Protein AF-A0AAV2ZJ44-F1 (afdb_monomer)

Organism: Pyxicephalus adspersus (NCBI:txid30357)

InterPro domains:
  IPR003598 Immunoglobulin subtype 2 [SM00408] (21-81)
  IPR003598 Immunoglobulin subtype 2 [SM00408] (178-242)
  IPR003598 Immunoglobulin subtype 2 [SM00408] (272-336)
  IPR003598 Immunoglobulin subtype 2 [SM00408] (366-430)
  IPR003598 Immunoglobulin subtype 2 [SM00408] (451-515)
  IPR003599 Immunoglobulin domain subtype [SM00409] (15-90)
  IPR003599 Immunoglobulin domain subtype [SM00409] (97-173)
  IPR003599 Immunoglobulin domain subtype [SM00409] (177-256)
  IPR003599 Immunoglobulin domain subtype [SM00409] (266-350)
  IPR003599 Immunoglobulin domain subtype [SM00409] (360-444)
  IPR003599 Immunoglobulin domain subtype [SM00409] (445-529)
  IPR007110 Immunoglobulin-like domain [PS50835] (9-90)
  IPR007110 Immunoglobulin-like domain [PS50835] (168-252)
  IPR007110 Immunoglobulin-like domain [PS50835] (262-346)
  IPR007110 Immunoglobulin-like domain [PS50835] (356-433)
  IPR007110 Immunoglobulin-like domain [PS50835] (441-525)
  IPR013783 Immunoglobulin-like fold [G3DSA:2.60.40.10] (6-91)
  IPR013783 Immunoglobulin-like fold [G3DSA:2.60.40.10] (93-170)
  IPR013783 Immunoglobulin-like fold [G3DSA: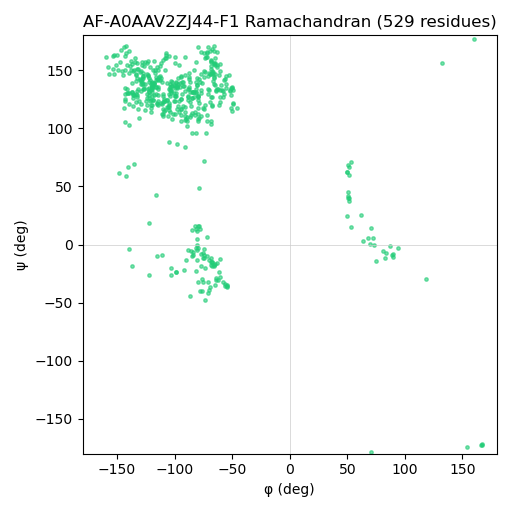2.60.40.10] (171-260)
  IPR013783 Immunoglobulin-like fold [G3DSA:2.60.40.10] (261-359)

Nearest PDB structures (foldseek):
  4w4o-assembly1_C  TM=4.752E-01  e=2.383E-20  Homo sapiens
  8dir-assembly1_C  TM=4.822E-01  e=4.135E-19  Homo sapiens
  4zne-assembly1_A  TM=4.635E-01  e=2.311E-17  Homo sapiens
  4hwn-assembly1_A  TM=9.431E-01  e=1.013E-05  Homo sapiens
  5k6x-assembly1_B  TM=2.250E-01  e=3.928E-14  Mus musculus

Mean predicted aligned error: 14.85 Å

Structure (mmCIF, N/CA/C/O backbone):
data_AF-A0AAV2ZJ44-F1
#
_entry.id   AF-A0AAV2ZJ44-F1
#
loop_
_atom_site.group_PDB
_atom_site.id
_atom_site.type_symbol
_atom_site.label_atom_id
_atom_site.label_alt_id
_atom_site.label_comp_id
_atom_site.label_asym_id
_atom_site.label_entity_id
_atom_site.label_seq_id
_atom_site.pdbx_PDB_ins_code
_atom_site.Cartn_x
_atom_site.Cartn_y
_atom_site.Cartn_z
_atom_site.occupancy
_atom_site.B_iso_or_equiv
_atom_site.auth_seq_id
_atom_site.auth_comp_id
_atom_site.auth_asym_id
_atom_site.auth_atom_id
_atom_site.pdbx_PDB_model_num
ATOM 1 N N . MET A 1 1 ? 78.031 25.457 -33.908 1.00 38.50 1 MET A N 1
ATOM 2 C CA . MET A 1 1 ? 76.619 25.317 -33.493 1.00 38.50 1 MET A CA 1
ATOM 3 C C . MET A 1 1 ? 76.250 23.848 -33.583 1.00 38.50 1 MET A C 1
ATOM 5 O O . MET A 1 1 ? 76.319 23.291 -34.669 1.00 38.50 1 MET A O 1
ATOM 9 N N . VAL A 1 2 ? 75.959 23.212 -32.449 1.00 35.12 2 VAL A N 1
ATOM 10 C CA . VAL A 1 2 ? 75.449 21.835 -32.401 1.00 35.12 2 VAL A CA 1
ATOM 11 C C . VAL A 1 2 ? 73.935 21.933 -32.565 1.00 35.12 2 VAL A C 1
ATOM 13 O O . VAL A 1 2 ? 73.270 22.487 -31.694 1.00 35.12 2 VAL A O 1
ATOM 16 N N . TYR A 1 3 ? 73.389 21.464 -33.686 1.00 41.94 3 TYR A N 1
ATOM 17 C CA . TYR A 1 3 ? 71.940 21.341 -33.829 1.00 41.94 3 TYR A CA 1
ATOM 18 C C . TYR A 1 3 ? 71.509 20.081 -33.083 1.00 41.94 3 TYR A C 1
ATOM 20 O O . TYR A 1 3 ? 71.821 18.968 -33.502 1.00 41.94 3 TYR A O 1
ATOM 28 N N . ILE A 1 4 ? 70.824 20.252 -31.953 1.00 52.53 4 ILE A N 1
ATOM 29 C CA . ILE A 1 4 ? 70.113 19.146 -31.313 1.00 52.53 4 ILE A CA 1
ATOM 30 C C . ILE A 1 4 ? 68.951 18.805 -32.247 1.00 52.53 4 ILE A C 1
ATOM 32 O O . ILE A 1 4 ? 68.000 19.576 -32.369 1.00 52.53 4 ILE A O 1
ATOM 36 N N . VAL A 1 5 ? 69.058 17.681 -32.953 1.00 56.00 5 VAL A N 1
ATOM 37 C CA . VAL A 1 5 ? 67.947 17.135 -33.736 1.00 56.00 5 VAL A CA 1
ATOM 38 C C . VAL A 1 5 ? 66.881 16.685 -32.739 1.00 56.00 5 VAL A C 1
ATOM 40 O O . VAL A 1 5 ? 67.153 15.864 -31.861 1.00 56.00 5 VAL A O 1
ATOM 43 N N . GLY A 1 6 ? 65.688 17.270 -32.832 1.00 59.97 6 GLY A N 1
ATOM 44 C CA . GLY A 1 6 ? 64.550 16.890 -32.003 1.00 59.97 6 GLY A CA 1
ATOM 45 C C . GLY A 1 6 ? 64.132 15.445 -32.279 1.00 59.97 6 GLY A C 1
ATOM 46 O O . GLY A 1 6 ? 64.350 14.919 -33.370 1.00 59.97 6 GLY A O 1
ATOM 47 N N . SER A 1 7 ? 63.532 14.785 -31.287 1.00 74.44 7 SER A N 1
ATOM 48 C CA . SER A 1 7 ? 62.990 13.430 -31.462 1.00 74.44 7 SER A CA 1
ATOM 49 C C . SER A 1 7 ? 61.974 13.376 -32.613 1.00 74.44 7 SER A C 1
ATOM 51 O O . SER A 1 7 ? 61.209 14.325 -32.799 1.00 74.44 7 SER A O 1
ATOM 53 N N . ARG A 1 8 ? 61.973 12.279 -33.391 1.00 82.81 8 ARG A N 1
ATOM 54 C CA . ARG A 1 8 ? 61.045 12.115 -34.522 1.00 82.81 8 ARG A CA 1
ATOM 55 C C . ARG A 1 8 ? 59.590 12.279 -34.056 1.00 82.81 8 ARG A C 1
ATOM 57 O O . ARG A 1 8 ? 59.237 11.742 -33.003 1.00 82.81 8 ARG A O 1
ATOM 64 N N . PRO A 1 9 ? 58.745 12.982 -34.828 1.00 88.38 9 PRO A N 1
ATOM 65 C CA . PRO A 1 9 ? 57.348 13.168 -34.473 1.00 88.38 9 PRO A CA 1
ATOM 66 C C . PRO A 1 9 ? 56.567 11.852 -34.543 1.00 88.38 9 PRO A C 1
ATOM 68 O O . PRO A 1 9 ? 56.823 11.009 -35.403 1.00 88.38 9 PRO A O 1
ATOM 71 N N . VAL A 1 10 ? 55.565 11.718 -33.674 1.00 89.75 10 VAL A N 1
ATOM 72 C CA . VAL A 1 10 ? 54.607 10.607 -33.658 1.00 89.75 10 VAL A CA 1
ATOM 73 C C . VAL A 1 10 ? 53.267 11.096 -34.189 1.00 89.75 10 VAL A C 1
ATOM 75 O O . VAL A 1 10 ? 52.639 11.992 -33.617 1.00 89.75 10 VAL A O 1
ATOM 78 N N . LEU A 1 11 ? 52.827 10.495 -35.287 1.00 91.19 11 LEU A N 1
ATOM 79 C CA . LEU A 1 11 ? 51.540 10.767 -35.910 1.00 91.19 11 LEU A CA 1
ATOM 80 C C . LEU A 1 11 ? 50.466 9.888 -35.258 1.00 91.19 11 LEU A C 1
ATOM 82 O O . LEU A 1 11 ? 50.655 8.684 -35.116 1.00 91.19 11 LEU A O 1
ATOM 86 N N . THR A 1 12 ? 49.339 10.479 -34.867 1.00 92.00 12 THR A N 1
ATOM 87 C CA . THR A 1 12 ? 48.197 9.745 -34.305 1.00 92.00 12 THR A CA 1
ATOM 88 C C . THR A 1 12 ? 46.904 10.074 -35.037 1.00 92.00 12 THR A C 1
ATOM 90 O O . THR A 1 12 ? 46.707 11.195 -35.510 1.00 92.00 12 THR A O 1
ATOM 93 N N . PHE A 1 13 ? 46.013 9.088 -35.124 1.00 92.81 13 PHE A N 1
ATOM 94 C CA . PHE A 1 13 ? 44.667 9.232 -35.669 1.00 92.81 13 PHE A CA 1
ATOM 95 C C . PHE A 1 13 ? 43.637 9.296 -34.539 1.00 92.81 13 PHE A C 1
ATOM 97 O O . PHE A 1 13 ? 43.738 8.569 -33.551 1.00 92.81 13 PHE A O 1
ATOM 104 N N . ASN A 1 14 ? 42.634 10.158 -34.694 1.00 91.00 14 ASN A N 1
ATOM 105 C CA . ASN A 1 14 ? 41.469 10.231 -33.825 1.00 91.00 14 ASN A CA 1
ATOM 106 C C . ASN A 1 14 ? 40.181 10.242 -34.674 1.00 91.00 14 ASN A C 1
ATOM 108 O O . ASN A 1 14 ? 39.918 11.251 -35.346 1.00 91.00 14 ASN A O 1
ATOM 112 N N . PRO A 1 15 ? 39.385 9.153 -34.671 1.00 90.06 15 PRO A N 1
ATOM 113 C CA . PRO A 1 15 ? 39.612 7.884 -33.956 1.00 90.06 15 PRO A CA 1
ATOM 114 C C . PRO A 1 15 ? 40.847 7.110 -34.467 1.00 90.06 15 PRO A C 1
ATOM 116 O O . PRO A 1 15 ? 41.244 7.276 -35.615 1.00 90.06 15 PRO A O 1
ATOM 119 N N . ASN A 1 16 ? 41.463 6.267 -33.627 1.00 89.94 16 ASN A N 1
ATOM 120 C CA . ASN A 1 16 ? 42.676 5.499 -33.963 1.00 89.94 16 ASN A CA 1
ATOM 121 C C . ASN A 1 16 ? 42.361 4.322 -34.904 1.00 89.94 16 ASN A C 1
ATOM 123 O O . ASN A 1 16 ? 42.343 3.182 -34.457 1.00 89.94 16 ASN A O 1
ATOM 127 N N . LEU A 1 17 ? 42.044 4.592 -36.174 1.00 90.38 17 LEU A N 1
ATOM 128 C CA . LEU A 1 17 ? 41.593 3.584 -37.141 1.00 90.38 17 LEU A CA 1
ATOM 129 C C . LEU A 1 17 ? 42.333 3.727 -38.473 1.00 90.38 17 LEU A C 1
ATOM 131 O O . LEU A 1 17 ? 42.349 4.807 -39.058 1.00 90.38 17 LEU A O 1
ATOM 135 N N . GLU A 1 18 ? 42.885 2.629 -38.990 1.00 88.62 18 GLU A N 1
ATOM 136 C CA . GLU A 1 18 ? 43.559 2.611 -40.302 1.00 88.62 18 GLU A CA 1
ATOM 137 C C . GLU A 1 18 ? 42.587 2.693 -41.493 1.00 88.62 18 GLU A C 1
ATOM 139 O O . GLU A 1 18 ? 42.980 3.069 -42.601 1.00 88.62 18 GLU A O 1
ATOM 144 N N . LYS A 1 19 ? 41.310 2.352 -41.269 1.00 91.62 19 LYS A N 1
ATOM 145 C CA . LYS A 1 19 ? 40.285 2.248 -42.311 1.00 91.62 19 LYS A CA 1
ATOM 146 C C . LYS A 1 19 ? 38.969 2.907 -41.898 1.00 91.62 19 LYS A C 1
ATOM 148 O O . LYS A 1 19 ? 38.418 2.600 -40.839 1.00 91.62 19 LYS A O 1
ATOM 153 N N . ILE A 1 20 ? 38.449 3.779 -42.758 1.00 91.56 20 ILE A N 1
ATOM 154 C CA . ILE A 1 20 ? 37.197 4.530 -42.548 1.00 91.56 20 ILE A CA 1
ATOM 155 C C . ILE A 1 20 ? 36.320 4.489 -43.806 1.00 91.56 20 ILE A C 1
ATOM 157 O O . ILE A 1 20 ? 36.808 4.232 -44.909 1.00 91.56 20 ILE A O 1
ATOM 161 N N . PHE A 1 21 ? 35.025 4.754 -43.664 1.00 91.56 21 PHE A N 1
ATOM 162 C CA . PHE A 1 21 ? 34.119 4.923 -44.796 1.00 91.56 21 PHE A CA 1
ATOM 163 C C . PHE A 1 21 ? 34.195 6.321 -45.403 1.00 91.56 21 PHE A C 1
ATOM 165 O O . PHE A 1 21 ? 34.517 7.317 -44.752 1.00 91.56 21 PHE A O 1
ATOM 172 N N . THR A 1 22 ? 33.789 6.427 -46.669 1.00 85.06 22 THR A N 1
ATOM 173 C CA . THR A 1 22 ? 33.422 7.725 -47.246 1.00 85.06 22 THR A CA 1
ATOM 174 C C . THR A 1 22 ? 32.375 8.421 -46.369 1.00 85.06 22 THR A C 1
ATOM 176 O O . THR A 1 22 ? 31.498 7.755 -45.827 1.00 85.06 22 THR A O 1
ATOM 179 N N . THR A 1 23 ? 32.420 9.753 -46.285 1.00 82.38 23 THR A N 1
ATOM 180 C CA . THR A 1 23 ? 31.615 10.631 -45.402 1.00 82.38 23 THR A CA 1
ATOM 181 C C . THR A 1 23 ? 32.013 10.666 -43.927 1.00 82.38 23 THR A C 1
ATOM 183 O O . THR A 1 23 ? 31.621 11.613 -43.249 1.00 82.38 23 THR A O 1
ATOM 186 N N . GLU A 1 24 ? 32.837 9.732 -43.447 1.00 88.31 24 GLU A N 1
ATOM 187 C CA . GLU A 1 24 ? 33.373 9.799 -42.086 1.00 88.31 24 GLU A CA 1
ATOM 188 C C . GLU A 1 24 ? 34.451 10.883 -41.952 1.00 88.31 24 GLU A C 1
ATOM 190 O O . GLU A 1 24 ? 35.042 11.347 -42.938 1.00 88.31 24 GLU A O 1
ATOM 195 N N . SER A 1 25 ? 34.693 11.293 -40.708 1.00 90.88 25 SER A N 1
ATOM 196 C CA . SER A 1 25 ? 35.689 12.298 -40.351 1.00 90.88 25 SER A CA 1
ATOM 197 C C . SER A 1 25 ? 36.836 11.688 -39.554 1.00 90.88 25 SER A C 1
ATOM 199 O O . SER A 1 25 ? 36.610 10.823 -38.710 1.00 90.88 25 SER A O 1
ATOM 201 N N . LEU A 1 26 ? 38.046 12.200 -39.760 1.00 91.94 26 LEU A N 1
ATOM 202 C CA . LEU A 1 26 ? 39.254 11.769 -39.061 1.00 91.94 26 LEU A CA 1
ATOM 203 C C . LEU A 1 26 ? 40.136 12.978 -38.763 1.00 91.94 26 LEU A C 1
ATOM 205 O O . LEU A 1 26 ? 40.387 13.801 -39.648 1.00 91.94 26 LEU A O 1
ATOM 209 N N . THR A 1 27 ? 40.639 13.070 -37.535 1.00 94.25 27 THR A N 1
ATOM 210 C CA . THR A 1 27 ? 41.664 14.051 -37.169 1.00 94.25 27 THR A CA 1
ATOM 211 C C . THR A 1 27 ? 43.008 13.357 -37.046 1.00 94.25 27 THR A C 1
ATOM 213 O O . THR A 1 27 ? 43.131 12.370 -36.328 1.00 94.25 27 THR A O 1
ATOM 216 N N . MET A 1 28 ? 44.017 13.882 -37.733 1.00 94.06 28 MET A N 1
ATOM 217 C CA . MET A 1 28 ? 45.403 13.459 -37.585 1.00 94.06 28 MET A CA 1
ATOM 218 C C . MET A 1 28 ? 46.156 14.508 -36.774 1.00 94.06 28 MET A C 1
ATOM 220 O O . MET A 1 28 ? 46.067 15.699 -37.077 1.00 94.06 28 MET A O 1
ATOM 224 N N . THR A 1 29 ? 46.919 14.074 -35.777 1.00 93.75 29 THR A N 1
ATOM 225 C CA . THR A 1 29 ? 47.699 14.960 -34.906 1.00 93.75 29 THR A CA 1
ATOM 226 C C . THR A 1 29 ? 49.172 14.589 -34.969 1.00 93.75 29 THR A C 1
ATOM 228 O O . THR A 1 29 ? 49.533 13.415 -34.906 1.00 93.75 29 THR A O 1
ATOM 231 N N . CYS A 1 30 ? 50.028 15.601 -35.100 1.00 91.12 30 CYS A N 1
ATOM 232 C CA . CYS A 1 30 ? 51.474 15.435 -35.068 1.00 91.12 30 CYS A CA 1
ATOM 233 C C . CYS A 1 30 ? 52.004 15.766 -33.671 1.00 91.12 30 CYS A C 1
ATOM 235 O O . CYS A 1 30 ? 51.891 16.906 -33.213 1.00 91.12 30 CYS A O 1
ATOM 237 N N . ASN A 1 31 ? 52.593 14.783 -32.992 1.00 88.19 31 ASN A N 1
ATOM 238 C CA . ASN A 1 31 ? 53.101 14.938 -31.633 1.00 88.19 31 ASN A CA 1
ATOM 239 C C . ASN A 1 31 ? 54.630 14.952 -31.636 1.00 88.19 31 ASN A C 1
ATOM 241 O O . ASN A 1 31 ? 55.266 13.949 -31.953 1.00 88.19 31 ASN A O 1
ATOM 245 N N . VAL A 1 32 ? 55.225 16.079 -31.248 1.00 84.50 32 VAL A N 1
ATOM 246 C CA . VAL A 1 32 ? 56.678 16.239 -31.098 1.00 84.50 32 VAL A CA 1
ATOM 247 C C . VAL A 1 32 ? 57.003 16.356 -29.613 1.00 84.50 32 VAL A C 1
ATOM 249 O O . VAL A 1 32 ? 56.449 17.211 -28.924 1.00 84.50 32 VAL A O 1
ATOM 252 N N . ARG A 1 33 ? 57.935 15.543 -29.107 1.00 71.06 33 ARG A N 1
ATOM 253 C CA . ARG A 1 33 ? 58.496 15.746 -27.764 1.00 71.06 33 ARG A CA 1
ATOM 254 C C . ARG A 1 33 ? 59.644 16.757 -27.873 1.00 71.06 33 ARG A C 1
ATOM 256 O O . ARG A 1 33 ? 60.757 16.381 -28.242 1.00 71.06 33 ARG A O 1
ATOM 263 N N . SER A 1 34 ? 59.357 18.036 -27.607 1.00 66.38 34 SER A N 1
ATOM 264 C CA . SER A 1 34 ? 60.344 19.132 -27.615 1.00 66.38 34 SER A CA 1
ATOM 265 C C . SER A 1 34 ? 60.542 19.723 -26.209 1.00 66.38 34 SER A C 1
ATOM 267 O O . SER A 1 34 ? 59.544 20.006 -25.546 1.00 66.38 34 SER A O 1
ATOM 269 N N . PRO A 1 35 ? 61.790 19.973 -25.763 1.00 56.41 35 PRO A N 1
ATOM 270 C CA . PRO A 1 35 ? 62.078 20.698 -24.524 1.00 56.41 35 PRO A CA 1
ATOM 271 C C . PRO A 1 35 ? 61.919 22.232 -24.616 1.00 56.41 35 PRO A C 1
ATOM 273 O O . PRO A 1 35 ? 61.994 22.897 -23.589 1.00 56.41 35 PRO A O 1
ATOM 276 N N . ALA A 1 36 ? 61.702 22.810 -25.807 1.00 57.78 36 ALA A N 1
ATOM 277 C CA . ALA A 1 36 ? 61.506 24.253 -26.009 1.00 57.78 36 ALA A CA 1
ATOM 278 C C . ALA A 1 36 ? 60.134 24.521 -26.655 1.00 57.78 36 ALA A C 1
ATOM 280 O O . ALA A 1 36 ? 59.846 23.997 -27.734 1.00 57.78 36 ALA A O 1
ATOM 281 N N . SER A 1 37 ? 59.271 25.289 -25.979 1.00 57.75 37 SER A N 1
ATOM 282 C CA . SER A 1 37 ? 57.813 25.259 -26.178 1.00 57.75 37 SER A CA 1
ATOM 283 C C . SER A 1 37 ? 57.174 26.549 -26.715 1.00 57.75 37 SER A C 1
ATOM 285 O O . SER A 1 37 ? 56.110 26.925 -26.225 1.00 57.75 37 SER A O 1
ATOM 287 N N . SER A 1 38 ? 57.743 27.246 -27.704 1.00 57.66 38 SER A N 1
ATOM 288 C CA . SER A 1 38 ? 57.029 28.434 -28.222 1.00 57.66 38 SER A CA 1
ATOM 289 C C . SER A 1 38 ? 57.010 28.697 -29.725 1.00 57.66 38 SER A C 1
ATOM 291 O O . SER A 1 38 ? 56.259 29.577 -30.109 1.00 57.66 38 SER A O 1
ATOM 293 N N . ASP A 1 39 ? 57.684 27.924 -30.587 1.00 64.31 39 ASP A N 1
ATOM 294 C CA . ASP A 1 39 ? 57.555 28.089 -32.054 1.00 64.31 39 ASP A CA 1
ATOM 295 C C . ASP A 1 39 ? 57.714 26.757 -32.816 1.00 64.31 39 ASP A C 1
ATOM 297 O O . ASP A 1 39 ? 58.628 26.541 -33.619 1.00 64.31 39 ASP A O 1
ATOM 301 N N . LEU A 1 40 ? 56.818 25.802 -32.542 1.00 75.00 40 LEU A N 1
ATOM 302 C CA . LEU A 1 40 ? 56.748 24.559 -33.315 1.00 75.00 40 LEU A CA 1
ATOM 303 C C . LEU A 1 40 ? 55.884 24.769 -34.560 1.00 75.00 40 LEU A C 1
ATOM 305 O O . LEU A 1 40 ? 54.670 24.951 -34.477 1.00 75.00 40 LEU A O 1
ATOM 309 N N . SER A 1 41 ? 56.522 24.700 -35.725 1.00 84.88 41 SER A N 1
ATOM 310 C CA . SER A 1 41 ? 55.843 24.614 -37.013 1.00 84.88 41 SER A CA 1
ATOM 311 C C . SER A 1 41 ? 55.710 23.148 -37.414 1.00 84.88 41 SER A C 1
ATOM 313 O O . SER A 1 41 ? 56.590 22.334 -37.126 1.00 84.88 41 SER A O 1
ATOM 315 N N . TYR A 1 42 ? 54.599 22.816 -38.067 1.00 90.75 42 TYR A N 1
ATOM 316 C CA . TYR A 1 42 ? 54.278 21.453 -38.478 1.00 90.75 42 TYR A CA 1
ATOM 317 C C . TYR A 1 42 ? 53.942 21.430 -39.960 1.00 90.75 42 TYR A C 1
ATOM 319 O O . TYR A 1 42 ? 53.153 22.254 -40.432 1.00 90.75 42 TYR A O 1
ATOM 327 N N . ILE A 1 43 ? 54.506 20.467 -40.679 1.00 92.38 43 ILE A N 1
ATOM 328 C CA . ILE A 1 43 ? 54.255 20.235 -42.098 1.00 92.38 43 ILE A CA 1
ATOM 329 C C . ILE A 1 43 ? 53.732 18.813 -42.275 1.00 92.38 43 ILE A C 1
ATOM 331 O O . ILE A 1 43 ? 54.313 17.861 -41.760 1.00 92.38 43 ILE A O 1
ATOM 335 N N . TRP A 1 44 ? 52.647 18.670 -43.031 1.00 94.75 44 TRP A N 1
ATOM 336 C CA . TRP A 1 44 ? 52.059 17.381 -43.379 1.00 94.75 44 TRP A CA 1
ATOM 337 C C . TRP A 1 44 ? 52.380 17.000 -44.814 1.00 94.75 44 TRP A C 1
ATOM 339 O O . TRP A 1 44 ? 52.259 17.819 -45.732 1.00 94.75 44 TRP A O 1
ATOM 349 N N . TYR A 1 45 ? 52.703 15.728 -44.999 1.00 94.31 45 TYR A N 1
ATOM 350 C CA . TYR A 1 45 ? 52.950 15.104 -46.284 1.00 94.31 45 TYR A CA 1
ATOM 351 C C . TYR A 1 45 ? 51.983 13.944 -46.494 1.00 94.31 45 TYR A C 1
ATOM 353 O O . TYR A 1 45 ? 51.709 13.180 -45.571 1.00 94.31 45 TYR A O 1
ATOM 361 N N . LYS A 1 46 ? 51.505 13.796 -47.726 1.00 93.19 46 LYS A N 1
ATOM 362 C CA . LYS A 1 46 ? 50.760 12.631 -48.190 1.00 93.19 46 LYS A CA 1
ATOM 363 C C . LYS A 1 46 ? 51.450 12.078 -49.425 1.00 93.19 46 LYS A C 1
ATOM 365 O O . LYS A 1 46 ? 51.666 12.822 -50.381 1.00 93.19 46 LYS A O 1
ATOM 370 N N . ASP A 1 47 ? 51.827 10.804 -49.380 1.00 92.12 47 ASP A N 1
ATOM 371 C CA . ASP A 1 47 ? 52.529 10.116 -50.470 1.00 92.12 47 ASP A CA 1
ATOM 372 C C . ASP A 1 47 ? 53.756 10.921 -50.958 1.00 92.12 47 ASP A C 1
ATOM 374 O O . ASP A 1 47 ? 54.014 11.077 -52.148 1.00 92.12 47 ASP A O 1
ATOM 378 N N . GLY A 1 48 ? 54.483 11.523 -50.007 1.00 89.56 48 GLY A N 1
ATOM 379 C CA . GLY A 1 48 ? 55.659 12.365 -50.255 1.00 89.56 48 GLY A CA 1
ATOM 380 C C . GLY A 1 48 ? 55.376 13.831 -50.620 1.00 89.56 48 GLY A C 1
ATOM 381 O O . GLY A 1 48 ? 56.301 14.642 -50.570 1.00 89.56 48 GLY A O 1
ATOM 382 N N . THR A 1 49 ? 54.127 14.204 -50.913 1.00 92.94 49 THR A N 1
ATOM 383 C CA . THR A 1 49 ? 53.736 15.567 -51.322 1.00 92.94 49 THR A CA 1
ATOM 384 C C . THR A 1 49 ? 53.251 16.392 -50.132 1.00 92.94 49 THR A C 1
ATOM 386 O O . THR A 1 49 ? 52.454 15.909 -49.333 1.00 92.94 49 THR A O 1
ATOM 389 N N . LYS A 1 50 ? 53.690 17.652 -50.005 1.00 93.44 50 LYS A N 1
ATOM 390 C CA . LYS A 1 50 ? 53.236 18.565 -48.939 1.00 93.44 50 LYS A CA 1
ATOM 391 C C . LYS A 1 50 ? 51.761 18.941 -49.135 1.00 93.44 50 LYS A C 1
ATOM 393 O O . LYS A 1 50 ? 51.396 19.431 -50.199 1.00 93.44 50 LYS A O 1
ATOM 398 N N . ILE A 1 51 ? 50.936 18.753 -48.103 1.00 93.06 51 ILE A N 1
ATOM 399 C CA . ILE A 1 51 ? 49.473 18.940 -48.176 1.00 93.06 51 ILE A CA 1
ATOM 400 C C . ILE A 1 51 ? 48.901 19.955 -47.180 1.00 93.06 51 ILE A C 1
ATOM 402 O O . ILE A 1 51 ? 47.841 20.520 -47.438 1.00 93.06 51 ILE A O 1
ATOM 406 N N . HIS A 1 52 ? 49.553 20.182 -46.037 1.00 92.56 52 HIS A N 1
ATOM 407 C CA . HIS A 1 52 ? 49.014 21.043 -44.983 1.00 92.56 52 HIS A CA 1
ATOM 408 C C . HIS A 1 52 ? 50.109 21.552 -44.037 1.00 92.56 52 HIS A C 1
ATOM 410 O O . HIS A 1 52 ? 51.198 20.978 -43.963 1.00 92.56 52 HIS A O 1
ATOM 416 N N . THR A 1 53 ? 49.811 22.624 -43.305 1.00 91.56 53 THR A N 1
ATOM 417 C CA . THR A 1 53 ? 50.648 23.175 -42.235 1.00 91.56 53 THR A CA 1
ATOM 418 C C . THR A 1 53 ? 49.801 23.439 -40.999 1.00 91.56 53 THR A C 1
ATOM 420 O O . THR A 1 53 ? 48.740 24.047 -41.117 1.00 91.56 53 THR A O 1
ATOM 423 N N . GLY A 1 54 ? 50.285 23.028 -39.829 1.00 89.56 54 GLY A N 1
ATOM 424 C CA . GLY A 1 54 ? 49.546 23.090 -38.566 1.00 89.56 54 GLY A CA 1
ATOM 425 C C . GLY A 1 54 ? 49.630 21.771 -37.800 1.00 89.56 54 GLY A C 1
ATOM 426 O O . GLY A 1 54 ? 49.885 20.723 -38.388 1.00 89.56 54 GLY A O 1
ATOM 427 N N . GLN A 1 55 ? 49.450 21.810 -36.480 1.00 90.31 55 GLN A N 1
ATOM 428 C CA . GLN A 1 55 ? 49.623 20.623 -35.630 1.00 90.31 55 GLN A CA 1
ATOM 429 C C . GLN A 1 55 ? 48.615 19.506 -35.946 1.00 90.31 55 GLN A C 1
A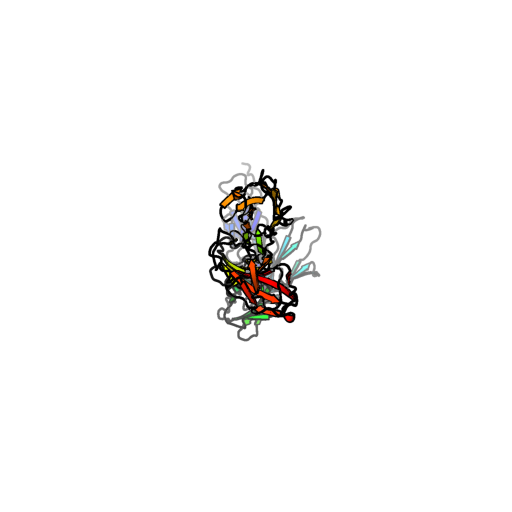TOM 431 O O . GLN A 1 55 ? 48.936 18.326 -35.807 1.00 90.31 55 GLN A O 1
ATOM 436 N N . ASN A 1 56 ? 47.414 19.881 -36.395 1.00 93.44 56 ASN A N 1
ATOM 437 C CA . ASN A 1 56 ? 46.320 18.966 -36.696 1.00 93.44 56 ASN A CA 1
ATOM 438 C C . ASN A 1 56 ? 45.918 19.071 -38.166 1.00 93.44 56 ASN A C 1
ATOM 440 O O . ASN A 1 56 ? 45.727 20.173 -38.673 1.00 93.44 56 ASN A O 1
ATOM 444 N N . PHE A 1 57 ? 45.711 17.932 -38.819 1.00 93.19 57 PHE A N 1
ATOM 445 C CA . PHE A 1 57 ? 45.117 17.842 -40.148 1.00 93.19 57 PHE A CA 1
ATOM 446 C C . PHE A 1 57 ? 43.764 17.132 -40.051 1.00 93.19 57 PHE A C 1
ATOM 448 O O . PHE A 1 57 ? 43.682 15.995 -39.592 1.00 93.19 57 PHE A O 1
ATOM 455 N N . VAL A 1 58 ? 42.690 17.810 -40.462 1.00 92.56 58 VAL A N 1
ATOM 456 C CA . VAL A 1 58 ? 41.316 17.313 -40.290 1.00 92.56 58 VAL A CA 1
ATOM 457 C C . VAL A 1 58 ? 40.697 16.955 -41.635 1.00 92.56 58 VAL A C 1
ATOM 459 O O . VAL A 1 58 ? 40.503 17.813 -42.498 1.00 92.56 58 VAL A O 1
ATOM 462 N N . ILE A 1 59 ? 40.290 15.696 -41.775 1.00 91.06 59 ILE A N 1
ATOM 463 C CA . ILE A 1 59 ? 39.399 15.235 -42.837 1.00 91.06 59 ILE A CA 1
ATOM 464 C C . ILE A 1 59 ? 37.973 15.342 -42.298 1.00 91.06 59 ILE A C 1
ATOM 466 O O . ILE A 1 59 ? 37.576 14.567 -41.436 1.00 91.06 59 ILE A O 1
ATOM 470 N N . ARG A 1 60 ? 37.198 16.322 -42.784 1.00 87.06 60 ARG A N 1
ATOM 471 C CA . ARG A 1 60 ? 35.800 16.521 -42.347 1.00 87.06 60 ARG A CA 1
ATOM 472 C C . ARG A 1 60 ? 34.828 15.532 -42.988 1.00 87.06 60 ARG A C 1
ATOM 474 O O . ARG A 1 60 ? 33.919 15.066 -42.322 1.00 87.06 60 ARG A O 1
ATOM 481 N N . PHE A 1 61 ? 35.029 15.244 -44.273 1.00 84.62 61 PHE A N 1
ATOM 482 C CA . PHE A 1 61 ? 34.219 14.305 -45.045 1.00 84.62 61 PHE A CA 1
ATOM 483 C C . PHE A 1 61 ? 35.134 13.546 -46.001 1.00 84.62 61 PHE A C 1
ATOM 485 O O . PHE A 1 61 ? 35.592 14.112 -47.000 1.00 84.62 61 PHE A O 1
ATOM 492 N N . ALA A 1 62 ? 35.420 12.283 -45.690 1.00 85.12 62 ALA A N 1
ATOM 493 C CA . ALA A 1 62 ? 36.228 11.428 -46.548 1.00 85.12 62 ALA A CA 1
ATOM 494 C C . ALA A 1 62 ? 35.556 11.265 -47.925 1.00 85.12 62 ALA A C 1
ATOM 496 O O . ALA A 1 62 ? 34.386 10.878 -48.026 1.00 85.12 62 ALA A O 1
ATOM 497 N N . ARG A 1 63 ? 36.270 11.622 -48.996 1.00 78.69 63 ARG A N 1
ATOM 498 C CA . ARG A 1 63 ? 35.715 11.691 -50.354 1.00 78.69 63 ARG A CA 1
ATOM 499 C C . ARG A 1 63 ? 35.805 10.350 -51.078 1.00 78.69 63 ARG A C 1
ATOM 501 O O . ARG A 1 63 ? 36.763 9.604 -50.914 1.00 78.69 63 ARG A O 1
ATOM 508 N N . ARG A 1 64 ? 34.817 10.090 -51.943 1.00 70.12 64 ARG A N 1
ATOM 509 C CA . ARG A 1 64 ? 34.722 8.873 -52.771 1.00 70.12 64 ARG A CA 1
ATOM 510 C C . ARG A 1 64 ? 35.795 8.787 -53.863 1.00 70.12 64 ARG A C 1
ATOM 512 O O . ARG A 1 64 ? 36.039 7.713 -54.386 1.00 70.12 64 ARG A O 1
ATOM 519 N N . ASP A 1 65 ? 36.450 9.892 -54.212 1.00 72.44 65 ASP A N 1
ATOM 520 C CA . ASP A 1 65 ? 37.501 9.913 -55.238 1.00 72.44 65 ASP A CA 1
ATOM 521 C C . ASP A 1 65 ? 38.857 9.368 -54.743 1.00 72.44 65 ASP A C 1
ATOM 523 O O . ASP A 1 65 ? 39.870 9.570 -55.408 1.00 72.44 65 ASP A O 1
ATOM 527 N N . ASN A 1 66 ? 38.893 8.702 -53.578 1.00 65.94 66 ASN A N 1
ATOM 528 C CA . ASN A 1 66 ? 40.081 8.125 -52.934 1.00 65.94 66 ASN A CA 1
ATOM 529 C C . ASN A 1 66 ? 41.247 9.101 -52.732 1.00 65.94 66 ASN A C 1
ATOM 531 O O . ASN A 1 66 ? 42.352 8.700 -52.372 1.00 65.94 66 ASN A O 1
ATOM 535 N N . LYS A 1 67 ? 41.010 10.413 -52.861 1.00 77.50 67 LYS A N 1
ATOM 536 C CA . LYS A 1 67 ? 42.039 11.436 -52.627 1.00 77.50 67 LYS A CA 1
ATOM 537 C C . LYS A 1 67 ? 42.494 11.502 -51.178 1.00 77.50 67 LYS A C 1
ATOM 539 O O . LYS A 1 67 ? 43.560 12.053 -50.914 1.00 77.50 67 LYS A O 1
ATOM 544 N N . ASN A 1 68 ? 41.713 10.956 -50.252 1.00 88.06 68 ASN A N 1
ATOM 545 C CA . ASN A 1 68 ? 42.067 10.874 -48.841 1.00 88.06 68 ASN A CA 1
ATOM 546 C C . ASN A 1 68 ? 42.816 9.580 -48.472 1.00 88.06 68 ASN A C 1
ATOM 548 O O . ASN A 1 68 ? 43.420 9.545 -47.410 1.00 88.06 68 ASN A O 1
ATOM 552 N N . SER A 1 69 ? 42.843 8.552 -49.327 1.00 91.06 69 SER A N 1
ATOM 553 C CA . SER A 1 69 ? 43.613 7.326 -49.067 1.00 91.06 69 SER A CA 1
ATOM 554 C C . SER A 1 69 ? 45.084 7.530 -49.417 1.00 91.06 69 SER A C 1
ATOM 556 O O . SER A 1 69 ? 45.382 8.120 -50.457 1.00 91.06 69 SER A O 1
ATOM 558 N N . GLY A 1 70 ? 46.004 7.054 -48.583 1.00 91.94 70 GLY A N 1
ATOM 559 C CA . GLY A 1 70 ? 47.448 7.157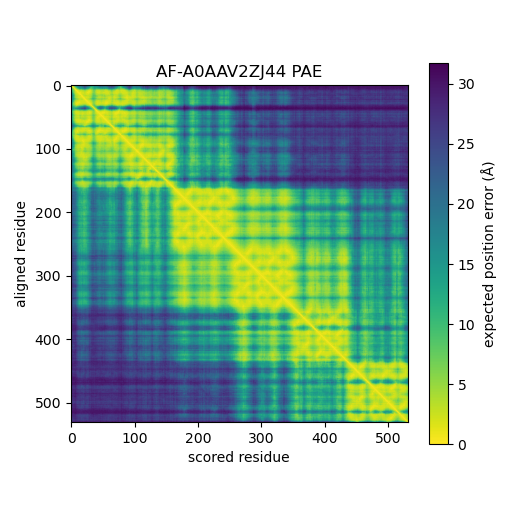 -48.826 1.00 91.94 70 GLY A CA 1
ATOM 560 C C . GLY A 1 70 ? 48.278 7.130 -47.547 1.00 91.94 70 GLY A C 1
ATOM 561 O O . GLY A 1 70 ? 47.748 6.926 -46.454 1.00 91.94 70 GLY A O 1
ATOM 562 N N . ASN A 1 71 ? 49.585 7.332 -47.694 1.00 93.94 71 ASN A N 1
ATOM 563 C CA . ASN A 1 71 ? 50.540 7.341 -46.590 1.00 93.94 71 ASN A CA 1
ATOM 564 C C . ASN A 1 71 ? 50.769 8.768 -46.093 1.00 93.94 71 ASN A C 1
ATOM 566 O O . ASN A 1 71 ? 51.301 9.612 -46.818 1.00 93.94 71 ASN A O 1
ATOM 570 N N . TYR A 1 72 ? 50.391 9.021 -44.846 1.00 94.19 72 TYR A N 1
ATOM 571 C CA . TYR A 1 72 ? 50.526 10.309 -44.186 1.00 94.19 72 TYR A CA 1
ATOM 572 C C . TYR A 1 72 ? 51.773 10.339 -43.310 1.00 94.19 72 TYR A C 1
ATOM 574 O O . TYR A 1 72 ? 52.058 9.397 -42.576 1.00 94.19 72 TYR A O 1
ATOM 582 N N . GLN A 1 73 ? 52.511 11.440 -43.384 1.00 94.69 73 GLN A N 1
ATOM 583 C CA . GLN A 1 73 ? 53.660 11.725 -42.531 1.00 94.69 73 GLN A CA 1
ATOM 584 C C . GLN A 1 73 ? 53.586 13.172 -42.067 1.00 94.69 73 GLN A C 1
ATOM 586 O O . GLN A 1 73 ? 53.104 14.041 -42.797 1.00 94.69 73 GLN A O 1
ATOM 591 N N . CYS A 1 74 ? 54.102 13.448 -40.878 1.00 93.06 74 CYS A N 1
ATOM 592 C CA . CYS A 1 74 ? 54.249 14.811 -40.395 1.00 93.06 74 CYS A CA 1
ATOM 593 C C . CYS A 1 74 ? 55.701 15.109 -40.024 1.00 93.06 74 CYS A C 1
ATOM 595 O O . CYS A 1 74 ? 56.494 14.208 -39.763 1.00 93.06 74 CYS A O 1
ATOM 597 N N . GLU A 1 75 ? 56.056 16.384 -40.039 1.00 90.81 75 GLU A N 1
ATOM 598 C CA . GLU A 1 75 ? 57.385 16.888 -39.715 1.00 90.81 75 GLU A CA 1
ATOM 599 C C . GLU A 1 75 ? 57.227 18.121 -38.830 1.00 90.81 75 GLU A C 1
ATOM 601 O O . GLU A 1 75 ? 56.501 19.050 -39.191 1.00 90.81 75 GLU A O 1
ATOM 606 N N . GLY A 1 76 ? 57.882 18.119 -37.670 1.00 86.12 76 GLY A N 1
ATOM 607 C CA . GLY A 1 76 ? 57.996 19.288 -36.799 1.00 86.12 76 GLY A CA 1
ATOM 608 C C . GLY A 1 76 ? 59.340 19.996 -36.976 1.00 86.12 76 GLY A C 1
ATOM 609 O O . GLY A 1 76 ? 60.306 19.384 -37.446 1.00 86.12 76 GLY A O 1
ATOM 610 N N . THR A 1 77 ? 59.433 21.258 -36.547 1.00 83.12 77 THR A N 1
ATOM 611 C CA . THR A 1 77 ? 60.680 22.043 -36.580 1.00 83.12 77 THR A CA 1
ATOM 612 C C . THR A 1 77 ? 61.873 21.227 -36.046 1.00 83.12 77 THR A C 1
ATOM 614 O O . THR A 1 77 ? 61.888 20.835 -34.882 1.00 83.12 77 THR A O 1
ATOM 617 N N . ASN A 1 78 ? 62.881 20.977 -36.891 1.00 78.50 78 ASN A N 1
ATOM 618 C CA . ASN A 1 78 ? 64.126 20.261 -36.561 1.00 78.50 78 ASN A CA 1
ATOM 619 C C . ASN A 1 78 ? 63.976 18.790 -36.097 1.00 78.50 78 ASN A C 1
ATOM 621 O O . ASN A 1 78 ? 64.848 18.297 -35.383 1.00 78.50 78 ASN A O 1
ATOM 625 N N . THR A 1 79 ? 62.905 18.078 -36.483 1.00 79.50 79 THR A N 1
ATOM 626 C CA . THR A 1 79 ? 62.608 16.701 -35.993 1.00 79.50 79 THR A CA 1
ATOM 627 C C . THR A 1 79 ? 62.645 15.600 -37.067 1.00 79.50 79 THR A C 1
ATOM 629 O O . THR A 1 79 ? 62.629 14.411 -36.744 1.00 79.50 79 THR A O 1
ATOM 632 N N . GLY A 1 80 ? 62.726 15.975 -38.351 1.00 84.88 80 GLY A N 1
ATOM 633 C CA . GLY A 1 80 ? 62.577 15.047 -39.479 1.00 84.88 80 GLY A CA 1
ATOM 634 C C . GLY A 1 80 ? 61.136 14.536 -39.653 1.00 84.88 80 GLY A C 1
ATOM 635 O O . GLY A 1 80 ? 60.227 14.932 -38.925 1.00 84.88 80 GLY A O 1
ATOM 636 N N . ARG A 1 81 ? 60.907 13.661 -40.644 1.00 89.88 81 ARG A N 1
ATOM 637 C CA . ARG A 1 81 ? 59.575 13.085 -40.918 1.00 89.88 81 ARG A CA 1
ATOM 638 C C . ARG A 1 81 ? 59.249 11.930 -39.966 1.00 89.88 81 ARG A C 1
ATOM 640 O O . ARG A 1 81 ? 60.125 11.123 -39.653 1.00 89.88 81 ARG A O 1
ATOM 647 N N . SER A 1 82 ? 57.983 11.837 -39.563 1.00 92.31 82 SER A N 1
ATOM 648 C CA . SER A 1 82 ? 57.423 10.695 -38.834 1.00 92.31 82 SER A CA 1
ATOM 649 C C . SER A 1 82 ? 57.470 9.420 -39.675 1.00 92.31 82 SER A C 1
ATOM 651 O O . SER A 1 82 ? 57.593 9.470 -40.906 1.00 92.31 82 SER A O 1
ATOM 653 N N . ASP A 1 83 ? 57.270 8.276 -39.028 1.00 90.50 83 ASP A N 1
ATOM 654 C CA . ASP A 1 83 ? 56.942 7.046 -39.747 1.00 90.50 83 ASP A CA 1
ATOM 655 C C . ASP A 1 83 ? 55.614 7.222 -40.518 1.00 90.50 83 ASP A C 1
ATOM 657 O O . ASP A 1 83 ? 54.742 7.989 -40.082 1.00 90.50 83 ASP A O 1
ATOM 661 N N . PRO A 1 84 ? 55.465 6.591 -41.698 1.00 92.06 84 PRO A N 1
ATOM 662 C CA . PRO A 1 84 ? 54.255 6.707 -42.504 1.00 92.06 84 PRO A CA 1
ATOM 663 C C . PRO A 1 84 ? 53.078 5.962 -41.868 1.00 92.06 84 PRO A C 1
ATOM 665 O O . PRO A 1 84 ? 53.170 4.775 -41.567 1.00 92.06 84 PRO A O 1
ATOM 668 N N . ALA A 1 85 ? 51.947 6.651 -41.734 1.00 92.56 85 ALA A N 1
ATOM 669 C CA . ALA A 1 85 ? 50.665 6.087 -41.328 1.00 92.56 85 ALA A CA 1
ATOM 670 C C . ALA A 1 85 ? 49.745 5.960 -42.547 1.00 92.56 85 ALA A C 1
ATOM 672 O O . ALA A 1 85 ? 49.411 6.964 -43.185 1.00 92.56 85 ALA A O 1
ATOM 673 N N . ARG A 1 86 ? 49.330 4.738 -42.893 1.00 91.75 86 ARG A N 1
ATOM 674 C CA . ARG A 1 86 ? 48.436 4.507 -44.032 1.00 91.75 86 ARG A CA 1
ATOM 675 C C . ARG A 1 86 ? 46.980 4.687 -43.613 1.00 91.75 86 ARG A C 1
ATOM 677 O O . ARG A 1 86 ? 46.520 4.024 -42.693 1.00 91.75 86 ARG A O 1
ATOM 684 N N . LEU A 1 87 ? 46.257 5.541 -44.332 1.00 92.06 87 LEU A N 1
ATOM 685 C CA . LEU A 1 87 ? 44.802 5.645 -44.248 1.00 92.06 87 LEU A CA 1
ATOM 686 C C . LEU A 1 87 ? 44.170 5.001 -45.484 1.00 92.06 87 LEU A C 1
ATOM 688 O O . LEU A 1 87 ? 44.529 5.346 -46.614 1.00 92.06 87 LEU A O 1
ATOM 692 N N . ASP A 1 88 ? 43.207 4.110 -45.267 1.00 91.56 88 ASP A N 1
ATOM 693 C CA . ASP A 1 88 ? 42.360 3.532 -46.309 1.00 91.56 88 ASP A CA 1
ATOM 694 C C . ASP A 1 88 ? 40.918 4.044 -46.172 1.00 91.56 88 ASP A C 1
ATOM 696 O O . ASP A 1 88 ? 40.213 3.749 -45.207 1.00 91.56 88 ASP A O 1
ATOM 700 N N . VAL A 1 89 ? 40.464 4.836 -47.140 1.00 91.19 89 VAL A N 1
ATOM 701 C CA . VAL A 1 89 ? 39.055 5.222 -47.258 1.00 91.19 89 VAL A CA 1
ATOM 702 C C . VAL A 1 89 ? 38.369 4.230 -48.184 1.00 91.19 89 VAL A C 1
ATOM 704 O O . VAL A 1 89 ? 38.730 4.122 -49.352 1.00 91.19 89 VAL A O 1
ATOM 707 N N . SER A 1 90 ? 37.364 3.522 -47.672 1.00 89.56 90 SER A N 1
ATOM 708 C CA . SER A 1 90 ? 36.599 2.538 -48.439 1.00 89.56 90 SER A CA 1
ATOM 709 C C . SER A 1 90 ? 35.153 2.986 -48.664 1.00 89.56 90 SER A C 1
ATOM 711 O O . SER A 1 90 ? 34.564 3.773 -47.920 1.00 89.56 90 SER A O 1
ATOM 713 N N . HIS A 1 91 ? 34.585 2.472 -49.745 1.00 85.88 91 HIS A N 1
ATOM 714 C CA . HIS A 1 91 ? 33.189 2.607 -50.154 1.00 85.88 91 HIS A CA 1
ATOM 715 C C . HIS A 1 91 ? 32.518 1.227 -50.296 1.00 85.88 91 HIS A C 1
ATOM 717 O O . HIS A 1 91 ? 31.487 1.098 -50.954 1.00 85.88 91 HIS A O 1
ATOM 723 N N . ASP A 1 92 ? 33.112 0.199 -49.683 1.00 88.50 92 ASP A N 1
ATOM 724 C CA . ASP A 1 92 ? 32.528 -1.137 -49.575 1.00 88.50 92 ASP A CA 1
ATOM 725 C C . ASP A 1 92 ? 31.334 -1.134 -48.608 1.00 88.50 92 ASP A C 1
ATOM 727 O O . ASP A 1 92 ? 31.084 -0.171 -47.889 1.00 88.50 92 ASP A O 1
ATOM 731 N N . TRP A 1 93 ? 30.576 -2.227 -48.558 1.00 89.06 93 TRP A N 1
ATOM 732 C CA . TRP A 1 93 ? 29.444 -2.346 -47.630 1.00 89.06 93 TRP A CA 1
ATOM 733 C C . TRP A 1 93 ? 29.869 -2.612 -46.185 1.00 89.06 93 TRP A C 1
ATOM 735 O O . TRP A 1 93 ? 29.159 -2.235 -45.250 1.00 89.06 93 TRP A O 1
ATOM 745 N N . VAL A 1 94 ? 31.008 -3.283 -46.009 1.00 92.69 94 VAL A N 1
ATOM 746 C CA . VAL A 1 94 ? 31.551 -3.718 -44.721 1.00 92.69 94 VAL A CA 1
ATOM 747 C C . VAL A 1 94 ? 33.069 -3.575 -44.757 1.00 92.69 94 VAL A C 1
ATOM 749 O O . VAL A 1 94 ? 33.704 -3.982 -45.728 1.00 92.69 94 VAL A O 1
ATOM 752 N N . ILE A 1 95 ? 33.645 -3.026 -43.692 1.00 92.81 95 ILE A N 1
ATOM 753 C CA . ILE A 1 95 ? 35.090 -2.905 -43.490 1.00 92.81 95 ILE A CA 1
ATOM 754 C C . ILE A 1 95 ? 35.467 -3.447 -42.116 1.00 92.81 95 ILE A C 1
ATOM 756 O O . ILE A 1 95 ? 34.697 -3.357 -41.160 1.00 92.81 95 ILE A O 1
ATOM 760 N N . LEU A 1 96 ? 36.676 -3.987 -42.009 1.00 93.00 96 LEU A N 1
ATOM 761 C CA . LEU A 1 96 ? 37.295 -4.269 -40.722 1.00 93.00 96 LEU A CA 1
ATOM 762 C C . LEU A 1 96 ? 38.104 -3.036 -40.315 1.00 93.00 96 LEU A C 1
ATOM 764 O O . LEU A 1 96 ? 39.013 -2.642 -41.042 1.00 93.00 96 LEU A O 1
ATOM 768 N N . GLN A 1 97 ? 37.754 -2.421 -39.190 1.00 93.31 97 GLN A N 1
ATOM 769 C CA . GLN A 1 97 ? 38.524 -1.333 -38.603 1.00 93.31 97 GLN A CA 1
ATOM 770 C C . GLN A 1 97 ? 39.407 -1.897 -37.490 1.00 93.31 97 GLN A C 1
ATOM 772 O O . GLN A 1 97 ? 38.921 -2.595 -36.594 1.00 93.31 97 GLN A O 1
ATOM 777 N N . ALA A 1 98 ? 40.695 -1.584 -37.561 1.00 90.88 98 ALA A N 1
ATOM 778 C CA . ALA A 1 98 ? 41.700 -1.965 -36.583 1.00 90.88 98 ALA A CA 1
ATOM 779 C C . ALA A 1 98 ? 42.489 -0.725 -36.121 1.00 90.88 98 ALA A C 1
ATOM 781 O O . ALA A 1 98 ? 42.570 0.258 -36.872 1.00 90.88 98 ALA A O 1
ATOM 782 N N . PRO A 1 99 ? 43.065 -0.755 -34.905 1.00 89.81 99 PRO A N 1
ATOM 783 C CA . PRO A 1 99 ? 43.998 0.269 -34.451 1.00 89.81 99 PRO A CA 1
ATOM 784 C C . PRO A 1 99 ? 45.201 0.417 -35.384 1.00 89.81 99 PRO A C 1
ATOM 786 O O . PRO A 1 99 ? 45.729 -0.580 -35.868 1.00 89.81 99 PRO A O 1
ATOM 789 N N . LEU A 1 100 ? 45.662 1.655 -35.597 1.00 83.94 100 LEU A N 1
ATOM 790 C CA . LEU A 1 100 ? 46.789 1.956 -36.492 1.00 83.94 100 LEU A CA 1
ATOM 791 C C . LEU A 1 100 ? 48.120 1.363 -35.994 1.00 83.94 100 LEU A C 1
ATOM 793 O O . LEU A 1 100 ? 48.962 0.950 -36.787 1.00 83.94 100 LEU A O 1
ATOM 797 N N . TYR A 1 101 ? 48.304 1.337 -34.674 1.00 81.94 101 TYR A N 1
ATOM 798 C CA . TYR A 1 101 ? 49.478 0.783 -34.008 1.00 81.94 101 TYR A CA 1
ATOM 799 C C . TYR A 1 101 ? 49.034 -0.192 -32.925 1.00 81.94 101 TYR A C 1
ATOM 801 O O . TYR A 1 101 ? 48.081 0.086 -32.194 1.00 81.94 101 TYR A O 1
ATOM 809 N N . VAL A 1 102 ? 49.733 -1.323 -32.842 1.00 82.31 102 VAL A N 1
ATOM 810 C CA . VAL A 1 102 ? 49.493 -2.390 -31.870 1.00 82.31 102 VAL A CA 1
ATOM 811 C C . VAL A 1 102 ? 50.842 -2.915 -31.381 1.00 82.31 102 VAL A C 1
ATOM 813 O O . VAL A 1 102 ? 51.715 -3.242 -32.190 1.00 82.31 102 VAL A O 1
ATOM 816 N N . HIS A 1 103 ? 51.006 -3.005 -30.068 1.00 84.69 103 HIS A N 1
ATOM 817 C CA . HIS A 1 103 ? 52.183 -3.529 -29.385 1.00 84.69 103 HIS A CA 1
ATOM 818 C C . HIS A 1 103 ? 51.884 -4.873 -28.708 1.00 84.69 103 HIS A C 1
ATOM 820 O O . HIS A 1 103 ? 50.733 -5.229 -28.466 1.00 84.69 103 HIS A O 1
ATOM 826 N N . GLU A 1 104 ? 52.928 -5.659 -28.427 1.00 83.06 104 GLU A N 1
ATOM 827 C CA . GLU A 1 104 ? 52.778 -6.926 -27.699 1.00 83.06 104 GLU A CA 1
ATOM 828 C C . GLU A 1 104 ? 52.199 -6.663 -26.305 1.00 83.06 104 GLU A C 1
ATOM 830 O O . GLU A 1 104 ? 52.662 -5.770 -25.596 1.00 83.06 104 GLU A O 1
ATOM 835 N N . GLY A 1 105 ? 51.187 -7.440 -25.919 1.00 82.94 105 GLY A N 1
ATOM 836 C CA . GLY A 1 105 ? 50.464 -7.242 -24.663 1.00 82.94 105 GLY A CA 1
ATOM 837 C C . GLY A 1 105 ? 49.274 -6.284 -24.740 1.00 82.94 105 GLY A C 1
ATOM 838 O O . GLY A 1 105 ? 48.490 -6.240 -23.793 1.00 82.94 105 GLY A O 1
ATOM 839 N N . ASP A 1 106 ? 49.081 -5.573 -25.856 1.00 86.69 106 ASP A N 1
ATOM 840 C CA . ASP A 1 106 ? 47.927 -4.689 -26.026 1.00 86.69 106 ASP A CA 1
ATOM 841 C C . ASP A 1 106 ? 46.610 -5.474 -26.082 1.00 86.69 106 ASP A C 1
ATOM 843 O O . ASP A 1 106 ? 46.520 -6.573 -26.643 1.00 86.69 106 ASP A O 1
ATOM 847 N N . ASN A 1 107 ? 45.556 -4.846 -25.559 1.00 89.69 107 ASN A N 1
ATOM 848 C CA . ASN A 1 107 ? 44.179 -5.278 -25.759 1.00 89.69 107 ASN A CA 1
ATOM 849 C C . ASN A 1 107 ? 43.614 -4.571 -26.994 1.00 89.69 107 ASN A C 1
ATOM 851 O O . ASN A 1 107 ? 43.439 -3.352 -27.008 1.00 89.69 107 ASN A O 1
ATOM 855 N N . VAL A 1 108 ? 43.316 -5.342 -28.037 1.00 88.94 108 VAL A N 1
ATOM 856 C CA . VAL A 1 108 ? 42.886 -4.831 -29.341 1.00 88.94 108 VAL A CA 1
ATOM 857 C C . VAL A 1 108 ? 41.390 -5.030 -29.511 1.00 88.94 108 VAL A C 1
ATOM 859 O O . VAL A 1 108 ? 40.858 -6.106 -29.254 1.00 88.94 108 VAL A O 1
ATOM 862 N N . THR A 1 109 ? 40.705 -4.000 -30.004 1.00 91.25 109 THR A N 1
ATOM 863 C CA . THR A 1 109 ? 39.315 -4.120 -30.451 1.00 91.25 109 THR A CA 1
ATOM 864 C C . THR A 1 109 ? 39.265 -3.995 -31.964 1.00 91.25 109 THR A C 1
ATOM 866 O O . THR A 1 109 ? 39.619 -2.954 -32.514 1.00 91.25 109 THR A O 1
ATOM 869 N N . LEU A 1 110 ? 38.831 -5.061 -32.633 1.00 92.00 110 LEU A N 1
ATOM 870 C CA . LEU A 1 110 ? 38.550 -5.051 -34.063 1.00 92.00 110 LEU A CA 1
ATOM 871 C C . LEU A 1 110 ? 37.066 -4.781 -34.276 1.00 92.00 110 LEU A C 1
ATOM 873 O O . LEU A 1 110 ? 36.223 -5.517 -33.766 1.00 92.00 110 LEU A O 1
ATOM 877 N N . ARG A 1 111 ? 36.738 -3.765 -35.070 1.00 93.62 111 ARG A N 1
ATOM 878 C CA . ARG A 1 111 ? 35.351 -3.405 -35.358 1.00 93.62 111 ARG A CA 1
ATOM 879 C C . ARG A 1 111 ? 34.983 -3.798 -36.772 1.00 93.62 111 ARG A C 1
ATOM 881 O O . ARG A 1 111 ? 35.538 -3.286 -37.738 1.00 93.62 111 ARG A O 1
ATOM 888 N N . CYS A 1 112 ? 34.003 -4.678 -36.910 1.00 93.31 112 CYS A N 1
ATOM 889 C CA . CYS A 1 112 ? 33.385 -4.943 -38.195 1.00 93.31 112 CYS A CA 1
ATOM 890 C C . CYS A 1 112 ? 32.351 -3.846 -38.470 1.00 93.31 112 CYS A C 1
ATOM 892 O O . CYS A 1 112 ? 31.226 -3.872 -37.963 1.00 93.31 112 CYS A O 1
ATOM 894 N N . HIS A 1 113 ? 32.746 -2.824 -39.215 1.00 92.25 113 HIS A N 1
ATOM 895 C CA . HIS A 1 113 ? 31.938 -1.638 -39.452 1.00 92.25 113 HIS A CA 1
ATOM 896 C C . HIS A 1 113 ? 31.172 -1.765 -40.775 1.00 92.25 113 HIS A C 1
ATOM 898 O O . HIS A 1 113 ? 31.706 -2.269 -41.757 1.00 92.25 113 HIS A O 1
ATOM 904 N N . HIS A 1 114 ? 29.905 -1.350 -40.802 1.00 90.50 114 HIS A N 1
ATOM 905 C CA . HIS A 1 114 ? 29.062 -1.375 -42.004 1.00 90.50 114 HIS A CA 1
ATOM 906 C C . HIS A 1 114 ? 28.775 0.050 -42.463 1.00 90.50 114 HIS A C 1
ATOM 908 O O . HIS A 1 114 ? 28.829 0.977 -41.655 1.00 90.50 114 HIS A O 1
ATOM 914 N N . TYR A 1 115 ? 28.470 0.209 -43.748 1.00 86.81 115 TYR A N 1
ATOM 915 C CA . TYR A 1 115 ? 28.305 1.523 -44.356 1.00 86.81 115 TYR A CA 1
ATOM 916 C C . TYR A 1 115 ? 27.260 2.378 -43.602 1.00 86.81 115 TYR A C 1
ATOM 918 O O . TYR A 1 115 ? 26.170 1.869 -43.305 1.00 86.81 115 TYR A O 1
ATOM 926 N N . PRO A 1 116 ? 27.538 3.667 -43.312 1.00 81.06 116 PRO A N 1
ATOM 927 C CA . PRO A 1 116 ? 26.638 4.515 -42.532 1.00 81.06 116 PRO A CA 1
ATOM 928 C C . PRO A 1 116 ? 25.215 4.583 -43.111 1.00 81.06 116 PRO A C 1
ATOM 930 O O . PRO A 1 116 ? 25.028 4.628 -44.330 1.00 81.06 116 PRO A O 1
ATOM 933 N N . ASN A 1 117 ? 24.208 4.665 -42.234 1.00 75.44 117 ASN A N 1
ATOM 934 C CA . ASN A 1 117 ? 22.766 4.708 -42.555 1.00 75.44 117 ASN A CA 1
ATOM 935 C C . ASN A 1 117 ? 22.150 3.403 -43.090 1.00 75.44 117 ASN A C 1
ATOM 937 O O . ASN A 1 117 ? 21.031 3.416 -43.612 1.00 75.44 117 ASN A O 1
ATOM 941 N N . TYR A 1 118 ? 22.853 2.284 -42.959 1.00 81.88 118 TYR A N 1
ATOM 942 C CA . TYR A 1 118 ? 22.288 0.952 -43.147 1.00 81.88 118 TYR A CA 1
ATOM 943 C C . TYR A 1 118 ? 22.158 0.256 -41.796 1.00 81.88 118 TYR A C 1
ATOM 945 O O . TYR A 1 118 ? 22.799 0.642 -40.827 1.00 81.88 118 TYR A O 1
ATOM 953 N N . SER A 1 119 ? 21.313 -0.764 -41.734 1.00 82.75 119 SER A N 1
ATOM 954 C CA . SER A 1 119 ? 21.264 -1.691 -40.610 1.00 82.75 119 SER A CA 1
ATOM 955 C C . SER A 1 119 ? 22.103 -2.914 -40.950 1.00 82.75 119 SER A C 1
ATOM 957 O O . SER A 1 119 ? 22.296 -3.249 -42.124 1.00 82.75 119 SER A O 1
ATOM 959 N N . SER A 1 120 ? 22.600 -3.600 -39.925 1.00 85.25 120 SER A N 1
ATOM 960 C CA . SER A 1 120 ? 23.301 -4.862 -40.121 1.00 85.25 120 SER A CA 1
ATOM 961 C C . SER A 1 120 ? 22.930 -5.900 -39.075 1.00 85.25 120 SER A C 1
ATOM 963 O O . SER A 1 120 ? 22.528 -5.559 -37.963 1.00 85.25 120 SER A O 1
ATOM 965 N N . ARG A 1 121 ? 23.062 -7.171 -39.451 1.00 85.56 121 ARG A N 1
ATOM 966 C CA . ARG A 1 121 ? 22.929 -8.327 -38.558 1.00 85.56 121 ARG A CA 1
ATOM 967 C C . ARG A 1 121 ? 23.925 -9.412 -38.954 1.00 85.56 121 ARG A C 1
ATOM 969 O O . ARG A 1 121 ? 24.517 -9.333 -40.035 1.00 85.56 121 ARG A O 1
ATOM 976 N N . ARG A 1 122 ? 24.061 -10.430 -38.103 1.00 86.56 122 ARG A N 1
ATOM 977 C CA . ARG A 1 122 ? 24.928 -11.601 -38.317 1.00 86.56 122 ARG A CA 1
ATOM 978 C C . ARG A 1 122 ? 26.364 -11.198 -38.643 1.00 86.56 122 ARG A C 1
ATOM 980 O O . ARG A 1 122 ? 26.840 -11.326 -39.771 1.00 86.56 122 ARG A O 1
ATOM 987 N N . THR A 1 123 ? 27.047 -10.681 -37.635 1.00 92.31 123 THR A N 1
ATOM 988 C CA . THR A 1 123 ? 28.474 -10.387 -37.694 1.00 92.31 123 THR A CA 1
ATOM 989 C C . THR A 1 123 ? 29.275 -11.663 -37.506 1.00 92.31 123 THR A C 1
ATOM 991 O O . THR A 1 123 ? 29.191 -12.300 -36.458 1.00 92.31 123 THR A O 1
ATOM 994 N N . ILE A 1 124 ? 30.110 -11.998 -38.486 1.00 92.94 124 ILE A N 1
ATOM 995 C CA . ILE A 1 124 ? 31.015 -13.146 -38.408 1.00 92.94 124 ILE A CA 1
ATOM 996 C C . ILE A 1 124 ? 32.449 -12.639 -38.482 1.00 92.94 124 ILE A C 1
ATOM 998 O O . ILE A 1 124 ? 32.790 -11.884 -39.395 1.00 92.94 124 ILE A O 1
ATOM 1002 N N . PHE A 1 125 ? 33.283 -13.062 -37.533 1.00 93.56 125 PHE A N 1
ATOM 1003 C CA . PHE A 1 125 ? 34.722 -12.814 -37.552 1.00 93.56 125 PHE A CA 1
ATOM 1004 C C . PHE A 1 125 ? 35.478 -14.091 -37.903 1.00 93.56 125 PHE A C 1
ATOM 1006 O O . PHE A 1 125 ? 35.184 -15.175 -37.393 1.00 93.56 125 PHE A O 1
ATOM 1013 N N . TYR A 1 126 ? 36.499 -13.929 -38.736 1.00 92.19 126 TYR A N 1
ATOM 1014 C CA . TYR A 1 126 ? 37.383 -14.992 -39.183 1.00 92.19 126 TYR A CA 1
ATOM 1015 C C . TYR A 1 126 ? 38.817 -14.687 -38.758 1.00 92.19 126 TYR A C 1
ATOM 1017 O O . TYR A 1 126 ? 39.281 -13.560 -38.939 1.00 92.19 126 TYR A O 1
ATOM 1025 N N . LYS A 1 127 ? 39.525 -15.703 -38.264 1.00 90.12 127 LYS A N 1
ATOM 1026 C CA . LYS A 1 127 ? 40.976 -15.705 -38.046 1.00 90.12 127 LYS A CA 1
ATOM 1027 C C . LYS A 1 127 ? 41.577 -16.826 -38.883 1.00 90.12 127 LYS A C 1
ATOM 1029 O O . LYS A 1 127 ? 41.177 -17.976 -38.733 1.00 90.12 127 LYS A O 1
ATOM 1034 N N . ASP A 1 128 ? 42.479 -16.488 -39.798 1.00 88.56 128 ASP A N 1
ATOM 1035 C CA . ASP A 1 128 ? 43.103 -17.436 -40.734 1.00 88.56 128 ASP A CA 1
ATOM 1036 C C . ASP A 1 128 ? 42.059 -18.302 -41.472 1.00 88.56 128 ASP A C 1
ATOM 1038 O O . ASP A 1 128 ? 42.169 -19.521 -41.575 1.00 88.56 128 ASP A O 1
ATOM 1042 N N . ASN A 1 129 ? 40.995 -17.642 -41.950 1.00 87.31 129 ASN A N 1
ATOM 1043 C CA . ASN A 1 129 ? 39.808 -18.225 -42.599 1.00 87.31 129 ASN A CA 1
ATOM 1044 C C . ASN A 1 129 ? 38.943 -19.160 -41.725 1.00 87.31 129 ASN A C 1
ATOM 1046 O O . ASN A 1 129 ? 37.936 -19.670 -42.211 1.00 87.31 129 ASN A O 1
ATOM 1050 N N . SER A 1 130 ? 39.263 -19.338 -40.443 1.00 88.31 130 SER A N 1
ATOM 1051 C CA . SER A 1 130 ? 38.420 -20.064 -39.487 1.00 88.31 130 SER A CA 1
ATOM 1052 C C . SER A 1 130 ? 37.480 -19.105 -38.765 1.00 88.31 130 SER A C 1
ATOM 1054 O O . SER A 1 130 ? 37.905 -18.032 -38.338 1.00 88.31 130 SER A O 1
ATOM 1056 N N . VAL A 1 131 ? 36.209 -19.477 -38.607 1.00 90.62 131 VAL A N 1
ATOM 1057 C CA . VAL A 1 131 ? 35.242 -18.678 -37.839 1.00 90.62 131 VAL A CA 1
ATOM 1058 C C . VAL A 1 131 ? 35.647 -18.694 -36.367 1.00 90.62 131 VAL A C 1
ATOM 1060 O O . VAL A 1 131 ? 35.711 -19.754 -35.752 1.00 90.62 131 VAL A O 1
ATOM 1063 N N . ILE A 1 132 ? 35.906 -17.517 -35.805 1.00 90.12 132 ILE A N 1
ATOM 1064 C CA . ILE A 1 132 ? 36.200 -17.344 -34.373 1.00 90.12 132 ILE A CA 1
ATOM 1065 C C . ILE A 1 132 ? 35.005 -16.791 -33.608 1.00 90.12 132 ILE A C 1
ATOM 1067 O O . ILE A 1 132 ? 34.931 -16.919 -32.389 1.00 90.12 132 ILE A O 1
ATOM 1071 N N . ASN A 1 133 ? 34.067 -16.171 -34.321 1.00 87.94 133 ASN A N 1
ATOM 1072 C CA . ASN A 1 133 ? 32.861 -15.649 -33.724 1.00 87.94 133 ASN A CA 1
ATOM 1073 C C . ASN A 1 133 ? 31.723 -15.510 -34.746 1.00 87.94 133 ASN A C 1
ATOM 1075 O O . ASN A 1 133 ? 31.977 -15.205 -35.911 1.00 87.94 133 ASN A O 1
ATOM 1079 N N . ASN A 1 134 ? 30.486 -15.705 -34.287 1.00 88.25 134 ASN A N 1
ATOM 1080 C CA . ASN A 1 134 ? 29.257 -15.430 -35.022 1.00 88.25 134 ASN A CA 1
ATOM 1081 C C . ASN A 1 134 ? 28.219 -14.813 -34.062 1.00 88.25 134 ASN A C 1
ATOM 1083 O O . ASN A 1 134 ? 27.624 -15.524 -33.249 1.00 88.25 134 ASN A O 1
ATOM 1087 N N . TRP A 1 135 ? 28.025 -13.496 -34.133 1.00 83.31 135 TRP A N 1
ATOM 1088 C CA . TRP A 1 135 ? 27.091 -12.744 -33.292 1.00 83.31 135 TRP A CA 1
ATOM 1089 C C . TRP A 1 135 ? 25.944 -12.161 -34.111 1.00 83.31 135 TRP A C 1
ATOM 1091 O O . TRP A 1 135 ? 26.149 -11.639 -35.202 1.00 83.31 135 TRP A O 1
ATOM 1101 N N . GLU A 1 136 ? 24.742 -12.124 -33.536 1.00 75.94 136 GLU A N 1
ATOM 1102 C CA . GLU A 1 136 ? 23.582 -11.556 -34.235 1.00 75.94 136 GLU A CA 1
ATOM 1103 C C . GLU A 1 136 ? 23.687 -10.027 -34.403 1.00 75.94 136 GLU A C 1
ATOM 1105 O O . GLU A 1 136 ? 23.328 -9.508 -35.458 1.00 75.94 136 GLU A O 1
ATOM 1110 N N . TYR A 1 137 ? 24.234 -9.310 -33.407 1.00 73.19 137 TYR A N 1
ATOM 1111 C CA . TYR A 1 137 ? 24.276 -7.834 -33.402 1.00 73.19 137 TYR A CA 1
ATOM 1112 C C . TYR A 1 137 ? 25.603 -7.204 -32.951 1.00 73.19 137 TYR A C 1
ATOM 1114 O O . TYR A 1 137 ? 25.842 -6.028 -33.231 1.00 73.19 137 TYR A O 1
ATOM 1122 N N . SER A 1 138 ? 26.477 -7.941 -32.255 1.00 84.81 138 SER A N 1
ATOM 1123 C CA . SER A 1 138 ? 27.765 -7.379 -31.825 1.00 84.81 138 SER A CA 1
ATOM 1124 C C . SER A 1 138 ? 28.633 -7.060 -33.039 1.00 84.81 138 SER A C 1
ATOM 1126 O O . SER A 1 138 ? 28.672 -7.818 -34.007 1.00 84.81 138 SER A O 1
ATOM 1128 N N . SER A 1 139 ? 29.305 -5.913 -33.003 1.00 89.19 139 SER A N 1
ATOM 1129 C CA . SER A 1 139 ? 30.157 -5.426 -34.092 1.00 89.19 139 SER A CA 1
ATOM 1130 C C . SER A 1 139 ? 31.637 -5.437 -33.744 1.00 89.19 139 SER A C 1
ATOM 1132 O O . SER A 1 139 ? 32.450 -5.224 -34.640 1.00 89.19 139 SER A O 1
ATOM 1134 N N . ASP A 1 140 ? 31.969 -5.694 -32.484 1.00 92.25 140 ASP A N 1
ATOM 1135 C CA . ASP A 1 140 ? 33.292 -5.476 -31.921 1.00 92.25 140 ASP A CA 1
ATOM 1136 C C . ASP A 1 140 ? 33.833 -6.791 -31.369 1.00 92.25 140 ASP A C 1
ATOM 1138 O O . ASP A 1 140 ? 33.182 -7.464 -30.571 1.00 92.25 140 ASP A O 1
ATOM 1142 N N . LEU A 1 141 ? 35.024 -7.165 -31.823 1.00 90.50 141 LEU A N 1
ATOM 1143 C CA . LEU A 1 141 ? 35.778 -8.306 -31.334 1.00 90.50 141 LEU A CA 1
ATOM 1144 C C . LEU A 1 141 ? 36.905 -7.797 -30.440 1.00 90.50 141 LEU A C 1
ATOM 1146 O O . LEU A 1 141 ? 37.842 -7.158 -30.922 1.00 90.50 141 LEU A O 1
ATOM 1150 N N . HIS A 1 142 ? 36.824 -8.121 -29.155 1.00 91.06 142 HIS A N 1
ATOM 1151 C CA . HIS A 1 142 ? 37.879 -7.836 -28.190 1.00 91.06 142 HIS A CA 1
ATOM 1152 C C . HIS A 1 142 ? 38.883 -8.992 -28.156 1.00 91.06 142 HIS A C 1
ATOM 1154 O O . HIS A 1 142 ? 38.505 -10.153 -28.002 1.00 91.06 142 HIS A O 1
ATOM 1160 N N . ILE A 1 143 ? 40.161 -8.666 -28.324 1.00 87.38 143 ILE A N 1
ATOM 1161 C CA . ILE A 1 143 ? 41.289 -9.593 -28.272 1.00 87.38 143 ILE A CA 1
ATOM 1162 C C . ILE A 1 143 ? 42.208 -9.106 -27.159 1.00 87.38 143 ILE A C 1
ATOM 1164 O O . ILE A 1 143 ? 42.788 -8.026 -27.257 1.00 87.38 143 ILE A O 1
ATOM 1168 N N . GLU A 1 144 ? 42.330 -9.897 -26.102 1.00 87.62 144 GLU A N 1
ATOM 1169 C CA . GLU A 1 144 ? 43.192 -9.573 -24.968 1.00 87.62 144 GLU A CA 1
ATOM 1170 C C . GLU A 1 144 ? 44.616 -10.078 -25.195 1.00 87.62 144 GLU A C 1
ATOM 1172 O O . GLU A 1 144 ? 44.808 -11.164 -25.749 1.00 87.62 144 GLU A O 1
ATOM 1177 N N . ASN A 1 145 ? 45.596 -9.303 -24.722 1.00 80.94 145 ASN A N 1
ATOM 1178 C CA . ASN A 1 145 ? 47.005 -9.686 -24.643 1.00 80.94 145 ASN A CA 1
ATOM 1179 C C . ASN A 1 145 ? 47.563 -10.244 -25.967 1.00 80.94 145 ASN A C 1
ATOM 1181 O O . ASN A 1 145 ? 47.852 -11.439 -26.108 1.00 80.94 145 ASN A O 1
ATOM 1185 N N . ILE A 1 146 ? 47.680 -9.377 -26.975 1.00 81.06 146 ILE A N 1
ATOM 1186 C CA . ILE A 1 146 ? 48.105 -9.801 -28.309 1.00 81.06 146 ILE A CA 1
ATOM 1187 C C . ILE A 1 146 ? 49.546 -10.343 -28.317 1.00 81.06 146 ILE A C 1
ATOM 1189 O O . ILE A 1 146 ? 50.475 -9.731 -27.789 1.00 81.06 146 ILE A O 1
ATOM 1193 N N . ASN A 1 147 ? 49.739 -11.496 -28.965 1.00 78.00 147 ASN A N 1
ATOM 1194 C CA . ASN A 1 147 ? 51.034 -12.162 -29.102 1.00 78.00 147 ASN A CA 1
ATOM 1195 C C . ASN A 1 147 ? 51.576 -11.990 -30.530 1.00 78.00 147 ASN A C 1
ATOM 1197 O O . ASN A 1 147 ? 51.055 -12.587 -31.474 1.00 78.00 147 ASN A O 1
ATOM 1201 N N . LEU A 1 148 ? 52.647 -11.207 -30.680 1.00 67.19 148 LEU A N 1
ATOM 1202 C CA . LEU A 1 148 ? 53.238 -10.860 -31.980 1.00 67.19 148 LEU A CA 1
ATOM 1203 C C . LEU A 1 148 ? 54.160 -11.948 -32.569 1.00 67.19 148 LEU A C 1
ATOM 1205 O O . LEU A 1 148 ? 54.749 -11.745 -33.628 1.00 67.19 148 LEU A O 1
ATOM 1209 N N . LYS A 1 149 ? 54.282 -13.127 -31.938 1.00 68.38 149 LYS A N 1
ATOM 1210 C CA . LYS A 1 149 ? 55.148 -14.222 -32.428 1.00 68.38 149 LYS A CA 1
ATOM 1211 C C . LYS A 1 149 ? 54.580 -14.967 -33.646 1.00 68.38 149 LYS A C 1
ATOM 1213 O O . LYS A 1 149 ? 55.299 -15.758 -34.254 1.00 68.38 149 LYS A O 1
ATOM 1218 N N . LYS A 1 150 ? 53.306 -14.751 -34.002 1.00 70.44 150 LYS A N 1
ATOM 1219 C CA . LYS A 1 150 ? 52.655 -15.308 -35.201 1.00 70.44 150 LYS A CA 1
ATOM 1220 C C . LYS A 1 150 ? 51.806 -14.245 -35.895 1.00 70.44 150 LYS A C 1
ATOM 1222 O O . LYS A 1 150 ? 50.979 -13.599 -35.260 1.00 70.44 150 LYS A O 1
ATOM 1227 N N . TYR A 1 151 ? 51.972 -14.114 -37.208 1.00 75.94 151 TYR A N 1
ATOM 1228 C CA . TYR A 1 151 ? 51.102 -13.283 -38.038 1.00 75.94 151 TYR A CA 1
ATOM 1229 C C . TYR A 1 151 ? 49.778 -14.010 -38.291 1.00 75.94 151 TYR A C 1
ATOM 1231 O O . TYR A 1 151 ? 49.782 -15.176 -38.685 1.00 75.94 151 TYR A O 1
ATOM 1239 N N . HIS A 1 152 ? 48.662 -13.317 -38.070 1.00 82.31 152 HIS A N 1
ATOM 1240 C CA . HIS A 1 152 ? 47.309 -13.841 -38.255 1.00 82.31 152 HIS A CA 1
ATOM 1241 C C . HIS A 1 152 ? 46.485 -12.893 -39.127 1.00 82.31 152 HIS A C 1
ATOM 1243 O O . HIS A 1 152 ? 46.560 -11.675 -38.962 1.00 82.31 152 HIS A O 1
ATOM 1249 N N . LEU A 1 153 ? 45.674 -13.448 -40.029 1.00 86.75 153 LEU A N 1
ATOM 1250 C CA . LEU A 1 153 ? 44.787 -12.676 -40.897 1.00 86.75 153 LEU A CA 1
ATOM 1251 C C . LEU A 1 153 ? 43.375 -12.623 -40.314 1.00 86.75 153 LEU A C 1
ATOM 1253 O O . LEU A 1 153 ? 42.710 -13.655 -40.201 1.00 86.75 153 LEU A O 1
ATOM 1257 N N . PHE A 1 154 ? 42.892 -11.415 -40.022 1.00 90.12 154 PHE A N 1
ATOM 1258 C CA . PHE A 1 154 ? 41.519 -11.185 -39.576 1.00 90.12 154 PHE A CA 1
ATOM 1259 C C . PHE A 1 154 ? 40.633 -10.691 -40.722 1.00 90.12 154 PHE A C 1
ATOM 1261 O O . PHE A 1 154 ? 41.032 -9.839 -41.514 1.00 90.12 154 PHE A O 1
ATOM 1268 N N . LYS A 1 155 ? 39.414 -11.228 -40.813 1.00 91.94 155 LYS A N 1
ATOM 1269 C CA . LYS A 1 155 ? 38.367 -10.779 -41.748 1.00 91.94 155 LYS A CA 1
ATOM 1270 C C . LYS A 1 155 ? 37.023 -10.741 -41.035 1.00 91.94 155 LYS A C 1
ATOM 1272 O O . LYS A 1 155 ? 36.828 -11.459 -40.056 1.00 91.94 155 LYS A O 1
ATOM 1277 N N . CYS A 1 156 ? 36.083 -9.956 -41.550 1.00 93.38 156 CYS A N 1
ATOM 1278 C CA . CYS A 1 156 ? 34.716 -9.973 -41.050 1.00 93.38 156 CYS A CA 1
ATOM 1279 C C . CYS A 1 156 ? 33.680 -9.845 -42.170 1.00 93.38 156 CYS A C 1
ATOM 1281 O O . CYS A 1 156 ? 33.967 -9.288 -43.230 1.00 93.38 156 CYS A O 1
ATOM 1283 N N . THR A 1 157 ? 32.475 -10.353 -41.921 1.00 92.25 157 THR A N 1
ATOM 1284 C CA . THR A 1 157 ? 31.317 -10.230 -42.818 1.00 92.25 157 THR A CA 1
ATOM 1285 C C . THR A 1 157 ? 30.065 -9.864 -42.028 1.00 92.25 157 THR A C 1
ATOM 1287 O O . THR A 1 157 ? 29.936 -10.250 -40.865 1.00 92.25 157 THR A O 1
ATOM 1290 N N . LYS A 1 158 ? 29.134 -9.150 -42.671 1.00 91.31 158 LYS A N 1
ATOM 1291 C CA . LYS A 1 158 ? 27.814 -8.800 -42.128 1.00 91.31 158 LYS A CA 1
ATOM 1292 C C . LYS A 1 158 ? 26.749 -8.827 -43.210 1.00 91.31 158 LYS A C 1
ATOM 1294 O O . LYS A 1 158 ? 27.033 -8.486 -44.357 1.00 91.31 158 LYS A O 1
ATOM 1299 N N . GLU A 1 159 ? 25.514 -9.129 -42.826 1.00 88.19 159 GLU A N 1
ATOM 1300 C CA . GLU A 1 159 ? 24.352 -8.840 -43.663 1.00 88.19 159 GLU A CA 1
ATOM 1301 C C . GLU A 1 159 ? 24.000 -7.360 -43.512 1.00 88.19 159 GLU A C 1
ATOM 1303 O O . GLU A 1 159 ? 23.670 -6.921 -42.413 1.00 88.19 159 GLU A O 1
ATOM 1308 N N . VAL A 1 160 ? 24.075 -6.591 -44.600 1.00 85.31 160 VAL A N 1
ATOM 1309 C CA . VAL A 1 160 ? 23.763 -5.154 -44.620 1.00 85.31 160 VAL A CA 1
ATOM 1310 C C . VAL A 1 160 ? 22.469 -4.931 -45.393 1.00 85.31 160 VAL A C 1
ATOM 1312 O O . VAL A 1 160 ? 22.311 -5.426 -46.508 1.00 85.31 160 VAL A O 1
ATOM 1315 N N . TYR A 1 161 ? 21.530 -4.194 -44.808 1.00 82.88 161 TYR A N 1
ATOM 1316 C CA . TYR A 1 161 ? 20.214 -3.947 -45.394 1.00 82.88 161 TYR A CA 1
ATOM 1317 C C . TYR A 1 161 ? 19.664 -2.583 -44.965 1.00 82.88 161 TYR A C 1
ATOM 1319 O O . TYR A 1 161 ? 20.155 -1.964 -44.024 1.00 82.88 161 TYR A O 1
ATOM 1327 N N . ARG A 1 162 ? 18.648 -2.072 -45.670 1.00 79.06 162 ARG A N 1
ATOM 1328 C CA . ARG A 1 162 ? 17.926 -0.859 -45.253 1.00 79.06 162 ARG A CA 1
ATOM 1329 C C . ARG A 1 162 ? 16.669 -1.245 -44.502 1.00 79.06 162 ARG A C 1
ATOM 1331 O O . ARG A 1 162 ? 15.808 -1.933 -45.046 1.00 79.06 162 ARG A O 1
ATOM 1338 N N . GLU A 1 163 ? 16.540 -0.757 -43.281 1.00 81.88 163 GLU A N 1
ATOM 1339 C CA . GLU A 1 163 ? 15.299 -0.865 -42.526 1.00 81.88 163 GLU A CA 1
ATOM 1340 C C . GLU A 1 163 ? 14.362 0.304 -42.838 1.00 81.88 163 GLU A C 1
ATOM 1342 O O . GLU A 1 163 ? 14.808 1.439 -43.008 1.00 81.88 163 GLU A O 1
ATOM 1347 N N . LEU A 1 164 ? 13.054 0.028 -42.910 1.00 87.12 164 LEU A N 1
ATOM 1348 C CA . LEU A 1 164 ? 12.035 1.078 -43.031 1.00 87.12 164 LEU A CA 1
ATOM 1349 C C . LEU A 1 164 ? 11.804 1.821 -41.715 1.00 87.12 164 LEU A C 1
ATOM 1351 O O . LEU A 1 164 ? 11.483 3.001 -41.741 1.00 87.12 164 LEU A O 1
ATOM 1355 N N . PHE A 1 165 ? 11.956 1.137 -40.585 1.00 90.81 165 PHE A N 1
ATOM 1356 C CA . PHE A 1 165 ? 11.874 1.709 -39.244 1.00 90.81 165 PHE A CA 1
ATOM 1357 C C . PHE A 1 165 ? 12.708 0.866 -38.276 1.00 90.81 165 PHE A C 1
ATOM 1359 O O . PHE A 1 165 ? 12.882 -0.332 -38.520 1.00 90.81 165 PHE A O 1
ATOM 1366 N N . THR A 1 166 ? 13.248 1.455 -37.212 1.00 89.06 166 THR A N 1
ATOM 1367 C CA . THR A 1 166 ? 14.100 0.746 -36.237 1.00 89.06 166 THR A CA 1
ATOM 1368 C C . THR A 1 166 ? 13.301 -0.284 -35.423 1.00 89.06 166 THR A C 1
ATOM 1370 O O . THR A 1 166 ? 12.077 -0.169 -35.316 1.00 89.06 166 THR A O 1
ATOM 1373 N N . PRO A 1 167 ? 13.937 -1.310 -34.826 1.00 91.00 167 PRO A N 1
ATOM 1374 C CA . PRO A 1 167 ? 13.269 -2.148 -33.831 1.00 91.00 167 PRO A CA 1
ATOM 1375 C C . PRO A 1 167 ? 12.641 -1.272 -32.731 1.00 91.00 167 PRO A C 1
ATOM 1377 O O . PRO A 1 167 ? 13.302 -0.337 -32.275 1.00 91.00 167 PRO A O 1
ATOM 1380 N N . PRO A 1 168 ? 11.373 -1.504 -32.357 1.00 96.06 168 PRO A N 1
ATOM 1381 C CA . PRO A 1 168 ? 10.690 -0.648 -31.399 1.00 96.06 168 PRO A CA 1
ATOM 1382 C C . PRO A 1 168 ? 11.179 -0.887 -29.965 1.00 96.06 168 PRO A C 1
ATOM 1384 O O . PRO A 1 168 ? 11.531 -2.007 -29.588 1.00 96.06 168 PRO A O 1
ATOM 1387 N N . GLU A 1 169 ? 11.141 0.160 -29.148 1.00 96.06 169 GLU A N 1
ATOM 1388 C CA . GLU A 1 169 ? 11.517 0.145 -27.733 1.00 96.06 169 GLU A CA 1
ATOM 1389 C C . GLU A 1 169 ? 10.381 0.700 -26.875 1.00 96.06 169 GLU A C 1
ATOM 1391 O O . GLU A 1 169 ? 9.817 1.751 -27.183 1.00 96.06 169 GLU A O 1
ATOM 1396 N N . ILE A 1 170 ? 10.060 0.018 -25.775 1.00 96.81 170 ILE A N 1
ATOM 1397 C CA . ILE A 1 170 ? 9.062 0.521 -24.831 1.00 96.81 170 ILE A CA 1
ATOM 1398 C C . ILE A 1 170 ? 9.682 1.551 -23.894 1.00 96.81 170 ILE A C 1
ATOM 1400 O O . ILE A 1 170 ? 10.736 1.324 -23.301 1.00 96.81 170 ILE A O 1
ATOM 1404 N N . LYS A 1 171 ? 8.965 2.659 -23.714 1.00 96.19 171 LYS A N 1
ATOM 1405 C CA . LYS A 1 171 ? 9.214 3.687 -22.703 1.00 96.19 171 LYS A CA 1
ATOM 1406 C C . LYS A 1 171 ? 7.962 3.847 -21.847 1.00 96.19 171 LYS A C 1
ATOM 1408 O O . LYS A 1 171 ? 6.854 3.713 -22.353 1.00 96.19 171 LYS A O 1
ATOM 1413 N N . VAL A 1 172 ? 8.131 4.114 -20.557 1.00 96.94 172 VAL A N 1
ATOM 1414 C CA . VAL A 1 172 ? 7.020 4.225 -19.601 1.00 96.94 172 VAL A CA 1
ATOM 1415 C C . VAL A 1 172 ? 7.162 5.528 -18.840 1.00 96.94 172 VAL A C 1
ATOM 1417 O O . VAL A 1 172 ? 8.247 5.842 -18.350 1.00 96.94 172 VAL A O 1
ATOM 1420 N N . THR A 1 173 ? 6.072 6.279 -18.743 1.00 96.00 173 THR A N 1
ATOM 1421 C CA . THR A 1 173 ? 6.023 7.534 -17.993 1.00 96.00 173 THR A CA 1
ATOM 1422 C C . THR A 1 173 ? 4.743 7.606 -17.159 1.00 96.00 173 THR A C 1
ATOM 1424 O O . THR A 1 173 ? 3.664 7.434 -17.735 1.00 96.00 173 THR A O 1
ATOM 1427 N N . PRO A 1 174 ? 4.821 7.900 -15.848 1.00 94.12 174 PRO A N 1
ATOM 1428 C CA . PRO A 1 174 ? 6.041 8.052 -15.040 1.00 94.12 174 PRO A CA 1
ATOM 1429 C C . PRO A 1 174 ? 6.751 6.707 -14.765 1.00 94.12 174 PRO A C 1
ATOM 1431 O O . PRO A 1 174 ? 6.177 5.642 -14.966 1.00 94.12 174 PRO A O 1
ATOM 1434 N N . PHE A 1 175 ? 8.008 6.754 -14.308 1.00 89.44 175 PHE A N 1
ATOM 1435 C CA . PHE A 1 175 ? 8.742 5.594 -13.785 1.00 89.44 175 PHE A CA 1
ATOM 1436 C C . PHE A 1 175 ? 9.598 6.031 -12.578 1.00 89.44 175 PHE A C 1
ATOM 1438 O O . PHE A 1 175 ? 10.327 7.016 -12.711 1.00 89.44 175 PHE A O 1
ATOM 1445 N N . PRO A 1 176 ? 9.561 5.338 -11.423 1.00 92.00 176 PRO A N 1
ATOM 1446 C CA . PRO A 1 176 ? 8.770 4.141 -11.124 1.00 92.00 176 PRO A CA 1
ATOM 1447 C C . PRO A 1 176 ? 7.262 4.427 -11.083 1.00 92.00 176 PRO A C 1
ATOM 1449 O O . PRO A 1 176 ? 6.846 5.529 -10.738 1.00 92.00 176 PRO A O 1
ATOM 1452 N N . VAL A 1 177 ? 6.451 3.432 -11.446 1.00 94.88 177 VAL A N 1
ATOM 1453 C CA . VAL A 1 177 ? 4.986 3.554 -11.442 1.00 94.88 177 VAL A CA 1
ATOM 1454 C C . VAL A 1 177 ? 4.456 3.243 -10.047 1.00 94.88 177 VAL A C 1
ATOM 1456 O O . VAL A 1 177 ? 4.819 2.217 -9.472 1.00 94.88 177 VAL A O 1
ATOM 1459 N N . THR A 1 178 ? 3.582 4.094 -9.519 1.00 94.62 178 THR A N 1
ATOM 1460 C CA . THR A 1 178 ? 2.855 3.861 -8.265 1.00 94.62 178 THR A CA 1
ATOM 1461 C C . THR A 1 178 ? 1.356 3.728 -8.542 1.00 94.62 178 THR A C 1
ATOM 1463 O O . THR A 1 178 ? 0.829 4.285 -9.502 1.00 94.62 178 THR A O 1
ATOM 1466 N N . GLU A 1 179 ? 0.660 2.957 -7.717 1.00 95.25 179 GLU A N 1
ATOM 1467 C CA . GLU A 1 179 ? -0.790 2.780 -7.778 1.00 95.25 179 GLU A CA 1
ATOM 1468 C C . GLU A 1 179 ? -1.528 4.140 -7.791 1.00 95.25 179 GLU A C 1
ATOM 1470 O O . GLU A 1 179 ? -1.217 5.050 -7.021 1.00 95.25 179 GLU A O 1
ATOM 1475 N N . GLY A 1 180 ? -2.495 4.291 -8.699 1.00 92.31 180 GLY A N 1
ATOM 1476 C CA . GLY A 1 180 ? -3.234 5.534 -8.945 1.00 92.31 180 GLY A CA 1
ATOM 1477 C C . GLY A 1 180 ? -2.613 6.466 -9.993 1.00 92.31 180 GLY A C 1
ATOM 1478 O O . GLY A 1 180 ? -3.275 7.424 -10.405 1.00 92.31 180 GLY A O 1
ATOM 1479 N N . ASP A 1 181 ? -1.395 6.183 -10.469 1.00 93.62 181 ASP A N 1
ATOM 1480 C CA . ASP A 1 181 ? -0.764 6.942 -11.549 1.00 93.62 181 ASP A CA 1
ATOM 1481 C C . ASP A 1 181 ? -1.530 6.794 -12.870 1.00 93.62 181 ASP A C 1
ATOM 1483 O O . ASP A 1 181 ? -2.072 5.738 -13.201 1.00 93.62 181 ASP A O 1
ATOM 1487 N N . ASN A 1 182 ? -1.530 7.858 -13.669 1.00 95.00 182 ASN A N 1
ATOM 1488 C CA . ASN A 1 182 ? -1.936 7.785 -15.066 1.00 95.00 182 ASN A CA 1
ATOM 1489 C C . ASN A 1 182 ? -0.698 7.452 -15.900 1.00 95.00 182 ASN A C 1
ATOM 1491 O O . ASN A 1 182 ? 0.146 8.315 -16.145 1.00 95.00 182 ASN A O 1
ATOM 1495 N N . VAL A 1 183 ? -0.576 6.191 -16.296 1.00 96.19 183 VAL A N 1
ATOM 1496 C CA . VAL A 1 183 ? 0.617 5.653 -16.952 1.00 96.19 183 VAL A CA 1
ATOM 1497 C C . VAL A 1 183 ? 0.460 5.744 -18.457 1.00 96.19 183 VAL A C 1
ATOM 1499 O O . VAL A 1 183 ? -0.581 5.389 -19.004 1.00 96.19 183 VAL A O 1
ATOM 1502 N N . THR A 1 184 ? 1.518 6.177 -19.134 1.00 97.75 184 THR A N 1
ATOM 1503 C CA . THR A 1 184 ? 1.634 6.117 -20.592 1.00 97.75 184 THR A CA 1
ATOM 1504 C C . THR A 1 184 ? 2.778 5.184 -20.963 1.00 97.75 184 THR A C 1
ATOM 1506 O O . THR A 1 184 ? 3.921 5.397 -20.554 1.00 97.75 184 THR A O 1
ATOM 1509 N N . VAL A 1 185 ? 2.457 4.138 -21.721 1.00 97.38 185 VAL A N 1
ATOM 1510 C CA . VAL A 1 185 ? 3.406 3.188 -22.305 1.00 97.38 185 VAL A CA 1
ATOM 1511 C C . VAL A 1 185 ? 3.584 3.554 -23.775 1.00 97.38 185 VAL A C 1
ATOM 1513 O O . VAL A 1 185 ? 2.658 3.414 -24.568 1.00 97.38 185 VAL A O 1
ATOM 1516 N N . THR A 1 186 ? 4.770 4.026 -24.145 1.00 97.88 186 THR A N 1
ATOM 1517 C CA . THR A 1 186 ? 5.105 4.477 -25.501 1.00 97.88 186 THR A CA 1
ATOM 1518 C C . THR A 1 186 ? 5.945 3.427 -26.222 1.00 97.88 186 THR A C 1
ATOM 1520 O O . THR A 1 186 ? 6.955 2.969 -25.693 1.00 97.88 186 THR A O 1
ATOM 1523 N N . CYS A 1 187 ? 5.567 3.074 -27.447 1.00 97.50 187 CYS A N 1
ATOM 1524 C CA . CYS A 1 187 ? 6.296 2.177 -28.339 1.00 97.50 187 CYS A CA 1
ATOM 1525 C C . CYS A 1 187 ? 7.128 2.993 -29.337 1.00 97.50 187 CYS A C 1
ATOM 1527 O O . CYS A 1 187 ? 6.696 3.303 -30.445 1.00 97.50 187 CYS A O 1
ATOM 1529 N N . HIS A 1 188 ? 8.339 3.364 -28.937 1.00 96.25 188 HIS A N 1
ATOM 1530 C CA . HIS A 1 188 ? 9.185 4.258 -29.714 1.00 96.25 188 HIS A CA 1
ATOM 1531 C C . HIS A 1 188 ? 9.897 3.526 -30.861 1.00 96.25 188 HIS A C 1
ATOM 1533 O O . HIS A 1 188 ? 10.596 2.541 -30.639 1.00 96.25 188 HIS A O 1
ATOM 1539 N N . THR A 1 189 ? 9.779 4.042 -32.086 1.00 94.25 189 THR A N 1
ATOM 1540 C CA . THR A 1 189 ? 10.553 3.608 -33.259 1.00 94.25 189 THR A CA 1
ATOM 1541 C C . THR A 1 189 ? 10.832 4.795 -34.176 1.00 94.25 189 THR A C 1
ATOM 1543 O O . THR A 1 189 ? 10.030 5.724 -34.252 1.00 94.25 189 THR A O 1
ATOM 1546 N N . ASN A 1 190 ? 11.965 4.769 -34.878 1.00 90.44 190 ASN A N 1
ATOM 1547 C CA . ASN A 1 190 ? 12.337 5.806 -35.833 1.00 90.44 190 ASN A CA 1
ATOM 1548 C C . ASN A 1 190 ? 12.132 5.301 -37.258 1.00 90.44 190 ASN A C 1
ATOM 1550 O O . ASN A 1 190 ? 12.741 4.309 -37.665 1.00 90.44 190 ASN A O 1
ATOM 1554 N N . VAL A 1 191 ? 11.297 6.005 -38.020 1.00 90.69 191 VAL A N 1
ATOM 1555 C CA . VAL A 1 191 ? 11.106 5.768 -39.453 1.00 90.69 191 VAL A CA 1
ATOM 1556 C C . VAL A 1 191 ? 12.352 6.207 -40.225 1.00 90.69 191 VAL A C 1
ATOM 1558 O O . VAL A 1 191 ? 13.027 7.173 -39.872 1.00 90.69 191 VAL A O 1
ATOM 1561 N N . SER A 1 192 ? 12.674 5.481 -41.293 1.00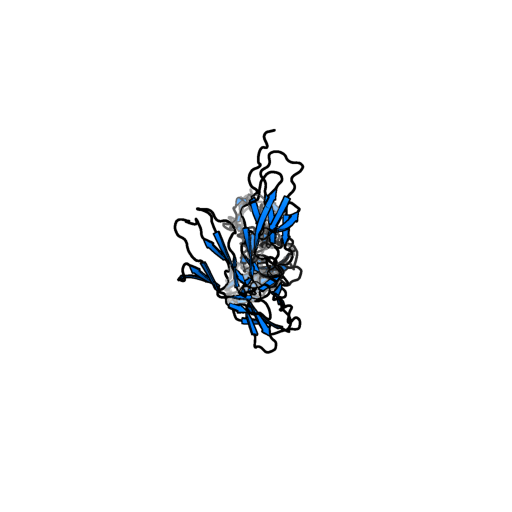 85.62 192 SER A N 1
ATOM 1562 C CA . SER A 1 192 ? 13.806 5.776 -42.164 1.00 85.62 192 SER A CA 1
ATOM 1563 C C . SER A 1 192 ? 13.693 7.186 -42.761 1.00 85.62 192 SER A C 1
ATOM 1565 O O . SER A 1 192 ? 12.667 7.500 -43.369 1.00 85.62 192 SER A O 1
ATOM 1567 N N . PRO A 1 193 ? 14.760 8.009 -42.727 1.00 82.44 193 PRO A N 1
ATOM 1568 C CA . PRO A 1 193 ? 14.737 9.353 -43.313 1.00 82.44 193 PRO A CA 1
ATOM 1569 C C . PRO A 1 193 ? 14.530 9.344 -44.838 1.00 82.44 193 PRO A C 1
ATOM 1571 O O . PRO A 1 193 ? 14.185 10.362 -45.426 1.00 82.44 193 PRO A O 1
ATOM 1574 N N . TYR A 1 194 ? 14.716 8.195 -45.497 1.00 80.94 194 TYR A N 1
ATOM 1575 C CA . TYR A 1 194 ? 14.477 8.019 -46.934 1.00 80.94 194 TYR A CA 1
ATOM 1576 C C . TYR A 1 194 ? 13.013 7.687 -47.283 1.00 80.94 194 TYR A C 1
ATOM 1578 O O . TYR A 1 194 ? 12.651 7.637 -48.464 1.00 80.94 194 TYR A O 1
ATOM 1586 N N . ARG A 1 195 ? 12.186 7.395 -46.273 1.00 84.44 195 ARG A N 1
ATOM 1587 C CA . ARG A 1 195 ? 10.759 7.060 -46.388 1.00 84.44 195 ARG A CA 1
ATOM 1588 C C . ARG A 1 195 ? 9.971 7.687 -45.220 1.00 84.44 195 ARG A C 1
ATOM 1590 O O . ARG A 1 195 ? 9.352 6.942 -44.462 1.00 84.44 195 ARG A O 1
ATOM 1597 N N . PRO A 1 196 ? 9.998 9.024 -45.057 1.00 84.75 196 PRO A N 1
ATOM 1598 C CA . PRO A 1 196 ? 9.397 9.698 -43.903 1.00 84.75 196 PRO A CA 1
ATOM 1599 C C . PRO A 1 196 ? 7.878 9.498 -43.816 1.00 84.75 196 PRO A C 1
ATOM 1601 O O . PRO A 1 196 ? 7.349 9.387 -42.718 1.00 84.75 196 PRO A O 1
ATOM 1604 N N . ASP A 1 197 ? 7.201 9.336 -44.956 1.00 88.94 197 ASP A N 1
ATOM 1605 C CA . ASP A 1 197 ? 5.745 9.139 -45.042 1.00 88.94 197 ASP A CA 1
ATOM 1606 C C . ASP A 1 197 ? 5.305 7.692 -44.737 1.00 88.94 197 ASP A C 1
ATOM 1608 O O . ASP A 1 197 ? 4.208 7.267 -45.097 1.00 88.94 197 ASP A O 1
ATOM 1612 N N . THR A 1 198 ? 6.177 6.875 -44.132 1.00 90.06 198 THR A N 1
ATOM 1613 C CA . THR A 1 198 ? 5.818 5.499 -43.766 1.00 90.06 198 THR A CA 1
ATOM 1614 C C . THR A 1 198 ? 4.852 5.520 -42.590 1.00 90.06 198 THR A C 1
ATOM 1616 O O . THR A 1 198 ? 5.254 5.718 -41.446 1.00 90.06 198 THR A O 1
ATOM 1619 N N . GLU A 1 199 ? 3.585 5.239 -42.866 1.00 93.81 199 GLU A N 1
ATOM 1620 C CA . GLU A 1 199 ? 2.572 5.079 -41.829 1.00 93.81 199 GLU A CA 1
ATOM 1621 C C . GLU A 1 199 ? 2.685 3.711 -41.135 1.00 93.81 199 GLU A C 1
ATOM 1623 O O . GLU A 1 199 ? 2.792 2.651 -41.773 1.00 93.81 199 GLU A O 1
ATOM 1628 N N . LEU A 1 200 ? 2.648 3.744 -39.802 1.00 96.19 200 LEU A N 1
ATOM 1629 C CA . LEU A 1 200 ? 2.808 2.586 -38.931 1.00 96.19 200 LEU A CA 1
ATOM 1630 C C . LEU A 1 200 ? 1.559 2.367 -38.074 1.00 96.19 200 LEU A C 1
ATOM 1632 O O . LEU A 1 200 ? 0.847 3.303 -37.719 1.00 96.19 200 LEU A O 1
ATOM 1636 N N . GLN A 1 201 ? 1.309 1.105 -37.735 1.00 97.44 201 GLN A N 1
ATOM 1637 C CA . GLN A 1 201 ? 0.295 0.693 -36.774 1.00 97.44 201 GLN A CA 1
ATOM 1638 C C . GLN A 1 201 ? 0.950 -0.022 -35.596 1.00 97.44 201 GLN A C 1
ATOM 1640 O O . GLN A 1 201 ? 1.818 -0.875 -35.791 1.00 97.44 201 GLN A O 1
ATOM 1645 N N . PHE A 1 202 ? 0.471 0.277 -34.394 1.00 98.00 202 PHE A N 1
ATOM 1646 C CA . PHE A 1 202 ? 1.017 -0.181 -33.122 1.00 98.00 202 PHE A CA 1
ATOM 1647 C C . PHE A 1 202 ? -0.030 -0.986 -32.358 1.00 98.00 202 PHE A C 1
ATOM 1649 O O . PHE A 1 202 ? -1.189 -0.577 -32.274 1.00 98.00 202 PHE A O 1
ATOM 1656 N N . VAL A 1 203 ? 0.382 -2.114 -31.790 1.00 98.12 203 VAL A N 1
ATOM 1657 C CA . VAL A 1 203 ? -0.411 -2.948 -30.876 1.00 98.12 203 VAL A CA 1
ATOM 1658 C C . VAL A 1 203 ? 0.419 -3.200 -29.616 1.00 98.12 203 VAL A C 1
ATOM 1660 O O . VAL A 1 203 ? 1.638 -3.381 -29.694 1.00 98.12 203 VAL A O 1
ATOM 1663 N N . PHE A 1 204 ? -0.239 -3.210 -28.459 1.00 98.31 204 PHE A N 1
ATOM 1664 C CA . PHE A 1 204 ? 0.402 -3.424 -27.161 1.00 98.31 204 PHE A CA 1
ATOM 1665 C C . PHE A 1 204 ? -0.070 -4.723 -26.530 1.00 98.31 204 PHE A C 1
ATOM 1667 O O . PHE A 1 204 ? -1.257 -5.064 -26.590 1.00 98.31 204 PHE A O 1
ATOM 1674 N N . TYR A 1 205 ? 0.866 -5.407 -25.880 1.00 98.12 205 TYR A N 1
ATOM 1675 C CA . TYR A 1 205 ? 0.633 -6.651 -25.172 1.00 98.12 205 TYR A CA 1
ATOM 1676 C C . TYR A 1 205 ? 1.051 -6.539 -23.707 1.00 98.12 205 TYR A C 1
ATOM 1678 O O . TYR A 1 205 ? 2.053 -5.891 -23.398 1.00 98.12 205 TYR A O 1
ATOM 1686 N N . ARG A 1 206 ? 0.313 -7.229 -22.834 1.00 97.62 206 ARG A N 1
ATOM 1687 C CA . ARG A 1 206 ? 0.645 -7.484 -21.428 1.00 97.62 206 ARG A CA 1
ATOM 1688 C C . ARG A 1 206 ? 0.504 -8.975 -21.161 1.00 97.62 206 ARG A C 1
ATOM 1690 O O . ARG A 1 206 ? -0.557 -9.539 -21.412 1.00 97.62 206 ARG A O 1
ATOM 1697 N N . ASP A 1 207 ? 1.586 -9.620 -20.734 1.00 96.94 207 ASP A N 1
ATOM 1698 C CA . ASP A 1 207 ? 1.633 -11.063 -20.442 1.00 96.94 207 ASP A CA 1
ATOM 1699 C C . ASP A 1 207 ? 1.089 -11.935 -21.592 1.00 96.94 207 ASP A C 1
ATOM 1701 O O . ASP A 1 207 ? 0.410 -12.942 -21.401 1.00 96.94 207 ASP A O 1
ATOM 1705 N N . GLY A 1 208 ? 1.370 -11.512 -22.828 1.00 95.00 208 GLY A N 1
ATOM 1706 C CA . GLY A 1 208 ? 0.928 -12.185 -24.051 1.00 95.00 208 GLY A CA 1
ATOM 1707 C C . GLY A 1 208 ? -0.491 -11.839 -24.519 1.00 95.00 208 GLY A C 1
ATOM 1708 O O . GLY A 1 208 ? -0.858 -12.219 -25.629 1.00 95.00 208 GLY A O 1
ATOM 1709 N N . GLN A 1 209 ? -1.275 -11.089 -23.742 1.00 97.12 209 GLN A N 1
ATOM 1710 C CA . GLN A 1 209 ? -2.620 -10.647 -24.120 1.00 97.12 209 GLN A CA 1
ATOM 1711 C C . GLN A 1 209 ? -2.602 -9.249 -24.739 1.00 97.12 209 GLN A C 1
ATOM 1713 O O . GLN A 1 209 ? -1.834 -8.391 -24.317 1.00 97.12 209 GLN A O 1
ATOM 1718 N N . ILE A 1 210 ? -3.464 -9.002 -25.728 1.00 97.25 210 ILE A N 1
ATOM 1719 C CA . ILE A 1 210 ? -3.584 -7.688 -26.377 1.00 97.25 210 ILE A CA 1
ATOM 1720 C C . ILE A 1 210 ? -4.327 -6.726 -25.445 1.00 97.25 210 ILE A C 1
ATOM 1722 O O . ILE A 1 210 ? -5.509 -6.935 -25.175 1.00 97.25 210 ILE A O 1
ATOM 1726 N N . VAL A 1 211 ? -3.664 -5.646 -25.024 1.00 96.19 211 VAL A N 1
ATOM 1727 C CA . VAL A 1 211 ? -4.262 -4.575 -24.198 1.00 96.19 211 VAL A CA 1
ATOM 1728 C C . VAL A 1 211 ? -4.691 -3.356 -25.016 1.00 96.19 211 VAL A C 1
ATOM 1730 O O . VAL A 1 211 ? -5.614 -2.643 -24.633 1.00 96.19 211 VAL A O 1
ATOM 1733 N N . GLN A 1 212 ? -4.090 -3.157 -26.191 1.00 96.06 212 GLN A N 1
ATOM 1734 C CA . GLN A 1 212 ? -4.535 -2.184 -27.190 1.00 96.06 212 GLN A CA 1
ATOM 1735 C C . GLN A 1 212 ? -4.332 -2.773 -28.577 1.00 96.06 212 GLN A C 1
ATOM 1737 O O . GLN A 1 212 ? -3.219 -3.162 -28.924 1.00 96.06 212 GLN A O 1
ATOM 1742 N N . ARG A 1 213 ? -5.413 -2.841 -29.365 1.00 96.19 213 ARG A N 1
ATOM 1743 C CA . ARG A 1 213 ? -5.386 -3.299 -30.763 1.00 96.19 213 ARG A CA 1
ATOM 1744 C C . ARG A 1 213 ? -4.616 -2.322 -31.658 1.00 96.19 213 ARG A C 1
ATOM 1746 O O . ARG A 1 213 ? -4.337 -1.198 -31.257 1.00 96.19 213 ARG A O 1
ATOM 1753 N N . PHE A 1 214 ? -4.316 -2.758 -32.885 1.00 94.62 214 PHE A N 1
ATOM 1754 C CA . PHE A 1 214 ? -3.633 -1.933 -33.882 1.00 94.62 214 PHE A CA 1
ATOM 1755 C C . PHE A 1 214 ? -4.272 -0.551 -34.031 1.00 94.62 214 PHE A C 1
ATOM 1757 O O . PHE A 1 214 ? -5.446 -0.434 -34.379 1.00 94.62 214 PHE A O 1
ATOM 1764 N N . SER A 1 215 ? -3.467 0.479 -33.799 1.00 94.62 215 SER A N 1
ATOM 1765 C CA . SER A 1 215 ? -3.846 1.886 -33.922 1.00 94.62 215 SER A CA 1
ATOM 1766 C C . SER A 1 215 ? -2.691 2.702 -34.504 1.00 94.62 215 SER A C 1
ATOM 1768 O O . SER A 1 215 ? -1.562 2.219 -34.532 1.00 94.62 215 SER A O 1
ATOM 1770 N N . SER A 1 216 ? -2.949 3.927 -34.962 1.00 94.25 216 SER A N 1
ATOM 1771 C CA . SER A 1 216 ? -1.894 4.862 -35.385 1.00 94.25 216 SER A CA 1
ATOM 1772 C C . SER A 1 216 ? -1.140 5.499 -34.212 1.00 94.25 216 SER A C 1
ATOM 1774 O O . SER A 1 216 ? -0.115 6.137 -34.429 1.00 94.25 216 SER A O 1
ATOM 1776 N N . SER A 1 217 ? -1.637 5.343 -32.980 1.00 95.75 217 SER A N 1
ATOM 1777 C CA . SER A 1 217 ? -0.986 5.870 -31.784 1.00 95.75 217 SER A CA 1
ATOM 1778 C C . SER A 1 217 ? 0.130 4.938 -31.333 1.00 95.75 217 SER A C 1
ATOM 1780 O O . SER A 1 217 ? -0.086 3.743 -31.142 1.00 95.75 217 SER A O 1
ATOM 1782 N N . ASP A 1 218 ? 1.305 5.509 -31.097 1.00 96.56 218 ASP A N 1
ATOM 1783 C CA . ASP A 1 218 ? 2.449 4.844 -30.485 1.00 96.56 218 ASP A CA 1
ATOM 1784 C C . ASP A 1 218 ? 2.348 4.793 -28.952 1.00 96.56 218 ASP A C 1
ATOM 1786 O O . ASP A 1 218 ? 3.339 4.491 -28.291 1.00 96.56 218 ASP A O 1
ATO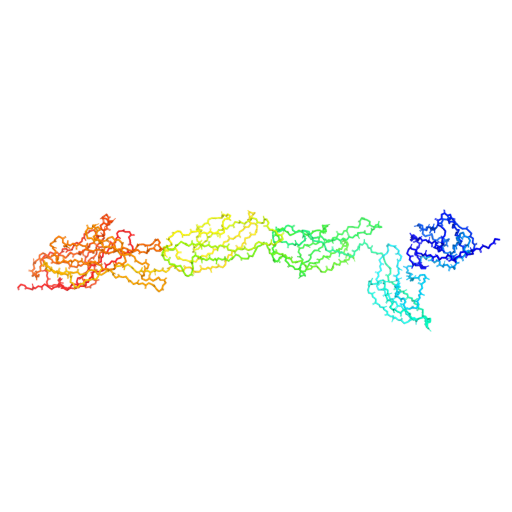M 1790 N N . GLN A 1 219 ? 1.178 5.085 -28.371 1.00 97.62 219 GLN A N 1
ATOM 1791 C CA . GLN A 1 219 ? 0.963 5.175 -26.928 1.00 97.62 219 GLN A CA 1
ATOM 1792 C C . GLN A 1 219 ? -0.237 4.340 -26.471 1.00 97.62 219 GLN A C 1
ATOM 1794 O O . GLN A 1 219 ? -1.287 4.311 -27.116 1.00 97.62 219 GLN A O 1
ATOM 1799 N N . TYR A 1 220 ? -0.070 3.707 -25.310 1.00 96.38 220 TYR A N 1
ATOM 1800 C CA . TYR A 1 220 ? -1.106 3.022 -24.546 1.00 96.38 220 TYR A CA 1
ATOM 1801 C C . TYR A 1 220 ? -1.216 3.633 -23.150 1.00 96.38 220 TYR A C 1
ATOM 1803 O O . TYR A 1 220 ? -0.232 3.705 -22.413 1.00 96.38 220 TYR A O 1
ATOM 1811 N N . GLY A 1 221 ? -2.415 4.099 -22.799 1.00 95.69 221 GLY A N 1
ATOM 1812 C CA . GLY A 1 221 ? -2.693 4.733 -21.514 1.00 95.69 221 GLY A CA 1
ATOM 1813 C C . GLY A 1 221 ? -3.381 3.786 -20.533 1.00 95.69 221 GLY A C 1
ATOM 1814 O O . GLY A 1 221 ? -4.415 3.208 -20.862 1.00 95.69 221 GLY A O 1
ATOM 1815 N N . VAL A 1 222 ? -2.863 3.706 -19.307 1.00 95.56 222 VAL A N 1
ATOM 1816 C CA . VAL A 1 222 ? -3.528 3.067 -18.162 1.00 95.56 222 VAL A CA 1
ATOM 1817 C C . VAL A 1 222 ? -3.940 4.168 -17.191 1.00 95.56 222 VAL A C 1
ATOM 1819 O O . VAL A 1 222 ? -3.097 4.855 -16.614 1.00 95.56 222 VAL A O 1
ATOM 1822 N N . GLN A 1 223 ? -5.245 4.382 -17.046 1.00 93.69 223 GLN A N 1
ATOM 1823 C CA . GLN A 1 223 ? -5.779 5.391 -16.130 1.00 93.69 223 GLN A CA 1
ATOM 1824 C C . GLN A 1 223 ? -5.872 4.809 -14.723 1.00 93.69 223 GLN A C 1
ATOM 1826 O O . GLN A 1 223 ? -6.467 3.750 -14.554 1.00 93.69 223 GLN A O 1
ATOM 1831 N N . SER A 1 224 ? -5.361 5.527 -13.718 1.00 93.56 224 SER A N 1
ATOM 1832 C CA . SER A 1 224 ? -5.407 5.098 -12.314 1.00 93.56 224 SER A CA 1
ATOM 1833 C C . SER A 1 224 ? -4.885 3.670 -12.100 1.00 93.56 224 SER A C 1
ATOM 1835 O O . SER A 1 224 ? -5.617 2.804 -11.616 1.00 93.56 224 SER A O 1
ATOM 1837 N N . ALA A 1 225 ? -3.624 3.442 -12.466 1.00 95.31 225 ALA A N 1
ATOM 1838 C CA . ALA A 1 225 ? -2.985 2.131 -12.489 1.00 95.31 225 ALA A CA 1
ATOM 1839 C C . ALA A 1 225 ? -3.166 1.344 -11.177 1.00 95.31 225 ALA A C 1
ATOM 1841 O O . ALA A 1 225 ? -2.982 1.893 -10.089 1.00 95.31 225 ALA A O 1
ATOM 1842 N N . GLN A 1 226 ? -3.515 0.064 -11.285 1.00 94.75 226 GLN A N 1
ATOM 1843 C CA . GLN A 1 226 ? -3.714 -0.854 -10.159 1.00 94.75 226 GLN A CA 1
ATOM 1844 C C . GLN A 1 226 ? -2.566 -1.865 -10.071 1.00 94.75 226 GLN A C 1
ATOM 1846 O O . GLN A 1 226 ? -1.848 -2.086 -11.041 1.00 94.75 226 GLN A O 1
ATOM 1851 N N . LEU A 1 227 ? -2.390 -2.541 -8.931 1.00 94.50 227 LEU A N 1
ATOM 1852 C CA . LEU A 1 227 ? -1.320 -3.545 -8.777 1.00 94.50 227 LEU A CA 1
ATOM 1853 C C . LEU A 1 227 ? -1.381 -4.664 -9.836 1.00 94.50 227 LEU A C 1
ATOM 1855 O O . LEU A 1 227 ? -0.338 -5.136 -10.294 1.00 94.50 227 LEU A O 1
ATOM 1859 N N . GLU A 1 228 ? -2.590 -5.039 -10.254 1.00 94.19 228 GLU A N 1
ATOM 1860 C CA . GLU A 1 228 ? -2.888 -6.026 -11.304 1.00 94.19 228 GLU A CA 1
ATOM 1861 C C . GLU A 1 228 ? -2.482 -5.596 -12.719 1.00 94.19 228 GLU A C 1
ATOM 1863 O O . GLU A 1 228 ? -2.378 -6.438 -13.609 1.00 94.19 228 GLU A O 1
ATOM 1868 N N . ASP A 1 229 ? -2.197 -4.309 -12.935 1.00 95.81 229 ASP A N 1
ATOM 1869 C CA . ASP A 1 229 ? -1.656 -3.829 -14.204 1.00 95.81 229 ASP A CA 1
ATOM 1870 C C . ASP A 1 229 ? -0.146 -4.089 -14.333 1.00 95.81 229 ASP A C 1
ATOM 1872 O O . ASP A 1 229 ? 0.450 -3.808 -15.376 1.00 95.81 229 ASP A O 1
ATOM 1876 N N . SER A 1 230 ? 0.492 -4.647 -13.301 1.00 97.06 230 SER A N 1
ATOM 1877 C CA . SER A 1 230 ? 1.875 -5.119 -13.385 1.00 97.06 230 SER A CA 1
ATOM 1878 C C . SER A 1 230 ? 1.982 -6.303 -14.343 1.00 97.06 230 SER A C 1
ATOM 1880 O O . SER A 1 230 ? 1.108 -7.162 -14.377 1.00 97.06 230 SER A O 1
ATOM 1882 N N . GLY A 1 231 ? 3.081 -6.392 -15.087 1.00 96.69 231 GLY A N 1
ATOM 1883 C CA . GLY A 1 231 ? 3.280 -7.502 -16.016 1.00 96.69 231 GLY A CA 1
ATOM 1884 C C . GLY A 1 231 ? 4.418 -7.281 -16.997 1.00 96.69 231 GLY A C 1
ATOM 1885 O O . GLY A 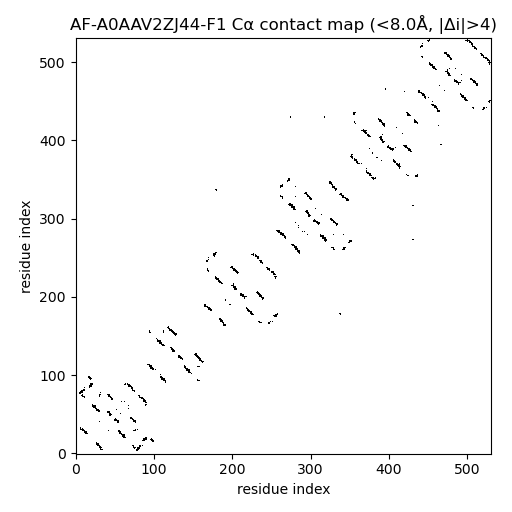1 231 ? 5.186 -6.315 -16.897 1.00 96.69 231 GLY A O 1
ATOM 1886 N N . LYS A 1 232 ? 4.531 -8.193 -17.962 1.00 97.88 232 LYS A N 1
ATOM 1887 C CA . LYS A 1 232 ? 5.488 -8.103 -19.068 1.00 97.88 232 LYS A CA 1
ATOM 1888 C C . LYS A 1 232 ? 4.859 -7.394 -20.255 1.00 97.88 232 LYS A C 1
ATOM 1890 O O . LYS A 1 232 ? 3.979 -7.943 -20.919 1.00 97.88 232 LYS A O 1
ATOM 1895 N N . TYR A 1 233 ? 5.336 -6.190 -20.536 1.00 97.81 233 TYR A N 1
ATOM 1896 C CA . TYR A 1 233 ? 4.853 -5.369 -21.636 1.00 97.81 233 TYR A CA 1
ATOM 1897 C C . TYR A 1 233 ? 5.763 -5.492 -22.850 1.00 97.81 233 TYR A C 1
ATOM 1899 O O . TYR A 1 233 ? 6.984 -5.420 -22.734 1.00 97.81 233 TYR A O 1
ATOM 1907 N N . TYR A 1 234 ? 5.175 -5.635 -24.031 1.00 98.06 234 TYR A N 1
ATOM 1908 C CA . TYR A 1 234 ? 5.876 -5.494 -25.306 1.00 98.06 234 TYR A CA 1
ATOM 1909 C C . TYR A 1 234 ? 4.921 -4.931 -26.359 1.00 98.06 234 TYR A C 1
ATOM 1911 O O . TYR A 1 234 ? 3.699 -5.024 -26.228 1.00 98.06 234 TYR A O 1
ATOM 1919 N N . CYS A 1 235 ? 5.473 -4.317 -27.399 1.00 98.00 235 CYS A N 1
ATOM 1920 C CA . CYS A 1 235 ? 4.694 -3.782 -28.504 1.00 98.00 235 CYS A CA 1
ATOM 1921 C C . CYS A 1 235 ? 5.111 -4.422 -29.824 1.00 98.00 235 CYS A C 1
ATOM 1923 O O . CYS A 1 235 ? 6.249 -4.863 -30.004 1.00 98.00 235 CYS A O 1
ATOM 1925 N N . GLU A 1 236 ? 4.170 -4.469 -30.758 1.00 97.75 236 GLU A N 1
ATOM 1926 C CA . GLU A 1 236 ? 4.415 -4.844 -32.143 1.00 97.75 236 GLU A CA 1
ATOM 1927 C C . GLU A 1 236 ? 4.037 -3.675 -33.046 1.00 97.75 236 GLU A C 1
ATOM 1929 O O . GLU A 1 236 ? 2.984 -3.054 -32.890 1.00 97.75 236 GLU A O 1
ATOM 1934 N N . VAL A 1 237 ? 4.917 -3.386 -33.997 1.00 97.56 237 VAL A N 1
ATOM 1935 C CA . VAL A 1 237 ? 4.761 -2.312 -34.968 1.00 97.56 237 VAL A CA 1
ATOM 1936 C C . VAL A 1 237 ? 4.762 -2.911 -36.357 1.00 97.56 237 VAL A C 1
ATOM 1938 O O . VAL A 1 237 ? 5.645 -3.705 -36.698 1.00 97.56 237 VAL A O 1
ATOM 1941 N N . ARG A 1 238 ? 3.787 -2.514 -37.171 1.00 95.75 238 ARG A N 1
ATOM 1942 C CA . ARG A 1 238 ? 3.678 -2.954 -38.559 1.00 95.75 238 ARG A CA 1
ATOM 1943 C C . ARG A 1 238 ? 3.420 -1.807 -39.519 1.00 95.75 238 ARG A C 1
ATOM 1945 O O . ARG A 1 238 ? 2.844 -0.792 -39.143 1.00 95.75 238 ARG A O 1
ATOM 1952 N N . THR A 1 239 ? 3.778 -2.002 -40.782 1.00 94.56 239 THR A N 1
ATOM 1953 C CA . THR A 1 239 ? 3.279 -1.151 -41.872 1.00 94.56 239 THR A CA 1
ATOM 1954 C C . THR A 1 239 ? 1.783 -1.387 -42.088 1.00 94.56 239 THR A C 1
ATOM 1956 O O . THR A 1 239 ? 1.286 -2.478 -41.807 1.00 94.56 239 THR A O 1
ATOM 1959 N N . ILE A 1 240 ? 1.066 -0.426 -42.676 1.00 91.00 240 ILE A N 1
ATOM 1960 C CA . ILE A 1 240 ? -0.369 -0.585 -43.011 1.00 91.00 240 ILE A CA 1
ATOM 1961 C C . ILE A 1 240 ? -0.634 -1.821 -43.876 1.00 91.00 240 ILE A C 1
ATOM 1963 O O . ILE A 1 240 ? -1.622 -2.525 -43.691 1.00 91.00 240 ILE A O 1
ATOM 1967 N N . SER A 1 241 ? 0.285 -2.130 -44.790 1.00 89.19 241 SER A N 1
ATOM 1968 C CA . SER A 1 241 ? 0.213 -3.325 -45.636 1.00 89.19 241 SER A CA 1
ATOM 1969 C C . SER A 1 241 ? 0.394 -4.649 -44.881 1.00 89.19 241 SER A C 1
ATOM 1971 O O . SER A 1 241 ? 0.217 -5.706 -45.478 1.00 89.19 241 SER A O 1
ATOM 1973 N N . GLY A 1 242 ? 0.834 -4.616 -43.618 1.00 87.31 242 GLY A N 1
ATOM 1974 C CA . GLY A 1 242 ? 1.150 -5.792 -42.804 1.00 87.31 242 GLY A CA 1
ATOM 1975 C C . GLY A 1 242 ? 2.403 -6.565 -43.230 1.00 87.31 242 GLY A C 1
ATOM 1976 O O . GLY A 1 242 ? 2.740 -7.563 -42.603 1.00 87.31 242 GLY A O 1
ATOM 1977 N N . LYS A 1 243 ? 3.112 -6.127 -44.280 1.00 88.56 243 LYS A N 1
ATOM 1978 C CA . LYS A 1 243 ? 4.265 -6.855 -44.839 1.00 88.56 243 LYS A CA 1
ATOM 1979 C C . LYS A 1 243 ? 5.499 -6.830 -43.943 1.00 88.56 243 LYS A C 1
ATOM 1981 O O . LYS A 1 243 ? 6.291 -7.765 -43.978 1.00 88.56 243 LYS A O 1
ATOM 1986 N N . ILE A 1 244 ? 5.697 -5.746 -43.196 1.00 90.56 244 ILE A N 1
ATOM 1987 C CA . ILE A 1 244 ? 6.841 -5.587 -42.299 1.00 90.56 244 ILE A CA 1
ATOM 1988 C C . ILE A 1 244 ? 6.301 -5.431 -40.892 1.00 90.56 244 ILE A C 1
ATOM 1990 O O . ILE A 1 244 ? 5.495 -4.539 -40.638 1.00 90.56 244 ILE A O 1
ATOM 1994 N N . VAL A 1 245 ? 6.771 -6.304 -40.007 1.00 94.38 245 VAL A N 1
ATOM 1995 C CA . VAL A 1 245 ? 6.366 -6.389 -38.607 1.00 94.38 245 VAL A CA 1
ATOM 1996 C C . VAL A 1 245 ? 7.626 -6.492 -37.755 1.00 94.38 245 VAL A C 1
ATOM 1998 O O . VAL A 1 245 ? 8.518 -7.285 -38.064 1.00 94.38 245 VAL A O 1
ATOM 2001 N N . LYS A 1 246 ? 7.717 -5.692 -36.692 1.00 94.19 246 LYS A N 1
ATOM 2002 C CA . LYS A 1 246 ? 8.789 -5.772 -35.691 1.00 94.19 246 LYS A CA 1
ATOM 2003 C C . LYS A 1 246 ? 8.199 -5.721 -34.291 1.00 94.19 246 LYS A C 1
ATOM 2005 O O . LYS A 1 246 ? 7.205 -5.039 -34.066 1.00 94.19 246 LYS A O 1
ATOM 2010 N N . ARG A 1 247 ? 8.835 -6.417 -33.349 1.00 96.38 247 ARG A N 1
ATOM 2011 C CA . ARG A 1 247 ? 8.436 -6.457 -31.937 1.00 96.38 247 ARG A CA 1
ATOM 2012 C C . ARG A 1 247 ? 9.515 -5.864 -31.050 1.00 96.38 247 ARG A C 1
ATOM 2014 O O . ARG A 1 247 ? 10.699 -5.983 -31.370 1.00 96.38 247 ARG A O 1
ATOM 2021 N N . SER A 1 248 ? 9.100 -5.242 -29.953 1.00 97.38 248 SER A N 1
ATOM 2022 C CA . SER A 1 248 ? 10.020 -4.782 -28.920 1.00 97.38 248 SER A CA 1
ATOM 2023 C C . SER A 1 248 ? 10.485 -5.953 -28.062 1.00 97.38 248 SER A C 1
ATOM 2025 O O . SER A 1 248 ? 9.879 -7.027 -28.056 1.00 97.38 248 SER A O 1
ATOM 2027 N N . LYS A 1 249 ? 11.543 -5.726 -27.281 1.00 95.62 249 LYS A N 1
ATOM 2028 C CA . LYS A 1 249 ? 11.838 -6.588 -26.131 1.00 95.62 249 LYS A CA 1
ATOM 2029 C C . LYS A 1 249 ? 10.738 -6.437 -25.076 1.00 95.62 249 LYS A C 1
ATOM 2031 O O . LYS A 1 249 ? 10.065 -5.403 -25.025 1.00 95.62 249 LYS A O 1
ATOM 2036 N N . GLU A 1 250 ? 10.583 -7.462 -24.246 1.00 96.50 250 GLU A N 1
ATOM 2037 C CA . GLU A 1 250 ? 9.702 -7.409 -23.080 1.00 96.50 250 GLU A CA 1
ATOM 2038 C C . GLU A 1 250 ? 10.295 -6.492 -22.003 1.00 96.50 250 GLU A C 1
ATOM 2040 O O . GLU A 1 250 ? 11.481 -6.587 -21.674 1.00 96.50 250 GLU A O 1
ATOM 2045 N N . LEU A 1 251 ? 9.457 -5.619 -21.448 1.00 96.19 251 LEU A N 1
ATOM 2046 C CA . LEU A 1 251 ? 9.751 -4.775 -20.299 1.00 96.19 251 LEU A CA 1
ATOM 2047 C C . LEU A 1 251 ? 8.840 -5.174 -19.138 1.00 96.19 251 LEU A C 1
ATOM 2049 O O . LEU A 1 251 ? 7.617 -5.105 -19.240 1.00 96.19 251 LEU A O 1
ATOM 2053 N N . ASN A 1 252 ? 9.441 -5.559 -18.014 1.00 96.94 252 ASN A N 1
ATOM 2054 C CA . ASN A 1 252 ? 8.698 -5.872 -16.798 1.00 9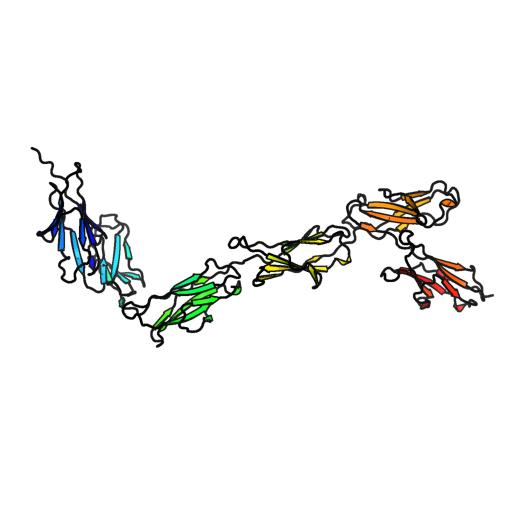6.94 252 ASN A CA 1
ATOM 2055 C C . ASN A 1 252 ? 8.325 -4.563 -16.093 1.00 96.94 252 ASN A C 1
ATOM 2057 O O . ASN A 1 252 ? 9.186 -3.918 -15.491 1.00 96.94 252 ASN A O 1
ATOM 2061 N N . ILE A 1 253 ? 7.054 -4.173 -16.160 1.00 96.25 253 ILE A N 1
ATOM 2062 C CA . ILE A 1 253 ? 6.535 -3.007 -15.444 1.00 96.25 253 ILE A CA 1
ATOM 2063 C C . ILE A 1 253 ? 5.943 -3.506 -14.129 1.00 96.25 253 ILE A C 1
ATOM 2065 O O . ILE A 1 253 ? 4.989 -4.284 -14.127 1.00 96.25 253 ILE A O 1
ATOM 2069 N N . LYS A 1 254 ? 6.522 -3.065 -13.010 1.00 95.69 254 LYS A N 1
ATOM 2070 C CA . LYS A 1 254 ? 6.007 -3.332 -11.665 1.00 95.69 254 LYS A CA 1
ATOM 2071 C C . LYS A 1 254 ? 5.389 -2.060 -11.107 1.00 95.69 254 LYS A C 1
ATOM 2073 O O . LYS A 1 254 ? 6.068 -1.037 -11.031 1.00 95.69 254 LYS A O 1
ATOM 2078 N N . ILE A 1 255 ? 4.128 -2.148 -10.709 1.00 96.00 255 ILE A N 1
ATOM 2079 C CA . ILE A 1 255 ? 3.415 -1.056 -10.056 1.00 96.00 255 ILE A CA 1
ATOM 2080 C C . ILE A 1 255 ? 3.655 -1.172 -8.560 1.00 96.00 255 ILE A C 1
ATOM 2082 O O . ILE A 1 255 ? 3.432 -2.220 -7.950 1.00 96.00 255 ILE A O 1
ATOM 2086 N N . ASN A 1 256 ? 4.169 -0.096 -7.983 1.00 94.69 256 ASN A N 1
ATOM 2087 C CA . ASN A 1 256 ? 4.422 -0.010 -6.562 1.00 94.69 256 ASN A CA 1
ATOM 2088 C C . ASN A 1 256 ? 3.135 0.337 -5.829 1.00 94.69 256 ASN A C 1
ATOM 2090 O O . ASN A 1 256 ? 2.348 1.177 -6.262 1.00 94.69 256 ASN A O 1
ATOM 2094 N N . GLU A 1 257 ? 2.951 -0.299 -4.685 1.00 95.31 257 GLU A N 1
ATOM 2095 C CA . GLU A 1 257 ? 1.829 -0.021 -3.811 1.00 95.31 257 GLU A CA 1
ATOM 2096 C C . GLU A 1 257 ? 1.886 1.424 -3.286 1.00 95.31 257 GLU A C 1
ATOM 2098 O O . GLU A 1 257 ? 2.955 1.878 -2.871 1.00 95.31 257 GLU A O 1
ATOM 2103 N N . LEU A 1 258 ? 0.755 2.148 -3.316 1.00 95.75 258 LEU A N 1
ATOM 2104 C CA . LEU A 1 258 ? 0.685 3.540 -2.843 1.00 95.75 258 LEU A CA 1
ATOM 2105 C C . LEU A 1 258 ? 0.667 3.631 -1.314 1.00 95.75 258 LEU A C 1
ATOM 2107 O O . LEU A 1 258 ? 1.292 4.513 -0.732 1.00 95.75 258 LEU A O 1
ATOM 2111 N N . PHE A 1 259 ? -0.056 2.725 -0.668 1.00 96.69 259 PHE A N 1
ATOM 2112 C CA . PHE A 1 259 ? -0.051 2.539 0.778 1.00 96.69 259 PHE A CA 1
ATOM 2113 C C . PHE A 1 259 ? -0.409 1.092 1.109 1.00 96.69 259 PHE A C 1
ATOM 2115 O O . PHE A 1 259 ? -1.197 0.479 0.387 1.00 96.69 259 PHE A O 1
ATOM 2122 N N . THR A 1 260 ? 0.161 0.547 2.180 1.00 96.38 260 THR A N 1
ATOM 2123 C CA . THR A 1 260 ? -0.059 -0.852 2.582 1.00 96.38 260 THR A CA 1
ATOM 2124 C C . THR A 1 260 ? -1.534 -1.144 2.881 1.00 96.38 260 THR A C 1
ATOM 2126 O O . THR A 1 260 ? -2.270 -0.231 3.267 1.00 96.38 260 THR A O 1
ATOM 2129 N N . PRO A 1 261 ? -2.007 -2.397 2.778 1.00 96.75 261 PRO A N 1
ATOM 2130 C CA . PRO A 1 261 ? -3.338 -2.748 3.260 1.00 96.75 261 PRO A CA 1
ATOM 2131 C C . PRO A 1 261 ? -3.462 -2.389 4.751 1.00 96.75 261 PRO A C 1
ATOM 2133 O O . PRO A 1 261 ? -2.570 -2.743 5.525 1.00 96.75 261 PRO A O 1
ATOM 2136 N N . PRO A 1 262 ? -4.515 -1.666 5.166 1.00 97.81 262 PRO A N 1
ATOM 2137 C CA . PRO A 1 262 ? -4.587 -1.137 6.519 1.00 97.81 262 PRO A CA 1
ATOM 2138 C C . PRO A 1 262 ? -4.781 -2.242 7.565 1.00 97.81 262 PRO A C 1
ATOM 2140 O O . PRO A 1 262 ? -5.476 -3.235 7.340 1.00 97.81 262 PRO A O 1
ATOM 2143 N N . GLU A 1 263 ? -4.206 -2.034 8.744 1.00 97.81 263 GLU A N 1
ATOM 2144 C CA . GLU A 1 263 ? -4.302 -2.916 9.903 1.00 97.81 263 GLU A CA 1
ATOM 2145 C C . GLU A 1 263 ? -5.049 -2.220 11.038 1.00 97.81 263 GLU A C 1
ATOM 2147 O O . GLU A 1 263 ? -4.637 -1.160 11.511 1.00 97.81 263 GLU A O 1
ATOM 2152 N N . ILE A 1 264 ? -6.124 -2.843 11.518 1.00 97.38 264 ILE A N 1
ATOM 2153 C CA . ILE A 1 264 ? -6.862 -2.333 12.669 1.00 97.38 264 ILE A CA 1
ATOM 2154 C C . ILE A 1 264 ? -6.212 -2.795 13.979 1.00 97.38 264 ILE A C 1
ATOM 2156 O O . ILE A 1 264 ? -5.898 -3.974 14.156 1.00 97.38 264 ILE A O 1
ATOM 2160 N N . LYS A 1 265 ? -5.998 -1.857 14.902 1.00 96.50 265 LYS A N 1
ATOM 2161 C CA . LYS A 1 265 ? -5.403 -2.082 16.225 1.00 96.50 265 LYS A CA 1
ATOM 2162 C C . LYS A 1 265 ? -6.284 -1.435 17.283 1.00 96.50 265 LYS A C 1
ATOM 2164 O O . LYS A 1 265 ? -6.831 -0.364 17.057 1.00 96.50 265 LYS A O 1
ATOM 2169 N N . VAL A 1 266 ? -6.426 -2.082 18.434 1.00 96.69 266 VAL A N 1
ATOM 2170 C CA . VAL A 1 266 ? -7.248 -1.586 19.544 1.00 96.69 266 VAL A CA 1
ATOM 2171 C C . VAL A 1 266 ? -6.380 -1.503 20.786 1.00 96.69 266 VAL A C 1
ATOM 2173 O O . VAL A 1 266 ? -5.686 -2.463 21.119 1.00 96.69 266 VAL A O 1
ATOM 2176 N N . THR A 1 267 ? -6.404 -0.357 21.457 1.00 95.31 267 THR A N 1
ATOM 2177 C CA . THR A 1 267 ? -5.619 -0.115 22.670 1.00 95.31 267 THR A CA 1
ATOM 2178 C C . THR A 1 267 ? -6.491 0.515 23.757 1.00 95.31 267 THR A C 1
ATOM 2180 O O . THR A 1 267 ? -7.098 1.552 23.485 1.00 95.31 267 THR A O 1
ATOM 2183 N N . PRO A 1 268 ? -6.536 -0.049 24.980 1.00 92.06 268 PRO A N 1
ATOM 2184 C CA . PRO A 1 268 ? -5.894 -1.301 25.405 1.00 92.06 268 PRO A CA 1
ATOM 2185 C C . PRO A 1 268 ? -6.574 -2.555 24.816 1.00 92.06 268 PRO A C 1
ATOM 2187 O O . PRO A 1 268 ? -7.721 -2.502 24.389 1.00 92.06 268 PRO A O 1
ATOM 2190 N N . PHE A 1 269 ? -5.875 -3.695 24.808 1.00 87.81 269 PHE A N 1
ATOM 2191 C CA . PHE A 1 269 ? -6.448 -5.008 24.486 1.00 87.81 269 PHE A CA 1
ATOM 2192 C C . PHE A 1 269 ? -5.856 -6.075 25.429 1.00 87.81 269 PHE A C 1
ATOM 2194 O O . PHE A 1 269 ? -4.631 -6.121 25.558 1.00 87.81 269 PHE A O 1
ATOM 2201 N N . PRO A 1 270 ? -6.658 -6.939 26.084 1.00 89.19 270 PRO A N 1
ATOM 2202 C CA . PRO A 1 270 ? -8.118 -7.052 26.010 1.00 89.19 270 PRO A CA 1
ATOM 2203 C C . PRO A 1 270 ? -8.842 -5.828 26.591 1.00 89.19 270 PRO A C 1
ATOM 2205 O O . PRO A 1 270 ? -8.355 -5.201 27.528 1.00 89.19 270 PRO A O 1
ATOM 2208 N N . VAL A 1 271 ? -10.009 -5.502 26.031 1.00 92.00 271 VAL A N 1
ATOM 2209 C CA . VAL A 1 271 ? -10.819 -4.352 26.462 1.00 92.00 271 VAL A CA 1
ATOM 2210 C C . VAL A 1 271 ? -11.729 -4.760 27.618 1.00 92.00 271 VAL A C 1
ATOM 2212 O O . VAL A 1 271 ? -12.330 -5.841 27.605 1.00 92.00 271 VAL A O 1
ATOM 2215 N N . THR A 1 272 ? -11.874 -3.882 28.602 1.00 90.62 272 THR A N 1
ATOM 2216 C CA . THR A 1 272 ? -12.857 -4.012 29.678 1.00 90.62 272 THR A CA 1
ATOM 2217 C C . THR A 1 272 ? -13.771 -2.793 29.752 1.00 90.62 272 THR A C 1
ATOM 2219 O O . THR A 1 272 ? -13.448 -1.708 29.273 1.00 90.62 272 THR A O 1
ATOM 2222 N N . GLU A 1 273 ? -14.945 -2.981 30.343 1.00 90.50 273 GLU A N 1
ATOM 2223 C CA . GLU A 1 273 ? -15.931 -1.915 30.524 1.00 90.50 273 GLU A CA 1
ATOM 2224 C C . GLU A 1 273 ? -15.349 -0.736 31.339 1.00 90.50 273 GLU A C 1
ATOM 2226 O O . GLU A 1 273 ? -14.738 -0.930 32.394 1.00 90.50 273 GLU A O 1
ATOM 2231 N N . GLY A 1 274 ? -15.553 0.492 30.859 1.00 88.00 274 GLY A N 1
ATOM 2232 C CA . GLY A 1 274 ? -15.037 1.729 31.451 1.00 88.00 274 GLY A CA 1
ATOM 2233 C C . GLY A 1 274 ? -13.633 2.141 30.995 1.00 88.00 274 GLY A C 1
ATOM 2234 O O . GLY A 1 274 ? -13.162 3.192 31.437 1.00 88.00 274 GLY A O 1
ATOM 2235 N N . ASP A 1 275 ? -12.973 1.357 30.134 1.00 90.81 275 ASP A N 1
ATOM 2236 C CA . ASP A 1 275 ? -11.704 1.744 29.506 1.00 90.81 275 ASP A CA 1
ATOM 2237 C C . ASP A 1 275 ? -11.920 2.869 28.479 1.00 90.81 275 ASP A C 1
ATOM 2239 O O . ASP A 1 275 ? -12.947 2.928 27.802 1.00 90.81 275 ASP A O 1
ATOM 2243 N N . ASN A 1 276 ? -10.928 3.747 28.322 1.00 93.12 276 ASN A N 1
ATOM 2244 C CA . ASN A 1 276 ? -10.880 4.674 27.191 1.00 93.12 276 ASN A CA 1
ATOM 2245 C C . ASN A 1 276 ? -10.131 3.980 26.061 1.00 93.12 276 ASN A C 1
ATOM 2247 O O . ASN A 1 276 ? -8.930 3.730 26.173 1.00 93.12 276 ASN A O 1
ATOM 2251 N N . VAL A 1 277 ? -10.861 3.620 25.013 1.00 94.62 277 VAL A N 1
ATOM 2252 C CA . VAL A 1 277 ? -10.361 2.765 23.941 1.00 94.62 277 VAL A CA 1
ATOM 2253 C C . VAL A 1 277 ? -10.042 3.614 22.726 1.00 94.62 277 VAL A C 1
ATOM 2255 O O . VAL A 1 277 ? -10.869 4.406 22.280 1.00 94.62 277 VAL A O 1
ATOM 2258 N N . THR A 1 278 ? -8.868 3.389 22.153 1.00 97.44 278 THR A N 1
ATOM 2259 C CA . THR A 1 278 ? -8.492 3.931 20.850 1.00 97.44 278 THR A CA 1
ATOM 2260 C C . THR A 1 278 ? -8.443 2.794 19.842 1.00 97.44 278 THR A C 1
ATOM 2262 O O . THR A 1 278 ? -7.725 1.811 20.032 1.00 97.44 278 THR A O 1
ATOM 2265 N N . VAL A 1 279 ? -9.218 2.931 18.770 1.00 97.38 279 VAL A N 1
ATOM 2266 C CA . VAL A 1 279 ? -9.183 2.059 17.597 1.00 97.38 279 VAL A CA 1
ATOM 2267 C C . VAL A 1 279 ? -8.366 2.769 16.522 1.00 97.38 279 VAL A C 1
ATOM 2269 O O . VAL A 1 279 ? -8.783 3.803 16.011 1.00 97.38 279 VAL A O 1
ATOM 2272 N N . THR A 1 280 ? -7.199 2.230 16.187 1.00 98.00 280 THR A N 1
ATOM 2273 C CA . THR A 1 280 ? -6.260 2.798 15.212 1.00 98.00 280 THR A CA 1
ATOM 2274 C C . THR A 1 280 ? -6.305 2.008 13.907 1.00 98.00 280 THR A C 1
ATOM 2276 O O . THR A 1 280 ? -6.247 0.779 13.920 1.00 98.00 280 THR A O 1
ATOM 2279 N N . CYS A 1 281 ? -6.363 2.706 12.776 1.00 97.81 281 CYS A N 1
ATOM 2280 C CA . CYS A 1 281 ? -6.287 2.145 11.431 1.00 97.81 281 CYS A CA 1
ATOM 2281 C C . CYS A 1 281 ? -4.908 2.434 10.828 1.00 97.81 281 CYS A C 1
ATOM 2283 O O . CYS A 1 281 ? -4.689 3.454 10.179 1.00 97.81 281 CYS A O 1
ATOM 2285 N N . HIS A 1 282 ? -3.952 1.543 11.067 1.00 97.19 282 HIS A N 1
ATOM 2286 C CA . HIS A 1 282 ? -2.565 1.761 10.679 1.00 97.19 282 HIS A CA 1
ATOM 2287 C C . HIS A 1 282 ? -2.319 1.399 9.210 1.00 97.19 282 HIS A C 1
ATOM 2289 O O . HIS A 1 282 ? -2.657 0.303 8.772 1.00 97.19 282 HIS A O 1
ATOM 2295 N N . THR A 1 283 ? -1.668 2.287 8.461 1.00 97.06 283 THR A N 1
ATOM 2296 C CA . THR A 1 283 ? -1.148 2.018 7.115 1.00 97.06 283 THR A CA 1
ATOM 2297 C C . THR A 1 283 ? 0.110 2.844 6.864 1.00 97.06 283 THR A C 1
ATOM 2299 O O . THR A 1 283 ? 0.247 3.942 7.400 1.00 97.06 283 THR A O 1
ATOM 2302 N N . ASN A 1 284 ? 1.022 2.328 6.042 1.00 95.44 284 ASN A N 1
ATOM 2303 C CA . ASN A 1 284 ? 2.239 3.017 5.640 1.00 95.44 284 ASN A CA 1
ATOM 2304 C C . ASN A 1 284 ? 2.126 3.484 4.191 1.00 95.44 284 ASN A C 1
ATOM 2306 O O . ASN A 1 284 ? 1.887 2.681 3.288 1.00 95.44 284 ASN A O 1
ATOM 2310 N N . VAL A 1 285 ? 2.319 4.785 3.981 1.00 95.50 285 VAL A N 1
ATOM 2311 C CA . VAL A 1 285 ? 2.386 5.402 2.652 1.00 95.50 285 VAL A CA 1
ATOM 2312 C C . VAL A 1 285 ? 3.722 5.064 1.989 1.00 95.50 285 VAL A C 1
ATOM 2314 O O . VAL A 1 285 ? 4.762 4.972 2.640 1.00 95.50 285 VAL A O 1
ATOM 2317 N N . SER A 1 286 ? 3.688 4.869 0.676 1.00 92.88 286 SER A N 1
ATOM 2318 C CA . SER A 1 286 ? 4.850 4.560 -0.148 1.00 92.88 286 SER A CA 1
ATOM 2319 C C . SER A 1 286 ? 5.913 5.661 -0.083 1.00 92.88 286 SER A C 1
ATOM 2321 O O . SER A 1 286 ? 5.578 6.840 -0.239 1.00 92.88 286 SER A O 1
ATOM 2323 N N . PRO A 1 287 ? 7.211 5.317 0.019 1.00 90.69 287 PRO A N 1
ATOM 2324 C CA . PRO A 1 287 ? 8.287 6.309 0.013 1.00 90.69 287 PRO A CA 1
ATOM 2325 C C . PRO A 1 287 ? 8.397 7.073 -1.317 1.00 90.69 287 PRO A C 1
ATOM 2327 O O . PRO A 1 287 ? 9.017 8.130 -1.363 1.00 90.69 287 PRO A O 1
ATOM 2330 N N . TYR A 1 288 ? 7.796 6.564 -2.399 1.00 88.44 288 TYR A N 1
ATOM 2331 C CA . TYR A 1 288 ? 7.758 7.245 -3.696 1.00 88.44 288 TYR A CA 1
ATOM 2332 C C . TYR A 1 288 ? 6.738 8.394 -3.754 1.00 88.44 288 TYR A C 1
ATOM 2334 O O . TYR A 1 288 ? 6.840 9.247 -4.635 1.00 88.44 288 TYR A O 1
ATOM 2342 N N . ARG A 1 289 ? 5.758 8.429 -2.840 1.00 88.69 289 ARG A N 1
ATOM 2343 C CA . ARG A 1 289 ? 4.725 9.475 -2.752 1.00 88.69 289 ARG A CA 1
ATOM 2344 C C . ARG A 1 289 ? 4.429 9.832 -1.283 1.00 88.69 289 ARG A C 1
ATOM 2346 O O . ARG A 1 289 ? 3.320 9.572 -0.813 1.00 88.69 289 ARG A O 1
ATOM 2353 N N . PRO A 1 290 ? 5.393 10.424 -0.555 1.00 89.06 290 PRO A N 1
ATOM 2354 C CA . PRO A 1 290 ? 5.266 10.680 0.883 1.00 89.06 290 PRO A CA 1
ATOM 2355 C C . PRO A 1 290 ? 4.145 11.671 1.229 1.00 89.06 290 PRO A C 1
ATOM 2357 O O . PRO A 1 290 ? 3.522 11.535 2.275 1.00 89.06 290 PRO A O 1
ATOM 2360 N N . ASP A 1 291 ? 3.830 12.604 0.328 1.00 91.69 291 ASP A N 1
ATOM 2361 C CA . ASP A 1 291 ? 2.804 13.639 0.528 1.00 91.69 291 ASP A CA 1
ATOM 2362 C C . ASP A 1 291 ? 1.372 13.140 0.245 1.00 91.69 291 ASP A C 1
ATOM 2364 O O . ASP A 1 291 ? 0.453 13.927 0.020 1.00 91.69 291 ASP A O 1
ATOM 2368 N N . THR A 1 292 ? 1.166 11.820 0.180 1.00 92.81 292 THR A N 1
ATOM 2369 C CA . THR A 1 292 ? -0.157 11.253 -0.101 1.00 92.81 292 THR A CA 1
ATOM 2370 C C . THR A 1 292 ? -1.074 11.439 1.100 1.00 92.81 292 THR A C 1
ATOM 2372 O O . THR A 1 292 ? -0.923 10.779 2.126 1.00 92.81 292 THR A O 1
ATOM 2375 N N . GLU A 1 293 ? -2.085 12.286 0.938 1.00 94.81 293 GLU A N 1
ATOM 2376 C CA . GLU A 1 293 ? -3.125 12.474 1.943 1.00 94.81 293 GLU A CA 1
ATOM 2377 C C . GLU A 1 293 ? -4.192 11.369 1.863 1.00 94.81 293 GLU A C 1
ATOM 2379 O O . GLU A 1 293 ? -4.741 11.059 0.795 1.00 94.81 293 GLU A O 1
ATOM 2384 N N . LEU A 1 294 ? -4.505 10.789 3.024 1.00 97.12 294 LEU A N 1
ATOM 2385 C CA . LEU A 1 294 ? -5.450 9.686 3.175 1.00 97.12 294 LEU A CA 1
ATOM 2386 C C . LEU A 1 294 ? -6.650 10.090 4.037 1.00 97.12 294 LEU A C 1
ATOM 2388 O O . LEU A 1 294 ? -6.556 10.922 4.938 1.00 97.12 294 LEU A O 1
ATOM 2392 N N . GLN A 1 295 ? -7.790 9.468 3.753 1.00 97.81 295 GLN A N 1
ATOM 2393 C CA . GLN A 1 295 ? -9.007 9.554 4.546 1.00 97.81 295 GLN A CA 1
ATOM 2394 C C . GLN A 1 295 ? -9.380 8.177 5.088 1.00 97.81 295 GLN A C 1
ATOM 2396 O O . GLN A 1 295 ? -9.358 7.191 4.350 1.00 97.81 295 GLN A O 1
ATOM 2401 N N . PHE A 1 296 ? -9.804 8.139 6.345 1.00 98.31 296 PHE A N 1
ATOM 2402 C CA . PHE A 1 296 ? -10.104 6.935 7.109 1.00 98.31 296 PHE A CA 1
ATOM 2403 C C . PHE A 1 296 ? -11.567 6.934 7.543 1.00 98.31 296 PHE A C 1
ATOM 2405 O O . PHE A 1 296 ? -12.084 7.956 8.000 1.00 98.31 296 PHE A O 1
ATOM 2412 N N . VAL A 1 297 ? -12.225 5.786 7.416 1.00 98.25 297 VAL A N 1
ATOM 2413 C CA . VAL A 1 297 ? -13.581 5.519 7.915 1.00 98.25 297 VAL A CA 1
ATOM 2414 C C . VAL A 1 297 ? -13.547 4.252 8.772 1.00 98.25 297 VAL A C 1
ATOM 2416 O O . VAL A 1 297 ? -12.823 3.304 8.456 1.00 98.25 297 VAL A O 1
ATOM 2419 N N . PHE A 1 298 ? -14.334 4.230 9.846 1.00 98.38 298 PHE A N 1
ATOM 2420 C CA . PHE A 1 298 ? -14.419 3.096 10.766 1.00 98.38 298 PHE A CA 1
ATOM 2421 C C . PHE A 1 298 ? -15.814 2.491 10.762 1.00 98.38 298 PHE A C 1
ATOM 2423 O O . PHE A 1 298 ? -16.821 3.210 10.738 1.00 98.38 298 PHE A O 1
ATOM 2430 N N . TYR A 1 299 ? -15.852 1.165 10.847 1.00 98.19 299 TYR A N 1
ATOM 2431 C CA . TYR A 1 299 ? -17.070 0.376 10.880 1.00 98.19 299 TYR A CA 1
ATOM 2432 C C . TYR A 1 299 ? -17.125 -0.515 12.120 1.00 98.19 299 TYR A C 1
ATOM 2434 O O . TYR A 1 299 ? -16.097 -1.025 12.570 1.00 98.19 299 TYR A O 1
ATOM 2442 N N . ARG A 1 300 ? -18.344 -0.732 12.621 1.00 97.31 300 ARG A N 1
ATOM 2443 C CA . ARG A 1 300 ? -18.687 -1.739 13.629 1.00 97.31 300 ARG A CA 1
ATOM 2444 C C . ARG A 1 300 ? -19.941 -2.476 13.182 1.00 97.31 300 ARG A C 1
ATOM 2446 O O . ARG A 1 300 ? -20.955 -1.837 12.914 1.00 97.31 300 ARG A O 1
ATOM 2453 N N . ASP A 1 301 ? -19.850 -3.797 13.049 1.00 96.38 301 ASP A N 1
ATOM 2454 C CA . ASP A 1 301 ? -20.956 -4.667 12.616 1.00 96.38 301 ASP A CA 1
ATOM 2455 C C . ASP A 1 301 ? -21.628 -4.184 11.313 1.00 96.38 301 ASP A C 1
ATOM 2457 O O . ASP A 1 301 ? -22.850 -4.182 11.159 1.00 96.38 301 ASP A O 1
ATOM 2461 N N . GLY A 1 302 ? -20.807 -3.705 10.373 1.00 94.69 302 GLY A N 1
ATOM 24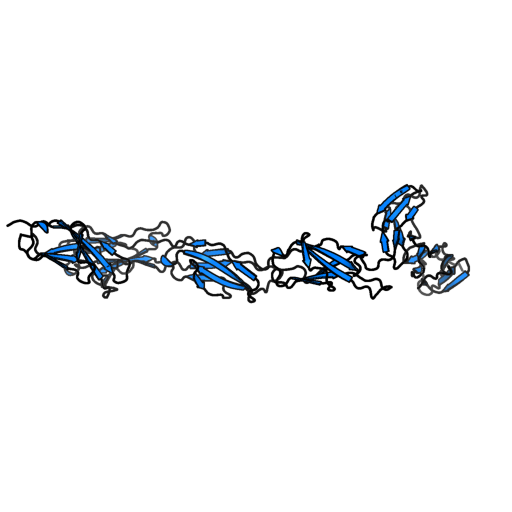62 C CA . GLY A 1 302 ? -21.245 -3.174 9.079 1.00 94.69 302 GLY A CA 1
ATOM 2463 C C . GLY A 1 302 ? -21.759 -1.728 9.099 1.00 94.69 302 GLY A C 1
ATOM 2464 O O . GLY A 1 302 ? -22.012 -1.164 8.035 1.00 94.69 302 GLY A O 1
ATOM 2465 N N . GLN A 1 303 ? -21.891 -1.091 10.267 1.00 96.25 303 GLN A N 1
ATOM 2466 C CA . GLN A 1 303 ? -22.342 0.298 10.394 1.00 96.25 303 GLN A CA 1
ATOM 2467 C C . GLN A 1 303 ? -21.170 1.272 10.518 1.00 96.25 303 GLN A C 1
ATOM 2469 O O . GLN A 1 303 ? -20.174 0.974 11.172 1.00 96.25 303 GLN A O 1
ATOM 2474 N N . ILE A 1 304 ? -21.301 2.460 9.923 1.00 96.94 304 ILE A N 1
ATOM 2475 C CA . ILE A 1 304 ? -20.291 3.523 10.017 1.00 96.94 304 ILE A CA 1
ATOM 2476 C C . ILE A 1 304 ? -20.359 4.162 11.407 1.00 96.94 304 ILE A C 1
ATOM 2478 O O . ILE A 1 304 ? -21.350 4.810 11.740 1.00 96.94 304 ILE A O 1
ATOM 2482 N N . ILE A 1 305 ? -19.278 4.037 12.174 1.00 95.62 305 ILE A N 1
ATOM 2483 C CA . ILE A 1 305 ? -19.122 4.647 13.507 1.00 95.62 305 ILE A CA 1
ATOM 2484 C C . ILE A 1 305 ? -18.308 5.948 13.467 1.00 95.62 305 ILE A C 1
ATOM 2486 O O . ILE A 1 305 ? -18.505 6.827 14.301 1.00 95.62 305 ILE A O 1
ATOM 2490 N N . GLN A 1 306 ? -17.459 6.122 12.450 1.00 96.00 306 GLN A N 1
ATOM 2491 C CA . GLN A 1 306 ? -16.789 7.386 12.134 1.00 96.00 306 GLN A CA 1
ATOM 2492 C C . GLN A 1 306 ? -16.690 7.530 10.620 1.00 96.00 306 GLN A C 1
ATOM 2494 O O . GLN A 1 306 ? -16.177 6.638 9.947 1.00 96.00 306 GLN A O 1
ATOM 2499 N N . ARG A 1 307 ? -17.196 8.648 10.085 1.00 96.31 307 ARG A N 1
ATOM 2500 C CA . ARG A 1 307 ? -17.133 8.979 8.650 1.00 96.31 307 ARG A CA 1
ATOM 2501 C C . ARG A 1 307 ? -15.698 9.291 8.212 1.00 96.31 307 ARG A C 1
ATOM 2503 O O . ARG A 1 307 ? -14.837 9.541 9.048 1.00 96.31 307 ARG A O 1
ATOM 2510 N N . PHE A 1 308 ? -15.482 9.333 6.894 1.00 95.88 308 PHE A N 1
ATOM 2511 C CA . PHE A 1 308 ? -14.196 9.707 6.304 1.00 95.88 308 PHE A CA 1
ATOM 2512 C C . PHE A 1 308 ? -13.635 11.000 6.903 1.00 95.88 308 PHE A C 1
ATOM 2514 O O . PHE A 1 308 ? -14.257 12.058 6.817 1.00 95.88 308 PHE A O 1
ATOM 2521 N N . SER A 1 309 ? -12.446 10.891 7.485 1.00 95.50 309 SER A N 1
ATOM 2522 C CA . SER A 1 309 ? -11.697 11.992 8.091 1.00 95.50 309 SER A CA 1
ATOM 2523 C C . SER A 1 309 ? -10.194 11.773 7.906 1.00 95.50 309 SER A C 1
ATOM 2525 O O . SER A 1 309 ? -9.785 10.681 7.526 1.00 95.50 309 SER A O 1
ATOM 2527 N N . SER A 1 310 ? -9.366 12.782 8.168 1.00 95.56 310 SER A N 1
ATOM 2528 C CA . SER A 1 310 ? -7.900 12.643 8.136 1.00 95.56 310 SER A CA 1
ATOM 2529 C C . SER A 1 310 ? -7.323 11.901 9.349 1.00 95.56 310 SER A C 1
ATOM 2531 O O . SER A 1 310 ? -6.129 11.624 9.375 1.00 95.56 310 SER A O 1
ATOM 2533 N N . SER A 1 311 ? -8.145 11.592 10.358 1.00 96.31 311 SER A N 1
ATOM 2534 C CA . SER A 1 311 ? -7.701 10.889 11.560 1.00 96.31 311 SER A CA 1
ATOM 2535 C C . SER A 1 311 ? -7.714 9.381 11.341 1.00 96.31 311 SER A C 1
ATOM 2537 O O . SER A 1 311 ? -8.746 8.807 11.003 1.00 96.31 311 SER A O 1
ATOM 2539 N N . ASP A 1 312 ? -6.580 8.740 11.605 1.00 96.88 312 ASP A N 1
ATOM 2540 C CA . ASP A 1 312 ? -6.401 7.289 11.614 1.00 96.88 312 ASP A CA 1
ATOM 2541 C C . ASP A 1 312 ? -6.884 6.638 12.922 1.00 96.88 312 ASP A C 1
ATOM 2543 O O . ASP A 1 312 ? -6.593 5.467 13.169 1.00 96.88 312 ASP A O 1
ATOM 2547 N N . GLN A 1 313 ? -7.602 7.379 13.773 1.00 97.69 313 GLN A N 1
ATOM 2548 C CA . GLN A 1 313 ? -8.032 6.936 15.095 1.00 97.69 313 GLN A CA 1
ATOM 2549 C C . GLN A 1 313 ? -9.507 7.247 15.356 1.00 97.69 313 GLN A C 1
ATOM 2551 O O . GLN A 1 313 ? -10.009 8.324 15.033 1.00 97.69 313 GLN A O 1
ATOM 2556 N N . TYR A 1 314 ? -10.168 6.298 16.015 1.00 96.44 314 TYR A N 1
ATOM 2557 C CA . TYR A 1 314 ? -11.500 6.430 16.588 1.00 96.44 314 TYR A CA 1
ATOM 2558 C C . TYR A 1 314 ? -11.436 6.186 18.097 1.00 96.44 314 TYR A C 1
ATOM 2560 O O . TYR A 1 314 ? -10.957 5.143 18.546 1.00 96.44 314 TYR A O 1
ATOM 2568 N N . GLY A 1 315 ? -11.909 7.153 18.882 1.00 94.81 315 GLY A N 1
ATOM 2569 C CA . GLY A 1 315 ? -11.939 7.070 20.341 1.00 94.81 315 GLY A CA 1
ATOM 2570 C C . GLY A 1 315 ? -13.311 6.656 20.868 1.00 94.81 315 GLY A C 1
ATOM 2571 O O . GLY A 1 315 ? -14.317 7.276 20.526 1.00 94.81 315 GLY A O 1
ATOM 2572 N N . VAL A 1 316 ? -13.339 5.665 21.758 1.00 93.44 316 VAL A N 1
ATOM 2573 C CA . VAL A 1 316 ? -14.504 5.311 22.577 1.00 93.44 316 VAL A CA 1
ATOM 2574 C C . VAL A 1 316 ? -14.199 5.689 24.019 1.00 93.44 316 VAL A C 1
ATOM 2576 O O . VAL A 1 316 ? -13.354 5.081 24.680 1.00 93.44 316 VAL A O 1
ATOM 2579 N N . GLN A 1 317 ? -14.889 6.713 24.510 1.00 91.62 317 GLN A N 1
ATOM 2580 C CA . GLN A 1 317 ? -14.758 7.145 25.894 1.00 91.62 317 GLN A CA 1
ATOM 2581 C C . GLN A 1 317 ? -15.587 6.230 26.795 1.00 91.62 317 GLN A C 1
ATOM 2583 O O . GLN A 1 317 ? -16.785 6.089 26.567 1.00 91.62 317 GLN A O 1
ATOM 2588 N N . SER A 1 318 ? -14.982 5.677 27.851 1.00 90.12 318 SER A N 1
ATOM 2589 C CA . SER A 1 318 ? -15.677 4.821 28.821 1.00 90.12 318 SER A CA 1
ATOM 2590 C C . SER A 1 318 ? -16.466 3.675 28.161 1.00 90.12 318 SER A C 1
ATOM 2592 O O . SER A 1 318 ? -17.697 3.629 28.239 1.00 90.12 318 SER A O 1
ATOM 2594 N N . ALA A 1 319 ? -15.753 2.736 27.546 1.00 92.31 319 ALA A N 1
ATOM 2595 C CA . ALA A 1 319 ? -16.309 1.635 26.764 1.00 92.31 319 ALA A CA 1
ATOM 2596 C C . ALA A 1 319 ? -17.419 0.853 27.491 1.00 92.31 319 ALA A C 1
ATOM 2598 O O . ALA A 1 319 ? -17.282 0.511 28.668 1.00 92.31 319 ALA A O 1
ATOM 2599 N N . GLN A 1 320 ? -18.511 0.550 26.791 1.00 90.62 320 GLN A N 1
ATOM 2600 C CA . GLN A 1 320 ? -19.652 -0.207 27.311 1.00 90.62 320 GLN A CA 1
ATOM 2601 C C . GLN A 1 320 ? -19.701 -1.615 26.707 1.00 90.62 320 GLN A C 1
ATOM 2603 O O . GLN A 1 320 ? -19.132 -1.870 25.653 1.00 90.62 320 GLN A O 1
ATOM 2608 N N . LEU A 1 321 ? -20.416 -2.556 27.333 1.00 89.56 321 LEU A N 1
ATOM 2609 C CA . LEU A 1 321 ? -20.537 -3.927 26.799 1.00 89.56 321 LEU A CA 1
ATOM 2610 C C . LEU A 1 321 ? -21.134 -3.968 25.379 1.00 89.56 321 LEU A C 1
ATOM 2612 O O . LEU A 1 321 ? -20.756 -4.823 24.577 1.00 89.56 321 LEU A O 1
ATOM 2616 N N . GLU A 1 322 ? -22.031 -3.029 25.071 1.00 89.25 322 GLU A N 1
ATOM 2617 C CA . GLU A 1 322 ? -22.665 -2.848 23.758 1.00 89.25 322 GLU A CA 1
ATOM 2618 C C . GLU A 1 322 ? -21.720 -2.337 22.666 1.00 89.25 322 GLU A C 1
ATOM 2620 O O . GLU A 1 322 ? -22.050 -2.433 21.487 1.00 89.25 322 GLU A O 1
ATOM 2625 N N . ASP A 1 323 ? -20.532 -1.850 23.034 1.00 93.00 323 ASP A N 1
ATOM 2626 C CA . ASP A 1 323 ? -19.499 -1.485 22.068 1.00 93.00 323 ASP A CA 1
ATOM 2627 C C . ASP A 1 323 ? -18.709 -2.704 21.565 1.00 93.00 323 ASP A C 1
ATOM 2629 O O . ASP A 1 323 ? -17.816 -2.566 20.728 1.00 93.00 323 ASP A O 1
ATOM 2633 N N . SER A 1 324 ? -19.023 -3.909 22.047 1.00 95.00 324 SER A N 1
ATOM 2634 C CA . SER A 1 324 ? -18.483 -5.145 21.479 1.00 95.00 324 SER A CA 1
ATOM 2635 C C . SER A 1 324 ? -19.006 -5.347 20.060 1.00 95.00 324 SER A C 1
ATOM 2637 O O . SER A 1 324 ? -20.168 -5.072 19.782 1.00 95.00 324 SER A O 1
ATOM 2639 N N . GLY A 1 325 ? -18.169 -5.880 19.177 1.00 96.00 325 GLY A N 1
ATOM 2640 C CA . GLY A 1 325 ? -18.564 -6.129 17.795 1.00 96.00 325 GLY A CA 1
ATOM 2641 C C . GLY A 1 325 ? -17.382 -6.417 16.883 1.00 96.00 325 GLY A C 1
ATOM 2642 O O . GLY A 1 325 ? -16.239 -6.565 17.328 1.00 96.00 325 GLY A O 1
ATOM 2643 N N . THR A 1 326 ? -17.672 -6.487 15.590 1.00 97.88 326 THR A N 1
ATOM 2644 C CA . THR A 1 326 ? -16.679 -6.692 14.533 1.00 97.88 326 THR A CA 1
ATOM 2645 C C . THR A 1 326 ? -16.244 -5.347 13.973 1.00 97.88 326 THR A C 1
ATOM 2647 O O . THR A 1 326 ? -17.026 -4.659 13.316 1.00 97.88 326 THR A O 1
ATOM 2650 N N . TYR A 1 327 ? -14.994 -4.973 14.231 1.00 97.88 327 TYR A N 1
ATOM 2651 C CA . TYR A 1 327 ? -14.410 -3.709 13.801 1.00 97.88 327 TYR A CA 1
ATOM 2652 C C . TYR A 1 327 ? -13.564 -3.889 12.544 1.00 97.88 327 TYR A C 1
ATOM 2654 O O . TYR A 1 327 ? -12.787 -4.837 12.430 1.00 97.88 327 TYR A O 1
ATOM 2662 N N . TYR A 1 328 ? -13.661 -2.941 11.619 1.00 98.38 328 TYR A N 1
ATOM 2663 C CA . TYR A 1 328 ? -12.738 -2.806 10.494 1.00 98.38 328 TYR A CA 1
ATOM 2664 C C . TYR A 1 328 ? -12.690 -1.349 10.033 1.00 98.38 328 TYR A C 1
ATOM 2666 O O . TYR A 1 328 ? -13.573 -0.547 10.348 1.00 98.38 328 TYR A O 1
ATOM 2674 N N . CYS A 1 329 ? -11.649 -0.998 9.287 1.00 98.25 329 CYS A N 1
ATOM 2675 C CA . CYS A 1 329 ? -11.499 0.329 8.713 1.00 98.25 329 CYS A CA 1
ATOM 2676 C C . CYS A 1 329 ? -11.281 0.262 7.204 1.00 98.25 329 CYS A C 1
ATOM 2678 O O . CYS A 1 329 ? -10.837 -0.746 6.651 1.00 98.25 329 CYS A O 1
ATOM 2680 N N . GLU A 1 330 ? -11.604 1.357 6.530 1.00 98.19 330 GLU A N 1
ATOM 2681 C CA . GLU A 1 330 ? -11.319 1.550 5.115 1.00 98.19 330 GLU A CA 1
ATOM 2682 C C . GLU A 1 330 ? -10.573 2.870 4.936 1.00 98.19 330 GLU A C 1
ATOM 2684 O O . GLU A 1 330 ? -10.882 3.877 5.578 1.00 98.19 330 GLU A O 1
ATOM 2689 N N . VAL A 1 331 ? -9.556 2.839 4.083 1.00 98.06 331 VAL A N 1
ATOM 2690 C CA . VAL A 1 331 ? -8.652 3.954 3.830 1.00 98.06 331 VAL A CA 1
ATOM 2691 C C . VAL A 1 331 ? -8.675 4.268 2.351 1.00 98.06 331 VAL A C 1
ATOM 2693 O O . VAL A 1 331 ? -8.586 3.366 1.516 1.00 98.06 331 VAL A O 1
ATOM 2696 N N . ARG A 1 332 ? -8.780 5.552 2.020 1.00 96.38 332 ARG A N 1
ATOM 2697 C CA . ARG A 1 332 ? -8.782 6.015 0.636 1.00 96.38 332 ARG A CA 1
ATOM 2698 C C . ARG A 1 332 ? -7.934 7.255 0.434 1.00 96.38 332 ARG A C 1
ATOM 2700 O O . ARG A 1 332 ? -7.788 8.072 1.335 1.00 96.38 332 ARG A O 1
ATOM 2707 N N . THR A 1 333 ? -7.466 7.444 -0.791 1.00 95.25 333 THR A N 1
ATOM 2708 C CA . THR A 1 333 ? -6.978 8.757 -1.249 1.00 95.25 333 THR A CA 1
ATOM 2709 C C . THR A 1 333 ? -8.114 9.783 -1.276 1.00 95.25 333 THR A C 1
ATOM 2711 O O . THR A 1 333 ? -9.271 9.408 -1.472 1.00 95.25 333 THR A O 1
ATOM 2714 N N . ILE A 1 334 ? -7.803 11.080 -1.187 1.00 92.81 334 ILE A N 1
ATOM 2715 C CA . ILE A 1 334 ? -8.808 12.160 -1.297 1.00 92.81 334 ILE A CA 1
ATOM 2716 C C . ILE A 1 334 ? -9.602 12.092 -2.608 1.00 92.81 334 ILE A C 1
ATOM 2718 O O . ILE A 1 334 ? -10.803 12.353 -2.623 1.00 92.81 334 ILE A O 1
ATOM 2722 N N . SER A 1 335 ? -8.951 11.693 -3.705 1.00 89.94 335 SER A N 1
ATOM 2723 C CA . SER A 1 335 ? -9.611 11.524 -5.006 1.00 89.94 335 SER A CA 1
ATOM 2724 C C . SER A 1 335 ? -10.597 10.349 -5.045 1.00 89.94 335 SER A C 1
ATOM 2726 O O . SER A 1 335 ? -11.381 10.247 -5.984 1.00 89.94 335 SER A O 1
ATOM 2728 N N . GLY A 1 336 ? -10.544 9.446 -4.059 1.00 90.25 336 GLY A N 1
ATOM 2729 C CA . GLY A 1 336 ? -11.349 8.227 -4.003 1.00 90.25 336 GLY A CA 1
ATOM 2730 C C . GLY A 1 336 ? -10.939 7.143 -5.002 1.00 90.25 336 GLY A C 1
ATOM 2731 O O . GLY A 1 336 ? -11.619 6.127 -5.079 1.00 90.25 336 GLY A O 1
ATOM 2732 N N . LYS A 1 337 ? -9.845 7.331 -5.755 1.00 90.31 337 LYS A N 1
ATOM 2733 C CA . LYS A 1 337 ? -9.401 6.376 -6.783 1.00 90.31 337 LYS A CA 1
ATOM 2734 C C . LYS A 1 337 ? -8.841 5.087 -6.195 1.00 90.31 337 LYS A C 1
ATOM 2736 O O . LYS A 1 337 ? -9.117 4.015 -6.717 1.00 90.31 337 LYS A O 1
ATOM 2741 N N . ILE A 1 338 ? -8.053 5.206 -5.127 1.00 94.25 338 ILE A N 1
ATOM 2742 C CA . ILE A 1 338 ? -7.477 4.061 -4.422 1.00 94.25 338 ILE A CA 1
ATOM 2743 C C . ILE A 1 338 ? -8.167 3.927 -3.074 1.00 94.25 338 ILE A C 1
ATOM 2745 O O . ILE A 1 338 ? -8.199 4.890 -2.300 1.00 94.25 338 ILE A O 1
ATOM 2749 N N . VAL A 1 339 ? -8.708 2.737 -2.817 1.00 95.62 339 VAL A N 1
ATOM 2750 C CA . VAL A 1 339 ? -9.441 2.377 -1.602 1.00 95.62 339 VAL A CA 1
ATOM 2751 C C . VAL A 1 339 ? -8.974 0.998 -1.146 1.00 95.62 339 VAL A C 1
ATOM 2753 O O . VAL A 1 339 ? -8.965 0.060 -1.939 1.00 95.62 339 VAL A O 1
ATOM 2756 N N . LYS A 1 340 ? -8.603 0.859 0.129 1.00 96.94 340 LYS A N 1
ATOM 2757 C CA . LYS A 1 340 ? -8.239 -0.431 0.734 1.00 96.94 340 LYS A CA 1
ATOM 2758 C C . LYS A 1 340 ? -8.927 -0.600 2.074 1.00 96.94 340 LYS A C 1
ATOM 2760 O O . LYS A 1 340 ? -9.102 0.362 2.818 1.00 96.94 340 LYS A O 1
ATOM 2765 N N . ARG A 1 341 ? -9.288 -1.839 2.394 1.00 97.69 341 ARG A N 1
ATOM 2766 C CA . ARG A 1 341 ? -9.995 -2.203 3.623 1.00 97.69 341 ARG A CA 1
ATOM 2767 C C . ARG A 1 341 ? -9.139 -3.115 4.487 1.00 97.69 341 ARG A C 1
ATOM 2769 O O . ARG A 1 341 ? -8.409 -3.955 3.962 1.00 97.69 341 ARG A O 1
ATOM 2776 N N . SER A 1 342 ? -9.238 -2.945 5.801 1.00 98.44 342 SER A N 1
ATOM 2777 C CA . SER A 1 342 ? -8.565 -3.814 6.756 1.00 98.44 342 SER A CA 1
ATOM 2778 C C . SER A 1 342 ? -9.260 -5.166 6.846 1.00 98.44 342 SER A C 1
ATOM 2780 O O . SER A 1 342 ? -10.420 -5.330 6.468 1.00 98.44 342 SER A O 1
ATOM 2782 N N . LYS A 1 343 ? -8.566 -6.139 7.432 1.00 97.88 343 LYS A N 1
ATOM 2783 C CA . LYS A 1 343 ? -9.238 -7.335 7.947 1.00 97.88 343 LYS A CA 1
ATOM 2784 C C . LYS A 1 343 ? -10.147 -6.959 9.119 1.00 97.88 343 LYS A C 1
ATOM 2786 O O . LYS A 1 343 ? -9.921 -5.950 9.793 1.00 97.88 343 LYS A O 1
ATOM 2791 N N . GLU A 1 344 ? -11.156 -7.786 9.342 1.00 97.50 344 GLU A N 1
ATOM 2792 C CA . GLU A 1 344 ? -12.082 -7.664 10.463 1.00 97.50 344 GLU A CA 1
ATOM 2793 C C . GLU A 1 344 ? -11.438 -8.134 11.774 1.00 97.50 344 GLU A C 1
ATOM 2795 O O . GLU A 1 344 ? -10.742 -9.152 11.812 1.00 97.50 344 GLU A O 1
ATOM 2800 N N . LEU A 1 345 ? -11.690 -7.397 12.857 1.00 97.25 345 LEU A N 1
ATOM 2801 C CA . LEU A 1 345 ? -11.245 -7.705 14.212 1.00 97.25 345 LEU A CA 1
ATOM 2802 C C . LEU A 1 345 ? -12.448 -7.778 15.153 1.00 97.25 345 LEU A C 1
ATOM 2804 O O . LEU A 1 345 ? -13.156 -6.797 15.365 1.00 97.25 345 LEU A O 1
ATOM 2808 N N . ASN A 1 346 ? -12.639 -8.942 15.769 1.00 97.06 346 ASN A N 1
ATOM 2809 C CA . ASN A 1 346 ? -13.669 -9.146 16.781 1.00 97.06 346 ASN A CA 1
ATOM 2810 C C . ASN A 1 346 ? -13.196 -8.599 18.130 1.00 97.06 346 ASN A C 1
ATOM 2812 O O . ASN A 1 346 ? -12.278 -9.146 18.744 1.00 97.06 346 ASN A O 1
ATOM 2816 N N . VAL A 1 347 ? -13.840 -7.535 18.604 1.00 96.06 347 VAL A N 1
ATOM 2817 C CA . VAL A 1 347 ? -13.544 -6.914 19.894 1.00 96.06 347 VAL A CA 1
ATOM 2818 C C . VAL A 1 347 ? -14.639 -7.295 20.877 1.00 96.06 347 VAL A C 1
ATOM 2820 O O . VAL A 1 347 ? -15.800 -6.923 20.714 1.00 96.06 347 VAL A O 1
ATOM 2823 N N . LYS A 1 348 ? -14.258 -8.036 21.919 1.00 93.56 348 LYS A N 1
ATOM 2824 C CA . LYS A 1 348 ? -15.136 -8.371 23.039 1.00 93.56 348 LYS A CA 1
ATOM 2825 C C . LYS A 1 348 ? -14.750 -7.536 24.249 1.00 93.56 348 LYS A C 1
ATOM 2827 O O . LYS A 1 348 ? -13.628 -7.652 24.743 1.00 93.56 348 LYS A O 1
ATOM 2832 N N . ILE A 1 349 ? -15.691 -6.733 24.730 1.00 92.25 349 ILE A N 1
ATOM 2833 C CA . ILE A 1 349 ? -15.519 -5.941 25.943 1.00 92.25 349 ILE A CA 1
ATOM 2834 C C . ILE A 1 349 ? -15.917 -6.805 27.127 1.00 92.25 349 ILE A C 1
ATOM 2836 O O . ILE A 1 349 ? -17.019 -7.351 27.188 1.00 92.25 349 ILE A O 1
ATOM 2840 N N . ASN A 1 350 ? -14.982 -6.969 28.055 1.00 89.00 350 ASN A N 1
ATOM 2841 C CA . ASN A 1 350 ? -15.170 -7.839 29.201 1.00 89.00 350 ASN A CA 1
ATOM 2842 C C . ASN A 1 350 ? -15.700 -7.059 30.400 1.00 89.00 350 ASN A C 1
ATOM 2844 O O . ASN A 1 350 ? -15.251 -5.953 30.706 1.00 89.00 350 ASN A O 1
ATOM 2848 N N . GLU A 1 351 ? -16.627 -7.684 31.116 1.00 88.06 351 GLU A N 1
ATOM 2849 C CA . GLU A 1 351 ? -17.127 -7.162 32.376 1.00 88.06 351 GLU A CA 1
ATOM 2850 C C . GLU A 1 351 ? -16.015 -7.247 33.448 1.00 88.06 351 GLU A C 1
ATOM 2852 O O . GLU A 1 351 ? -15.485 -8.338 33.687 1.00 88.06 351 GLU A O 1
ATOM 2857 N N . PRO A 1 352 ? -15.619 -6.131 34.090 1.00 87.69 352 PRO A N 1
ATOM 2858 C CA . PRO A 1 352 ? -14.506 -6.121 35.042 1.00 87.69 352 PRO A CA 1
ATOM 2859 C C . PRO A 1 352 ? -14.883 -6.636 36.435 1.00 87.69 352 PRO A C 1
ATOM 2861 O O . PRO A 1 352 ? -14.063 -7.213 37.146 1.00 87.69 352 PRO A O 1
ATOM 2864 N N . PHE A 1 353 ? -16.127 -6.407 36.836 1.00 88.50 353 PHE A N 1
ATOM 2865 C CA . PHE A 1 353 ? -16.724 -6.911 38.065 1.00 88.50 353 PHE A CA 1
ATOM 2866 C C . PHE A 1 353 ? -18.242 -6.923 37.904 1.00 88.50 353 PHE A C 1
ATOM 2868 O O . PHE A 1 353 ? -18.777 -6.135 37.121 1.00 88.50 353 PHE A O 1
ATOM 2875 N N . THR A 1 354 ? -18.935 -7.809 38.613 1.00 87.06 354 THR A N 1
ATOM 2876 C CA . THR A 1 354 ? -20.398 -7.944 38.510 1.00 87.06 354 THR A CA 1
ATOM 2877 C C . THR A 1 354 ? -21.138 -6.869 39.310 1.00 87.06 354 THR A C 1
ATOM 2879 O O . THR A 1 354 ? -20.550 -6.154 40.130 1.00 87.06 354 THR A O 1
ATOM 2882 N N . GLU A 1 355 ? -22.458 -6.774 39.121 1.00 84.50 355 GLU A N 1
ATOM 2883 C CA . GLU A 1 355 ? -23.335 -6.010 40.021 1.00 84.50 355 GLU A CA 1
ATOM 2884 C C . GLU A 1 355 ? -23.088 -6.432 41.489 1.00 84.50 355 GLU A C 1
ATOM 2886 O O . GLU A 1 355 ? -22.940 -7.631 41.759 1.00 84.50 355 GLU A O 1
ATOM 2891 N N . PRO A 1 356 ? -22.974 -5.475 42.430 1.00 88.56 356 PRO A N 1
ATOM 2892 C CA . PRO A 1 356 ? -22.658 -5.786 43.817 1.00 88.56 356 PRO A CA 1
ATOM 2893 C C . PRO A 1 356 ? -23.886 -6.201 44.631 1.00 88.56 356 PRO A C 1
ATOM 2895 O O . PRO A 1 356 ? -24.993 -5.709 44.407 1.00 88.56 356 PRO A O 1
ATOM 2898 N N . GLU A 1 357 ? -23.679 -7.049 45.636 1.00 86.25 357 GLU A N 1
ATOM 2899 C CA . GLU A 1 357 ? -24.711 -7.514 46.563 1.00 86.25 357 GLU A CA 1
ATOM 2900 C C . GLU A 1 357 ? -24.291 -7.312 48.019 1.00 86.25 357 GLU A C 1
ATOM 2902 O O . GLU A 1 357 ? -23.118 -7.451 48.357 1.00 86.25 357 GLU A O 1
ATOM 2907 N N . ILE A 1 358 ? -25.250 -6.997 48.893 1.00 87.44 358 ILE A N 1
ATOM 2908 C CA . ILE A 1 358 ? -25.003 -6.957 50.336 1.00 87.44 358 ILE A CA 1
ATOM 2909 C C . ILE A 1 358 ? -25.212 -8.348 50.923 1.00 87.44 358 ILE A C 1
ATOM 2911 O O . ILE A 1 358 ? -26.225 -8.995 50.664 1.00 87.44 358 ILE A O 1
ATOM 2915 N N . ILE A 1 359 ? -24.263 -8.761 51.756 1.00 88.00 359 ILE A N 1
ATOM 2916 C CA . ILE A 1 359 ? -24.314 -9.969 52.571 1.00 88.00 359 ILE A CA 1
ATOM 2917 C C . ILE A 1 359 ? -24.229 -9.569 54.035 1.00 88.00 359 ILE A C 1
ATOM 2919 O O . ILE A 1 359 ? -23.392 -8.755 54.432 1.00 88.00 359 ILE A O 1
ATOM 2923 N N . MET A 1 360 ? -25.107 -10.159 54.833 1.00 86.75 360 MET A N 1
ATOM 2924 C CA . MET A 1 360 ? -25.256 -9.893 56.257 1.00 86.75 360 MET A CA 1
ATOM 2925 C C . MET A 1 360 ? -25.591 -11.183 57.001 1.00 86.75 360 MET A C 1
ATOM 2927 O O . MET A 1 360 ? -25.992 -12.172 56.390 1.00 86.75 360 MET A O 1
ATOM 2931 N N . ILE A 1 361 ? -25.386 -11.159 58.317 1.00 81.06 361 ILE A N 1
ATOM 2932 C CA . ILE A 1 361 ? -25.596 -12.317 59.199 1.00 81.06 361 ILE A CA 1
ATOM 2933 C C . ILE A 1 361 ? -27.095 -12.564 59.392 1.00 81.06 361 ILE A C 1
ATOM 2935 O O . ILE A 1 361 ? -27.554 -13.690 59.234 1.00 81.06 361 ILE A O 1
ATOM 2939 N N . SER A 1 362 ? -27.853 -11.507 59.690 1.00 80.94 362 SER A N 1
ATOM 2940 C CA . SER A 1 362 ? -29.310 -11.539 59.797 1.00 80.94 362 SER A CA 1
ATOM 2941 C C . SER A 1 362 ? -29.911 -10.280 59.173 1.00 80.94 362 SER A C 1
ATOM 2943 O O . SER A 1 362 ? -29.305 -9.209 59.216 1.00 80.94 362 SER A O 1
ATOM 2945 N N . ASN A 1 363 ? -31.102 -10.410 58.586 1.00 74.94 363 ASN A N 1
ATOM 2946 C CA . ASN A 1 363 ? -31.935 -9.286 58.146 1.00 74.94 363 ASN A CA 1
ATOM 2947 C C . ASN A 1 363 ? -32.877 -8.772 59.253 1.00 74.94 363 ASN A C 1
ATOM 2949 O O . ASN A 1 363 ? -33.540 -7.758 59.053 1.00 74.94 363 ASN A O 1
ATOM 2953 N N . ALA A 1 364 ? -32.911 -9.440 60.410 1.00 80.88 364 ALA A N 1
ATOM 2954 C CA . ALA A 1 364 ? -33.643 -9.029 61.604 1.00 80.88 364 ALA A CA 1
ATOM 2955 C C . ALA A 1 364 ? -32.723 -9.120 62.833 1.00 80.88 364 ALA A C 1
ATOM 2957 O O . ALA A 1 364 ? -32.256 -10.206 63.185 1.00 80.88 364 ALA A O 1
ATOM 2958 N N . ILE A 1 365 ? -32.451 -7.977 63.458 1.00 85.00 365 ILE A N 1
ATOM 2959 C CA . ILE A 1 365 ? -31.576 -7.835 64.632 1.00 85.00 365 ILE A CA 1
ATOM 2960 C C . ILE A 1 365 ? -32.312 -7.065 65.734 1.00 85.00 365 ILE A C 1
ATOM 2962 O O . ILE A 1 365 ? -33.267 -6.343 65.442 1.00 85.00 365 ILE A O 1
ATOM 2966 N N . GLN A 1 366 ? -31.896 -7.239 66.986 1.00 85.69 366 GLN A N 1
ATOM 2967 C CA . GLN A 1 366 ? -32.439 -6.514 68.134 1.00 85.69 366 GLN A CA 1
ATOM 2968 C C . GLN A 1 366 ? -31.645 -5.228 68.397 1.00 85.69 366 GLN A C 1
ATOM 2970 O O . GLN A 1 366 ? -30.514 -5.056 67.937 1.00 85.69 366 GLN A O 1
ATOM 2975 N N . GLU A 1 367 ? -32.245 -4.306 69.147 1.00 87.31 367 GLU A N 1
ATOM 2976 C CA . GLU A 1 367 ? -31.553 -3.092 69.578 1.00 87.31 367 GLU A CA 1
ATOM 2977 C C . GLU A 1 367 ? -30.345 -3.449 70.465 1.00 87.31 367 GLU A C 1
ATOM 2979 O O . GLU A 1 367 ? -30.443 -4.292 71.356 1.00 87.31 367 GLU A O 1
ATOM 2984 N N . GLY A 1 368 ? -29.194 -2.825 70.207 1.00 86.31 368 GLY A N 1
ATOM 2985 C CA . GLY A 1 368 ? -27.925 -3.134 70.874 1.00 86.31 368 GLY A CA 1
ATOM 2986 C C . GLY A 1 368 ? -27.074 -4.209 70.186 1.00 86.31 368 GLY A C 1
ATOM 2987 O O . GLY A 1 368 ? -25.889 -4.326 70.509 1.00 86.31 368 GLY A O 1
ATOM 2988 N N . ASP A 1 369 ? -27.609 -4.936 69.199 1.00 89.31 369 ASP A N 1
ATOM 2989 C CA . ASP A 1 369 ? -26.830 -5.907 68.424 1.00 89.31 369 ASP A CA 1
ATOM 2990 C C . ASP A 1 369 ? -25.782 -5.220 67.533 1.00 89.31 369 ASP A C 1
ATOM 2992 O O . ASP A 1 369 ? -25.938 -4.082 67.081 1.00 89.31 369 ASP A O 1
ATOM 2996 N N . ASN A 1 370 ? -24.701 -5.939 67.227 1.00 90.50 370 ASN A N 1
ATOM 2997 C CA . ASN A 1 370 ? -23.697 -5.499 66.260 1.00 90.50 370 ASN A CA 1
ATOM 2998 C C . ASN A 1 370 ? -23.916 -6.208 64.921 1.00 90.50 370 ASN A C 1
ATOM 3000 O O . ASN A 1 370 ? -23.836 -7.434 64.847 1.00 90.50 370 ASN A O 1
ATOM 3004 N N . GLN A 1 371 ? -24.099 -5.442 63.844 1.00 90.50 371 GLN A N 1
ATOM 3005 C CA . GLN A 1 371 ? -24.276 -5.980 62.494 1.00 90.50 371 GLN A CA 1
ATOM 3006 C C . GLN A 1 371 ? -23.194 -5.456 61.553 1.00 90.50 371 GLN A C 1
ATOM 3008 O O . GLN A 1 371 ? -22.847 -4.278 61.543 1.00 90.50 371 GLN A O 1
ATOM 3013 N N . THR A 1 372 ? -22.664 -6.344 60.715 1.00 93.12 372 THR A N 1
ATOM 3014 C CA . THR A 1 372 ? -21.774 -5.967 59.610 1.00 93.12 372 THR A CA 1
ATOM 3015 C C . THR A 1 372 ? -22.446 -6.282 58.282 1.00 93.12 372 THR A C 1
ATOM 3017 O O . THR A 1 372 ? -22.926 -7.398 58.081 1.00 93.12 372 THR A O 1
ATOM 3020 N N . LEU A 1 373 ? -22.481 -5.296 57.389 1.00 92.25 373 LEU A N 1
ATOM 3021 C CA . LEU A 1 373 ? -22.916 -5.433 56.004 1.00 92.25 3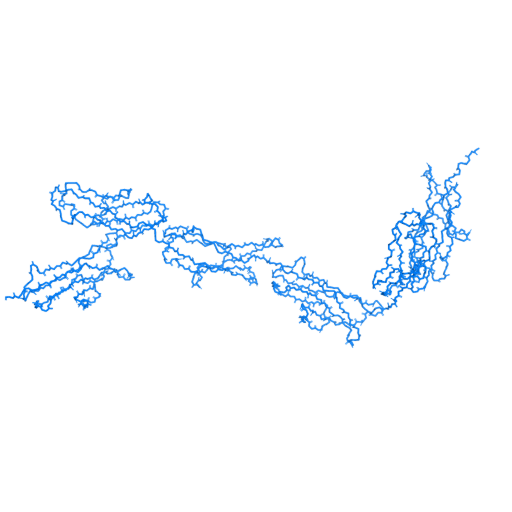73 LEU A CA 1
ATOM 3022 C C . LEU A 1 373 ? -21.674 -5.540 55.125 1.00 92.25 373 LEU A C 1
ATOM 3024 O O . LEU A 1 373 ? -20.827 -4.648 55.145 1.00 92.25 373 LEU A O 1
ATOM 3028 N N . THR A 1 374 ? -21.560 -6.614 54.350 1.00 93.56 374 THR A N 1
ATOM 3029 C CA . THR A 1 374 ? -20.445 -6.830 53.420 1.00 93.56 374 THR A CA 1
ATOM 3030 C C . THR A 1 374 ? -20.932 -6.660 51.990 1.00 93.56 374 THR A C 1
ATOM 3032 O O . THR A 1 374 ? -21.855 -7.347 51.570 1.00 93.56 374 THR A O 1
ATOM 3035 N N . CYS A 1 375 ? -20.311 -5.765 51.229 1.00 91.81 375 CYS A N 1
ATOM 3036 C CA . CYS A 1 375 ? -20.584 -5.592 49.808 1.00 91.81 375 CYS A CA 1
ATOM 3037 C C . CYS A 1 375 ? -19.725 -6.574 48.998 1.00 91.81 375 CYS A C 1
ATOM 3039 O O . CYS A 1 375 ? -18.504 -6.424 48.924 1.00 91.81 375 CYS A O 1
ATOM 3041 N N . GLN A 1 376 ? -20.349 -7.589 48.402 1.00 90.06 376 GLN A N 1
ATOM 3042 C CA . GLN A 1 376 ? -19.684 -8.591 47.575 1.00 90.06 376 GLN A CA 1
ATOM 3043 C C . GLN A 1 376 ? -19.916 -8.321 46.084 1.00 90.06 376 GLN A C 1
ATOM 3045 O O . GLN A 1 376 ? -21.030 -8.057 45.645 1.00 90.06 376 GLN A O 1
ATOM 3050 N N . THR A 1 377 ? -18.856 -8.440 45.288 1.00 90.06 377 THR A N 1
ATOM 3051 C CA . THR A 1 377 ? -18.908 -8.479 43.821 1.00 90.06 377 THR A CA 1
ATOM 3052 C C . THR A 1 377 ? -17.945 -9.554 43.321 1.00 90.06 377 THR A C 1
ATOM 3054 O O . THR A 1 377 ? -16.948 -9.851 43.987 1.00 90.06 377 THR A O 1
ATOM 3057 N N . LYS A 1 378 ? -18.241 -10.177 42.176 1.00 88.12 378 LYS A N 1
ATOM 3058 C CA . LYS A 1 378 ? -17.318 -11.119 41.538 1.00 88.12 378 LYS A CA 1
ATOM 3059 C C . LYS A 1 378 ? -16.350 -10.330 40.669 1.00 88.12 378 LYS A C 1
ATOM 3061 O O . LYS A 1 378 ? -16.772 -9.650 39.738 1.00 88.12 378 LYS A O 1
ATOM 3066 N N . LEU A 1 379 ? -15.064 -10.435 40.987 1.00 86.62 379 LEU A N 1
ATOM 3067 C CA . LEU A 1 379 ? -13.984 -9.811 40.230 1.00 86.62 379 LEU A CA 1
ATOM 3068 C C . LEU A 1 379 ? -13.643 -10.640 38.996 1.00 86.62 379 LEU A C 1
ATOM 3070 O O . LEU A 1 379 ? -13.543 -11.866 39.060 1.00 86.62 379 LEU A O 1
ATOM 3074 N N . SER A 1 380 ? -13.435 -9.951 37.883 1.00 81.50 380 SER A N 1
ATOM 3075 C CA . SER A 1 380 ? -12.849 -10.523 36.679 1.00 81.50 380 SER A CA 1
ATOM 3076 C C . SER A 1 380 ? -11.331 -10.660 36.857 1.00 81.50 380 SER A C 1
ATOM 3078 O O . SER A 1 380 ? -10.727 -9.794 37.492 1.00 81.50 380 SER A O 1
ATOM 3080 N N . PRO A 1 381 ? -10.672 -11.684 36.279 1.00 77.38 381 PRO A N 1
ATOM 3081 C CA . PRO A 1 381 ? -9.219 -11.867 36.401 1.00 77.38 381 PRO A CA 1
ATOM 3082 C C . PRO A 1 381 ? -8.394 -10.699 35.836 1.00 77.38 381 PRO A C 1
ATOM 3084 O O . PRO A 1 381 ? -7.197 -10.612 36.087 1.00 77.38 381 PRO A O 1
ATOM 3087 N N . PHE A 1 382 ? -9.025 -9.797 35.082 1.00 71.12 382 PHE A N 1
ATOM 3088 C CA . PHE A 1 382 ? -8.386 -8.637 34.472 1.00 71.12 382 PHE A CA 1
ATOM 3089 C C . PHE A 1 382 ? -8.259 -7.419 35.401 1.00 71.12 382 PHE A C 1
ATOM 3091 O O . PHE A 1 382 ? -7.605 -6.458 35.003 1.00 71.12 382 PHE A O 1
ATOM 3098 N N . ILE A 1 383 ? -8.876 -7.413 36.596 1.00 70.38 383 ILE A N 1
ATOM 3099 C CA . ILE A 1 383 ? -8.810 -6.275 37.534 1.00 70.38 383 ILE A CA 1
ATOM 3100 C C . ILE A 1 383 ? -8.496 -6.738 38.969 1.00 70.38 383 ILE A C 1
ATOM 3102 O O . ILE A 1 383 ? -9.202 -7.600 39.499 1.00 70.38 383 ILE A O 1
ATOM 3106 N N . PRO A 1 384 ? -7.491 -6.144 39.642 1.00 69.31 384 PRO A N 1
ATOM 3107 C CA . PRO A 1 384 ? -7.205 -6.424 41.045 1.00 69.31 384 PRO A CA 1
ATOM 3108 C C . PRO A 1 384 ? -8.245 -5.797 41.988 1.00 69.31 384 PRO A C 1
ATOM 3110 O O . PRO A 1 384 ? -8.769 -4.710 41.753 1.00 69.31 384 PRO A O 1
ATOM 3113 N N . SER A 1 385 ? -8.508 -6.450 43.124 1.00 70.44 385 SER A N 1
ATOM 3114 C CA . SER A 1 385 ? -9.495 -5.991 44.117 1.00 70.44 385 SER A CA 1
ATOM 3115 C C . SER A 1 385 ? -9.182 -4.618 44.724 1.00 70.44 385 SER A C 1
ATOM 3117 O O . SER A 1 385 ? -10.084 -3.945 45.217 1.00 70.44 385 SER A O 1
ATOM 3119 N N . THR A 1 386 ? -7.914 -4.202 44.701 1.00 73.88 386 THR A N 1
ATOM 3120 C CA . THR A 1 386 ? -7.433 -2.908 45.213 1.00 73.88 386 THR A CA 1
ATOM 3121 C C . THR A 1 386 ? -7.921 -1.714 44.400 1.00 73.88 386 THR A C 1
ATOM 3123 O O . THR A 1 386 ? -7.930 -0.596 44.909 1.00 73.88 386 THR A O 1
ATOM 3126 N N . ASP A 1 387 ? -8.363 -1.947 43.164 1.00 84.12 387 ASP A N 1
ATOM 3127 C CA . ASP A 1 387 ? -8.880 -0.901 42.283 1.00 84.12 387 ASP A CA 1
ATOM 3128 C C . ASP A 1 387 ? -10.339 -0.554 42.595 1.00 84.12 387 ASP A C 1
ATOM 3130 O O . ASP A 1 387 ? -10.906 0.336 41.965 1.00 84.12 387 ASP A O 1
ATOM 3134 N N . LEU A 1 388 ? -10.981 -1.246 43.540 1.00 90.19 388 LEU A N 1
ATOM 3135 C CA . LEU A 1 388 ? -12.383 -1.026 43.874 1.00 90.19 388 LEU A CA 1
ATOM 3136 C C . LEU A 1 388 ? -12.566 -0.152 45.111 1.00 90.19 388 LEU A C 1
ATOM 3138 O O . LEU A 1 388 ? -11.908 -0.317 46.135 1.00 90.19 388 LEU A O 1
ATOM 3142 N N . GLN A 1 389 ? -13.545 0.745 45.028 1.00 92.56 389 GLN A N 1
ATOM 3143 C CA . GLN A 1 389 ? -14.053 1.507 46.158 1.00 92.56 389 GLN A CA 1
ATOM 3144 C C . GLN A 1 389 ? -15.536 1.221 46.371 1.00 92.56 389 GLN A C 1
ATOM 3146 O O . GLN A 1 389 ? -16.322 1.168 45.422 1.00 92.56 389 GLN A O 1
ATOM 3151 N N . PHE A 1 390 ? -15.916 1.114 47.638 1.00 93.25 390 PHE A N 1
ATOM 3152 C CA . PHE A 1 390 ? -17.237 0.719 48.101 1.00 93.25 390 PHE A CA 1
ATOM 3153 C C . PHE A 1 390 ? -17.884 1.870 48.862 1.00 93.25 390 PHE A C 1
ATOM 3155 O O . PHE A 1 390 ? -17.240 2.515 49.689 1.00 93.25 390 PHE A O 1
ATOM 3162 N N . ALA A 1 391 ? -19.158 2.126 48.588 1.00 92.06 391 ALA A N 1
ATOM 3163 C CA . ALA A 1 391 ? -19.981 3.064 49.341 1.00 92.06 391 ALA A CA 1
ATOM 3164 C C . ALA A 1 391 ? -21.272 2.378 49.779 1.00 92.06 391 ALA A C 1
ATOM 3166 O O . ALA A 1 391 ? -21.815 1.564 49.027 1.00 92.06 391 ALA A O 1
ATOM 3167 N N . PHE A 1 392 ? -21.771 2.737 50.959 1.00 91.44 392 PHE A N 1
ATOM 3168 C CA . PHE A 1 392 ? -23.018 2.209 51.504 1.00 91.44 392 PHE A CA 1
ATOM 3169 C C . PHE A 1 392 ? -24.057 3.311 51.627 1.00 91.44 392 PHE A C 1
ATOM 3171 O O . PHE A 1 392 ? -23.754 4.457 51.977 1.00 91.44 392 PHE A O 1
ATOM 3178 N N . TYR A 1 393 ? -25.294 2.926 51.347 1.00 86.88 393 TYR A N 1
ATOM 3179 C CA . TYR A 1 393 ? -26.454 3.793 51.358 1.00 86.88 393 TYR A CA 1
ATOM 3180 C C . TYR A 1 393 ? -27.561 3.158 52.176 1.00 86.88 393 TYR A C 1
ATOM 3182 O O . TYR A 1 393 ? -27.753 1.950 52.078 1.00 86.88 393 TYR A O 1
ATOM 3190 N N . ARG A 1 394 ? -28.287 3.978 52.932 1.00 87.19 394 ARG A N 1
ATOM 3191 C CA . ARG A 1 394 ? -29.483 3.597 53.686 1.00 87.19 394 ARG A CA 1
ATOM 3192 C C . ARG A 1 394 ? -30.618 4.527 53.295 1.00 87.19 394 ARG A C 1
ATOM 3194 O O . ARG A 1 394 ? -30.485 5.734 53.474 1.00 87.19 394 ARG A O 1
ATOM 3201 N N . ASP A 1 395 ? -31.671 3.988 52.687 1.00 77.25 395 ASP A N 1
ATOM 3202 C CA . ASP A 1 395 ? -32.873 4.738 52.271 1.00 77.25 395 ASP A CA 1
ATOM 3203 C C . ASP A 1 395 ? -32.604 6.027 51.464 1.00 77.25 395 ASP A C 1
ATOM 3205 O O . ASP A 1 395 ? -33.398 6.959 51.471 1.00 77.25 395 ASP A O 1
ATOM 3209 N N . GLY A 1 396 ? -31.463 6.126 50.777 1.00 73.38 396 GLY A N 1
ATOM 3210 C CA . GLY A 1 396 ? -31.069 7.333 50.023 1.00 73.38 396 GLY A CA 1
ATOM 3211 C C . GLY A 1 396 ? -29.806 7.967 50.500 1.00 73.38 396 GLY A C 1
ATOM 3212 O O . GLY A 1 396 ? -29.048 8.535 49.714 1.00 73.38 396 GLY A O 1
ATOM 3213 N N . TRP A 1 397 ? -29.545 7.812 51.780 1.00 80.94 397 TRP A N 1
ATOM 3214 C CA . TRP A 1 397 ? -28.530 8.569 52.456 1.00 80.94 397 TRP A CA 1
ATOM 3215 C C . TRP A 1 397 ? -27.211 7.832 52.396 1.00 80.94 397 TRP A C 1
ATOM 3217 O O . TRP A 1 397 ? -27.129 6.634 52.656 1.00 80.94 397 TRP A O 1
ATOM 3227 N N . ASN A 1 398 ? -26.163 8.561 52.023 1.00 86.50 398 ASN A N 1
ATOM 3228 C CA . ASN A 1 398 ? -24.803 8.051 52.054 1.00 86.50 398 ASN A CA 1
ATOM 3229 C C . ASN A 1 398 ? -24.379 7.856 53.515 1.00 86.50 398 ASN A C 1
ATOM 3231 O O . ASN A 1 398 ? -24.073 8.833 54.196 1.00 86.50 398 ASN A O 1
ATOM 3235 N N . VAL A 1 399 ? -24.370 6.605 53.981 1.00 91.56 399 VAL A N 1
ATOM 3236 C CA . VAL A 1 399 ? -23.941 6.247 55.344 1.00 91.56 399 VAL A CA 1
ATOM 3237 C C . VAL A 1 399 ? -22.454 5.901 55.407 1.00 91.56 399 VAL A C 1
ATOM 3239 O O . VAL A 1 399 ? -21.834 6.018 56.460 1.00 91.56 399 VAL A O 1
ATOM 3242 N N . GLN A 1 400 ? -21.856 5.531 54.271 1.00 92.88 400 GLN A N 1
ATOM 3243 C CA . GLN A 1 400 ? -20.414 5.367 54.121 1.00 92.88 400 GLN A CA 1
ATOM 3244 C C . GLN A 1 400 ? -19.978 5.825 52.728 1.00 92.88 400 GLN A C 1
ATOM 3246 O O . GLN A 1 400 ? -20.353 5.229 51.713 1.00 92.88 400 GLN A O 1
ATOM 3251 N N . LYS A 1 401 ? -19.139 6.867 52.684 1.00 91.75 401 LYS A N 1
ATOM 3252 C CA . LYS A 1 401 ? -18.535 7.364 51.439 1.00 91.75 401 LYS A CA 1
ATOM 3253 C C . LYS A 1 401 ? -17.605 6.311 50.834 1.00 91.75 401 LYS A C 1
ATOM 3255 O O . LYS A 1 401 ? -17.134 5.419 51.533 1.00 91.75 401 LYS A O 1
ATOM 3260 N N . TYR A 1 402 ? -17.312 6.461 49.540 1.00 92.69 402 TYR A N 1
ATOM 3261 C CA . TYR A 1 402 ? -16.406 5.566 48.821 1.00 92.69 402 TYR A CA 1
ATOM 3262 C C . TYR A 1 402 ? -15.074 5.395 49.558 1.00 92.69 402 TYR A C 1
ATOM 3264 O O . TYR A 1 402 ? -14.326 6.357 49.730 1.00 92.69 402 TYR A O 1
ATOM 3272 N N . SER A 1 403 ? -14.785 4.164 49.964 1.00 92.25 403 SER A N 1
ATOM 3273 C CA . SER A 1 403 ? -13.539 3.767 50.615 1.00 92.25 403 SER A CA 1
ATOM 3274 C C . SER A 1 403 ? -13.112 2.375 50.143 1.00 92.25 403 SER A C 1
ATOM 3276 O O . SER A 1 403 ? -13.866 1.688 49.458 1.00 92.25 403 SER A O 1
ATOM 3278 N N . LEU A 1 404 ? -11.902 1.938 50.498 1.00 91.50 404 LEU A N 1
ATOM 3279 C CA . LEU A 1 404 ? -11.440 0.570 50.210 1.00 91.50 404 LEU A CA 1
ATOM 3280 C C . LEU A 1 404 ? -12.143 -0.488 51.087 1.00 91.50 404 LEU A C 1
ATOM 3282 O O . LEU A 1 404 ? -11.999 -1.684 50.848 1.00 91.50 404 LEU A O 1
ATOM 3286 N N . SER A 1 405 ? -12.906 -0.069 52.106 1.00 92.44 405 SER A N 1
ATOM 3287 C CA . SER A 1 405 ? -13.627 -0.992 52.983 1.00 92.44 405 SER A CA 1
ATOM 3288 C C . SER A 1 405 ? -14.907 -1.483 52.318 1.00 92.44 405 SER A C 1
ATOM 3290 O O . SER A 1 405 ? -15.907 -0.769 52.257 1.00 92.44 405 SER A O 1
ATOM 3292 N N . HIS A 1 406 ? -14.907 -2.751 51.918 1.00 92.31 406 HIS A N 1
ATOM 3293 C CA . HIS A 1 406 ? -16.095 -3.486 51.481 1.00 92.31 406 HIS A CA 1
ATOM 3294 C C . HIS A 1 406 ? -17.076 -3.844 52.616 1.00 92.31 406 HIS A C 1
ATOM 3296 O O . HIS A 1 406 ? -18.037 -4.574 52.380 1.00 92.31 406 HIS A O 1
ATOM 3302 N N . GLN A 1 407 ? -16.849 -3.353 53.840 1.00 94.69 407 GLN A N 1
ATOM 3303 C CA . GLN A 1 407 ? -17.707 -3.578 55.004 1.00 94.69 407 GLN A CA 1
ATOM 3304 C C . GLN A 1 407 ? -18.198 -2.258 55.606 1.00 94.69 407 GLN A C 1
ATOM 3306 O O . GLN A 1 407 ? -17.407 -1.321 55.756 1.00 94.69 407 GLN A O 1
ATOM 3311 N N . TYR A 1 408 ? -19.468 -2.243 56.015 1.00 94.19 408 TYR A N 1
ATOM 3312 C CA . TYR A 1 408 ? -20.086 -1.222 56.863 1.00 94.19 408 TYR A CA 1
ATOM 3313 C C . TYR A 1 408 ? -20.524 -1.858 58.181 1.00 94.19 408 TYR A C 1
ATOM 3315 O O . TYR A 1 408 ? -21.168 -2.909 58.185 1.00 94.19 408 TYR A O 1
ATOM 3323 N N . ARG A 1 409 ? -20.147 -1.245 59.306 1.00 92.38 409 ARG A N 1
ATOM 3324 C CA . ARG A 1 409 ? -20.415 -1.770 60.650 1.00 92.38 409 ARG A CA 1
ATOM 3325 C C . ARG A 1 409 ? -21.422 -0.880 61.364 1.00 92.38 409 ARG A C 1
ATOM 3327 O O . ARG A 1 409 ? -21.147 0.297 61.574 1.00 92.38 409 ARG A O 1
ATOM 3334 N N . VAL A 1 410 ? -22.535 -1.474 61.774 1.00 91.38 410 VAL A N 1
ATOM 3335 C CA . VAL A 1 410 ? -23.514 -0.892 62.692 1.00 91.38 410 VAL A CA 1
ATOM 3336 C C . VAL A 1 410 ? -23.180 -1.418 64.084 1.00 91.38 410 VAL A C 1
ATOM 3338 O O . VAL A 1 410 ? -23.229 -2.627 64.320 1.00 91.38 410 VAL A O 1
ATOM 3341 N N . GLN A 1 411 ? -22.760 -0.523 64.977 1.00 90.56 411 GLN A N 1
ATOM 3342 C CA . GLN A 1 411 ? -22.407 -0.860 66.356 1.00 90.56 411 GLN A CA 1
ATOM 3343 C C . GLN A 1 411 ? -23.536 -0.442 67.288 1.00 90.56 411 GLN A C 1
ATOM 3345 O O . GLN A 1 411 ? -23.965 0.706 67.210 1.00 90.56 411 GLN A O 1
ATOM 3350 N N . SER A 1 412 ? -23.957 -1.339 68.185 1.00 91.38 412 SER A N 1
ATOM 3351 C CA . SER A 1 412 ? -25.063 -1.107 69.119 1.00 91.38 412 SER A CA 1
ATOM 3352 C C . SER A 1 412 ? -26.297 -0.568 68.389 1.00 91.38 412 SER A C 1
ATOM 3354 O O . SER A 1 412 ? -26.705 0.575 68.615 1.00 91.38 412 SER A O 1
ATOM 3356 N N . ALA A 1 413 ? -26.834 -1.383 67.476 1.00 89.56 413 ALA A N 1
ATOM 3357 C CA . ALA A 1 413 ? -27.878 -1.004 66.530 1.00 89.56 413 ALA A CA 1
ATOM 3358 C C . ALA A 1 413 ? -29.053 -0.302 67.214 1.00 89.56 413 ALA A C 1
ATOM 3360 O O . ALA A 1 413 ? -29.554 -0.786 68.229 1.00 89.56 413 ALA A O 1
ATOM 3361 N N . LYS A 1 414 ? -29.497 0.818 66.639 1.00 90.88 414 LYS A N 1
ATOM 3362 C CA . LYS A 1 414 ? -30.677 1.568 67.086 1.00 90.88 414 LYS A CA 1
ATOM 3363 C C . LYS A 1 414 ? -31.828 1.395 66.108 1.00 90.88 414 LYS A C 1
ATOM 3365 O O . LYS A 1 414 ? -31.626 1.024 64.954 1.00 90.88 414 LYS A O 1
ATOM 3370 N N . PHE A 1 415 ? -33.037 1.760 66.530 1.00 84.56 415 PHE A N 1
ATOM 3371 C CA . PHE A 1 415 ? -34.204 1.774 65.641 1.00 84.56 415 PHE A CA 1
ATOM 3372 C C . PHE A 1 415 ? -33.974 2.609 64.363 1.00 84.56 415 PHE A C 1
ATOM 3374 O O . PHE A 1 415 ? -34.397 2.222 63.279 1.00 84.56 415 PHE A O 1
ATOM 3381 N N . GLU A 1 416 ? -33.232 3.713 64.472 1.00 84.50 416 GLU A N 1
ATOM 3382 C CA . GLU A 1 416 ? -32.850 4.604 63.361 1.00 84.50 416 GLU A CA 1
ATOM 3383 C C . GLU A 1 416 ? -31.923 3.946 62.326 1.00 84.50 416 GLU A C 1
ATOM 3385 O O . GLU A 1 416 ? -31.778 4.458 61.214 1.00 84.50 416 GLU A O 1
ATOM 3390 N N . ASP A 1 417 ? -31.277 2.834 62.686 1.00 86.19 417 ASP A N 1
ATOM 3391 C CA . ASP A 1 417 ? -30.441 2.051 61.780 1.00 86.19 417 ASP A CA 1
ATOM 3392 C C . ASP A 1 417 ? -31.239 1.056 60.940 1.00 86.19 417 ASP A C 1
ATOM 3394 O O . ASP A 1 417 ? -30.684 0.452 60.017 1.00 86.19 417 ASP A O 1
ATOM 3398 N N . SER A 1 418 ? -32.538 0.921 61.210 1.00 82.75 418 SER A N 1
ATOM 3399 C CA . SER A 1 418 ? -33.467 0.218 60.336 1.00 82.75 418 SER A CA 1
ATOM 3400 C C . SER A 1 418 ? -33.594 0.950 59.004 1.00 82.75 418 SER A C 1
ATOM 3402 O O . SER A 1 418 ? -33.672 2.177 58.959 1.00 82.75 418 SER A O 1
ATOM 3404 N N . GLY A 1 419 ? -33.600 0.194 57.911 1.00 82.00 419 GLY A N 1
ATOM 3405 C CA . GLY A 1 419 ? -33.706 0.773 56.583 1.00 82.00 419 GLY A CA 1
ATOM 3406 C C . GLY A 1 419 ? -33.218 -0.142 55.477 1.00 82.00 419 GLY A C 1
ATOM 3407 O O . GLY A 1 419 ? -32.693 -1.236 55.704 1.00 82.00 419 GLY A O 1
ATOM 3408 N N . ASN A 1 420 ? -33.365 0.337 54.249 1.00 79.19 420 ASN A N 1
ATOM 3409 C CA . ASN A 1 420 ? -32.961 -0.384 53.056 1.00 79.19 420 ASN A CA 1
ATOM 3410 C C . ASN A 1 420 ? -31.521 -0.054 52.703 1.00 79.19 420 ASN A C 1
ATOM 3412 O O . ASN A 1 420 ? -31.210 1.036 52.209 1.00 79.19 420 ASN A O 1
ATOM 3416 N N . TYR A 1 421 ? -30.644 -1.027 52.930 1.00 85.25 421 TYR A N 1
ATOM 3417 C CA . TYR A 1 421 ? -29.234 -0.884 52.623 1.00 85.25 421 TYR A CA 1
ATOM 3418 C C . TYR A 1 421 ? -28.922 -1.282 51.180 1.00 85.25 421 TYR A C 1
ATOM 3420 O O . TYR A 1 421 ? -29.353 -2.321 50.680 1.00 85.25 421 TYR A O 1
ATOM 3428 N N . LEU A 1 422 ? -28.113 -0.460 50.519 1.00 84.69 422 LEU A N 1
ATOM 3429 C CA . LEU A 1 422 ? -27.552 -0.711 49.195 1.00 84.69 422 LEU A CA 1
ATOM 3430 C C . LEU A 1 422 ? -26.057 -0.416 49.221 1.00 84.69 422 LEU A C 1
ATOM 3432 O O . LEU A 1 422 ? -25.597 0.446 49.972 1.00 84.69 422 LEU A O 1
ATOM 3436 N N . CYS A 1 423 ? -25.296 -1.106 48.376 1.00 89.19 423 CYS A N 1
ATOM 3437 C CA . CYS A 1 423 ? -23.894 -0.782 48.174 1.00 89.19 423 CYS A CA 1
ATOM 3438 C C . CYS A 1 423 ? -23.599 -0.476 46.708 1.00 89.19 423 CYS A C 1
ATOM 3440 O O . CYS A 1 423 ? -24.177 -1.062 45.789 1.00 89.19 423 CYS A O 1
ATOM 3442 N N . HIS A 1 424 ? -22.710 0.490 46.497 1.00 89.19 424 HIS A N 1
ATOM 3443 C CA . HIS A 1 424 ? -22.178 0.840 45.187 1.00 89.19 424 HIS A CA 1
ATOM 3444 C C . HIS A 1 424 ? -20.704 0.479 45.138 1.00 89.19 424 HIS A C 1
ATOM 3446 O O . HIS A 1 424 ? -19.972 0.701 46.104 1.00 89.19 424 HIS A O 1
ATOM 3452 N N . VAL A 1 425 ? -20.276 -0.013 43.982 1.00 90.94 425 VAL A N 1
ATOM 3453 C CA . VAL A 1 425 ? -18.884 -0.355 43.713 1.00 90.94 425 VAL A CA 1
ATOM 3454 C C . VAL A 1 425 ? -18.429 0.443 42.510 1.00 90.94 425 VAL A C 1
ATOM 3456 O O . VAL A 1 425 ? -19.084 0.435 41.469 1.00 90.94 425 VAL A O 1
ATOM 3459 N N . ARG A 1 426 ? -17.307 1.140 42.637 1.00 90.69 426 ARG A N 1
ATOM 3460 C CA . ARG A 1 426 ? -16.669 1.828 41.514 1.00 90.69 426 ARG A CA 1
ATOM 3461 C C . ARG A 1 426 ? -15.218 1.421 41.392 1.00 90.69 426 ARG A C 1
ATOM 3463 O O . ARG A 1 426 ? -14.597 1.086 42.397 1.00 90.69 426 ARG A O 1
ATOM 3470 N N . SER A 1 427 ? -14.689 1.514 40.182 1.00 88.94 427 SER A N 1
ATOM 3471 C CA . SER A 1 427 ? -13.247 1.476 39.988 1.00 88.94 427 SER A CA 1
ATOM 3472 C C . SER A 1 427 ? -12.639 2.842 40.327 1.00 88.94 427 SER A C 1
ATOM 3474 O O . SER A 1 427 ? -13.248 3.882 40.072 1.00 88.94 427 SER A O 1
ATOM 3476 N N . SER A 1 428 ? -11.457 2.845 40.936 1.00 85.88 428 SER A N 1
ATOM 3477 C CA . SER A 1 428 ? -10.632 4.035 41.150 1.00 85.88 428 SER A CA 1
ATOM 3478 C C . SER A 1 428 ? -9.810 4.405 39.911 1.00 85.88 428 SER A C 1
ATOM 3480 O O . SER A 1 428 ? -9.429 5.564 39.769 1.00 85.88 428 SER A O 1
ATOM 3482 N N . THR A 1 429 ? -9.553 3.441 39.022 1.00 83.12 429 THR A N 1
ATOM 3483 C CA . THR A 1 429 ? -8.707 3.581 37.826 1.00 83.12 429 THR A CA 1
ATOM 3484 C C . THR A 1 429 ? -9.516 3.707 36.536 1.00 83.12 429 THR A C 1
ATOM 3486 O O . THR A 1 429 ? -9.049 4.318 35.578 1.00 83.12 429 THR A O 1
ATOM 3489 N N . LYS A 1 430 ? -10.740 3.170 36.510 1.00 81.88 430 LYS A N 1
ATOM 3490 C CA . LYS A 1 430 ? -11.629 3.157 35.339 1.00 81.88 430 LYS A CA 1
ATOM 3491 C C . LYS A 1 430 ? -12.885 3.974 35.578 1.00 81.88 430 LYS A C 1
ATOM 3493 O O . LYS A 1 430 ? -13.372 4.083 36.704 1.00 81.88 430 LYS A O 1
ATOM 3498 N N . SER A 1 431 ? -13.469 4.497 34.505 1.00 84.88 431 SER A N 1
ATOM 3499 C CA . SER A 1 431 ? -14.699 5.295 34.557 1.00 84.88 431 SER A CA 1
ATOM 3500 C C . SER A 1 431 ? -15.960 4.430 34.691 1.00 84.88 431 SER A C 1
ATOM 3502 O O . SER A 1 431 ? -16.934 4.618 33.974 1.00 84.88 431 SER A O 1
ATOM 3504 N N . ILE A 1 432 ? -15.965 3.482 35.633 1.00 86.75 432 ILE A N 1
ATOM 3505 C CA . ILE A 1 432 ? -17.066 2.536 35.834 1.00 86.75 432 ILE A CA 1
ATOM 3506 C C . ILE A 1 432 ? -17.562 2.526 37.280 1.00 86.75 432 ILE A C 1
ATOM 3508 O O . ILE A 1 432 ? -16.795 2.485 38.243 1.00 86.75 432 ILE A O 1
ATOM 3512 N N . THR A 1 433 ? -18.885 2.547 37.441 1.00 87.00 433 THR A N 1
ATOM 3513 C CA . THR A 1 433 ? -19.569 2.394 38.729 1.00 87.00 433 THR A CA 1
ATOM 3514 C C . THR A 1 433 ? -20.756 1.458 38.560 1.00 87.00 433 THR A C 1
ATOM 3516 O O . THR A 1 433 ? -21.699 1.791 37.844 1.00 87.00 433 THR A O 1
ATOM 3519 N N . LYS A 1 434 ? -20.753 0.330 39.271 1.00 85.69 434 LYS A N 1
ATOM 3520 C CA . LYS A 1 434 ? -21.886 -0.596 39.335 1.00 85.69 434 LYS A CA 1
ATOM 3521 C C . LYS A 1 434 ? -22.689 -0.386 40.601 1.00 85.69 434 LYS A C 1
ATOM 3523 O O . LYS A 1 434 ? -22.156 -0.186 41.693 1.00 85.69 434 LYS A O 1
ATOM 3528 N N . ARG A 1 435 ? -24.005 -0.391 40.423 1.00 82.88 435 ARG A N 1
ATOM 3529 C CA . ARG A 1 435 ? -24.985 -0.058 41.453 1.00 82.88 435 ARG A CA 1
ATOM 3530 C C . ARG A 1 435 ? -26.114 -1.065 41.379 1.00 82.88 435 ARG A C 1
ATOM 3532 O O . ARG A 1 435 ? -26.568 -1.376 40.279 1.00 82.88 435 ARG A O 1
ATOM 3539 N N . LYS A 1 436 ? -26.597 -1.506 42.537 1.00 74.50 436 LYS A N 1
ATOM 3540 C CA . LYS A 1 436 ? -27.814 -2.309 42.610 1.00 74.50 436 LYS A CA 1
ATOM 3541 C C . LYS A 1 436 ? -29.027 -1.386 42.443 1.00 74.50 436 LYS A C 1
ATOM 3543 O O . LYS A 1 436 ? -29.268 -0.531 43.290 1.00 74.50 436 LYS A O 1
ATOM 3548 N N . LEU A 1 437 ? -29.733 -1.500 41.309 1.00 68.81 437 LEU A N 1
ATOM 3549 C CA . LEU A 1 437 ? -30.866 -0.622 40.945 1.00 68.81 437 LEU A CA 1
ATOM 3550 C C . LEU A 1 437 ? -32.104 -0.859 41.811 1.00 68.81 437 LEU A C 1
ATOM 3552 O O . LEU A 1 437 ? -32.802 0.085 42.155 1.00 68.81 437 LEU A O 1
ATOM 3556 N N . PHE A 1 438 ? -32.375 -2.115 42.135 1.00 72.44 438 PHE A N 1
ATOM 3557 C CA . PHE A 1 438 ? -33.366 -2.526 43.118 1.00 72.44 438 PHE A CA 1
ATOM 3558 C C . PHE A 1 438 ? -32.928 -3.855 43.736 1.00 72.44 438 PHE A C 1
ATOM 3560 O O . PHE A 1 438 ? -32.136 -4.605 43.135 1.00 72.44 438 PHE A O 1
ATOM 3567 N N . THR A 1 439 ? -33.372 -4.118 44.964 1.00 77.44 439 THR A N 1
ATOM 3568 C CA . THR A 1 439 ? -33.080 -5.374 45.661 1.00 77.44 439 THR A CA 1
ATOM 3569 C C . THR A 1 439 ? -33.741 -6.555 44.954 1.00 77.44 439 THR A C 1
ATOM 3571 O O . THR A 1 439 ? -34.554 -6.397 44.048 1.00 77.44 439 THR A O 1
ATOM 3574 N N . THR A 1 440 ? -33.338 -7.772 45.308 1.00 81.06 440 THR A N 1
ATOM 3575 C CA . THR A 1 440 ? -34.103 -8.951 44.892 1.00 81.06 440 THR A CA 1
ATOM 3576 C C . THR A 1 440 ? -35.478 -8.865 45.566 1.00 81.06 440 THR A C 1
ATOM 3578 O O . THR A 1 440 ? -35.507 -8.560 46.761 1.00 81.06 440 THR A O 1
ATOM 3581 N N . PRO A 1 441 ? -36.592 -9.054 44.838 1.00 86.69 441 PRO A N 1
ATOM 3582 C CA . PRO A 1 441 ? -37.916 -8.942 45.431 1.00 86.69 441 PRO A CA 1
ATOM 3583 C C . PRO A 1 441 ? -38.189 -10.079 46.423 1.00 86.69 441 PRO A C 1
ATOM 3585 O O . PRO A 1 441 ? -37.686 -11.195 46.271 1.00 86.69 441 PRO A O 1
ATOM 3588 N N . GLU A 1 442 ? -39.022 -9.804 47.418 1.00 89.56 442 GLU A N 1
ATOM 3589 C CA . GLU A 1 442 ? -39.475 -10.750 48.434 1.00 89.56 442 GLU A CA 1
ATOM 3590 C C . GLU A 1 442 ? -41.004 -10.779 48.477 1.00 89.56 442 GLU A C 1
ATOM 3592 O O . GLU A 1 442 ? -41.658 -9.737 48.426 1.00 89.56 442 GLU A O 1
ATOM 3597 N N . ILE A 1 443 ? -41.578 -11.977 48.590 1.00 91.69 443 ILE A N 1
ATOM 3598 C CA . ILE A 1 443 ? -43.022 -12.143 48.761 1.00 91.69 443 ILE A CA 1
ATOM 3599 C C . ILE A 1 443 ? -43.383 -11.876 50.223 1.00 91.69 443 ILE A C 1
ATOM 3601 O O . ILE A 1 443 ? -42.850 -12.517 51.128 1.00 91.69 443 ILE A O 1
ATOM 3605 N N . LYS A 1 444 ? -44.311 -10.945 50.447 1.00 90.62 444 LYS A N 1
ATOM 3606 C CA . LYS A 1 444 ? -44.962 -10.701 51.739 1.00 90.62 444 LYS A CA 1
ATOM 3607 C C . LYS A 1 444 ? -46.442 -11.035 51.602 1.00 90.62 444 LYS A C 1
ATOM 3609 O O . LYS A 1 444 ? -47.063 -10.633 50.625 1.00 90.62 444 LYS A O 1
ATOM 3614 N N . VAL A 1 445 ? -46.999 -11.769 52.561 1.00 90.88 445 VAL A N 1
ATOM 3615 C CA . VAL A 1 445 ? -48.395 -12.226 52.510 1.00 90.88 445 VAL A CA 1
ATOM 3616 C C . VAL A 1 445 ? -49.150 -11.734 53.736 1.00 90.88 445 VAL A C 1
ATOM 3618 O O . VAL A 1 445 ? -48.660 -11.880 54.856 1.00 90.88 445 VAL A O 1
ATOM 3621 N N . THR A 1 446 ? -50.331 -11.153 53.526 1.00 90.56 446 THR A N 1
ATOM 3622 C CA . THR A 1 446 ? -51.208 -10.656 54.593 1.00 90.56 446 THR A CA 1
ATOM 3623 C C . THR A 1 446 ? -52.675 -11.038 54.329 1.00 90.56 446 THR A C 1
ATOM 3625 O O . THR A 1 446 ? -53.160 -10.799 53.223 1.00 90.56 446 THR A O 1
ATOM 3628 N N . PRO A 1 447 ? -53.414 -11.602 55.309 1.00 88.69 447 PRO A N 1
ATOM 3629 C CA . PRO A 1 447 ? -52.955 -12.070 56.623 1.00 88.69 447 PRO A CA 1
ATOM 3630 C C . PRO A 1 447 ? -52.109 -13.357 56.534 1.00 88.69 447 PRO A C 1
ATOM 3632 O O . PRO A 1 447 ? -52.095 -14.040 55.515 1.00 88.69 447 PRO A O 1
ATOM 3635 N N . PHE A 1 448 ? -51.385 -13.685 57.607 1.00 84.00 448 PHE A N 1
ATOM 3636 C CA . PHE A 1 448 ? -50.686 -14.964 57.771 1.00 84.00 448 PHE A CA 1
ATOM 3637 C C . PHE A 1 448 ? -50.772 -15.396 59.248 1.00 84.00 448 PHE A C 1
ATOM 3639 O O . PHE A 1 448 ? -50.430 -14.579 60.107 1.00 84.00 448 PHE A O 1
ATOM 3646 N N . PRO A 1 449 ? -51.189 -16.634 59.588 1.00 86.50 449 PRO A N 1
ATOM 3647 C CA . PRO A 1 449 ? -51.598 -17.737 58.707 1.00 86.50 449 PRO A CA 1
ATOM 3648 C C . PRO A 1 449 ? -52.915 -17.454 57.963 1.00 86.50 449 PRO A C 1
ATOM 3650 O O . PRO A 1 449 ? -53.692 -16.609 58.392 1.00 86.50 449 PRO A O 1
ATOM 3653 N N . ILE A 1 450 ? -53.149 -18.156 56.850 1.00 90.50 450 ILE A N 1
ATOM 3654 C CA . ILE A 1 450 ? -54.320 -17.957 55.980 1.00 90.50 450 ILE A CA 1
ATOM 3655 C C . ILE A 1 450 ? -55.346 -19.064 56.224 1.00 90.50 450 ILE A C 1
ATOM 3657 O O . ILE A 1 450 ? -54.985 -20.245 56.289 1.00 90.50 450 ILE A O 1
ATOM 3661 N N . THR A 1 451 ? -56.616 -18.688 56.315 1.00 91.12 451 THR A N 1
ATOM 3662 C CA . THR A 1 451 ? -57.772 -19.581 56.430 1.00 91.12 451 THR A CA 1
ATOM 3663 C C . THR A 1 451 ? -58.729 -19.431 55.248 1.00 91.12 451 THR A C 1
ATOM 3665 O O . THR A 1 451 ? -58.726 -18.426 54.536 1.00 91.12 451 THR A O 1
ATOM 3668 N N . GLU A 1 452 ? -59.536 -20.460 55.005 1.00 89.94 452 GLU A N 1
ATOM 3669 C CA . GLU A 1 452 ? -60.511 -20.468 53.916 1.00 89.94 452 GLU A CA 1
ATOM 3670 C C . GLU A 1 452 ? -61.555 -19.342 54.064 1.00 89.94 452 GLU A C 1
ATOM 3672 O O . GLU A 1 452 ? -62.220 -19.188 55.099 1.00 89.94 452 GLU A O 1
ATOM 3677 N N . GLY A 1 453 ? -61.704 -18.551 52.999 1.00 88.06 453 GLY A N 1
ATOM 3678 C CA . GLY A 1 453 ? -62.551 -17.361 52.947 1.00 88.06 453 GLY A CA 1
ATOM 3679 C C . GLY A 1 453 ? -61.842 -16.038 53.266 1.00 88.06 453 GLY A C 1
ATOM 3680 O O . GLY A 1 453 ? -62.485 -14.994 53.147 1.00 88.06 453 GLY A O 1
ATOM 3681 N N . ASP A 1 454 ? -60.551 -16.051 53.621 1.00 91.38 454 ASP A N 1
ATOM 3682 C CA . ASP A 1 454 ? -59.771 -14.827 53.846 1.00 91.38 454 ASP A CA 1
ATOM 3683 C C . ASP A 1 454 ? -59.529 -14.049 52.544 1.00 91.38 454 ASP A C 1
ATOM 3685 O O . ASP A 1 454 ? -59.341 -14.623 51.471 1.00 91.38 454 ASP A O 1
ATOM 3689 N N . ASN A 1 455 ? -59.475 -12.720 52.640 1.00 92.44 455 ASN A N 1
ATOM 3690 C CA . ASN A 1 455 ? -58.988 -11.875 51.552 1.00 92.44 455 ASN A CA 1
ATOM 3691 C C . ASN A 1 455 ? -57.475 -11.707 51.705 1.00 92.44 455 ASN A C 1
ATOM 3693 O O . ASN A 1 455 ? -57.012 -10.990 52.593 1.00 92.44 455 ASN A O 1
ATOM 3697 N N . VAL A 1 456 ? -56.713 -12.381 50.848 1.00 92.19 456 VAL A N 1
ATOM 3698 C CA . VAL A 1 456 ? -55.250 -12.443 50.925 1.00 92.19 456 VAL A CA 1
ATOM 3699 C C . VAL A 1 456 ? -54.637 -11.434 49.971 1.00 92.19 456 VAL A C 1
ATOM 3701 O O . VAL A 1 456 ? -55.011 -11.358 48.804 1.00 92.19 456 VAL A O 1
ATOM 3704 N N . THR A 1 457 ? -53.646 -10.690 50.449 1.00 93.44 457 THR A N 1
ATOM 3705 C CA . THR A 1 457 ? -52.797 -9.833 49.621 1.00 93.44 457 THR A CA 1
ATOM 3706 C C . THR A 1 457 ? -51.396 -10.427 49.564 1.00 93.44 457 THR A C 1
ATOM 3708 O O . THR A 1 457 ? -50.754 -10.640 50.593 1.00 93.44 457 THR A O 1
ATOM 3711 N N . VAL A 1 458 ? -50.928 -10.708 48.350 1.00 92.88 458 VAL A N 1
ATOM 3712 C CA . VAL A 1 458 ? -49.563 -11.143 48.053 1.00 92.88 458 VAL A CA 1
ATOM 3713 C C . VAL A 1 458 ? -48.807 -9.939 47.500 1.00 92.88 458 VAL A C 1
ATOM 3715 O O . VAL A 1 458 ? -49.047 -9.506 46.376 1.00 92.88 458 VAL A O 1
ATOM 3718 N N . THR A 1 459 ? -47.890 -9.388 48.285 1.00 93.44 459 THR A N 1
ATOM 3719 C CA . THR A 1 459 ? -47.085 -8.217 47.925 1.00 93.44 459 THR A CA 1
ATOM 3720 C C . THR A 1 459 ? -45.701 -8.655 47.450 1.00 93.44 459 THR A C 1
ATOM 3722 O O . THR A 1 459 ? -44.996 -9.379 48.153 1.00 93.44 459 THR A O 1
ATOM 3725 N N . CYS A 1 460 ? -45.283 -8.187 46.276 1.00 91.25 460 CYS A N 1
ATOM 3726 C CA . CYS A 1 460 ? -43.936 -8.354 45.738 1.00 91.25 460 CYS A CA 1
ATOM 3727 C C . CYS A 1 460 ? -43.062 -7.173 46.172 1.00 91.25 460 CYS A C 1
ATOM 3729 O O . CYS A 1 460 ? -42.896 -6.183 45.461 1.00 91.25 460 CYS A O 1
ATOM 3731 N N . HIS A 1 461 ? -42.514 -7.263 47.377 1.00 87.69 461 HIS A N 1
ATOM 3732 C CA . HIS A 1 461 ? -41.773 -6.169 47.978 1.00 87.69 461 HIS A CA 1
ATOM 3733 C C . HIS A 1 461 ? -40.345 -6.089 47.432 1.00 87.69 461 HIS A C 1
ATOM 3735 O O . HIS A 1 461 ? -39.588 -7.053 47.496 1.00 87.69 461 HIS A O 1
ATOM 3741 N N . THR A 1 462 ? -39.943 -4.918 46.945 1.00 84.25 462 THR A N 1
ATOM 3742 C CA . THR A 1 462 ? -38.573 -4.639 46.503 1.00 84.25 462 THR A CA 1
ATOM 3743 C C . THR A 1 462 ? -38.202 -3.203 46.831 1.00 84.25 462 THR A C 1
ATOM 3745 O O . THR A 1 462 ? -39.030 -2.303 46.728 1.00 84.25 462 THR A O 1
ATOM 3748 N N . ASN A 1 463 ? -36.938 -2.969 47.167 1.00 76.19 463 ASN A N 1
ATOM 3749 C CA . ASN A 1 463 ? -36.445 -1.634 47.469 1.00 76.19 463 ASN A CA 1
ATOM 3750 C C . ASN A 1 463 ? -35.724 -1.063 46.256 1.00 76.19 463 ASN A C 1
ATOM 3752 O O . ASN A 1 463 ? -34.843 -1.713 45.690 1.00 76.19 463 ASN A O 1
ATOM 3756 N N . VAL A 1 464 ? -36.112 0.143 45.850 1.00 70.56 464 VAL A N 1
ATOM 3757 C CA . VAL A 1 464 ? -35.573 0.846 44.680 1.00 70.56 464 VAL A CA 1
ATOM 3758 C C . VAL A 1 464 ? -34.397 1.719 45.087 1.00 70.56 464 VAL A C 1
ATOM 3760 O O . VAL A 1 464 ? -34.379 2.281 46.179 1.00 70.56 464 VAL A O 1
ATOM 3763 N N . SER A 1 465 ? -33.407 1.846 44.201 1.00 65.44 465 SER A N 1
ATOM 3764 C CA . SER A 1 465 ? -32.270 2.725 44.422 1.00 65.44 465 SER A CA 1
ATOM 3765 C C . SER A 1 465 ? -32.738 4.182 44.555 1.00 65.44 465 SER A C 1
ATOM 3767 O O . SER A 1 465 ? -33.252 4.765 43.601 1.00 65.44 465 SER A O 1
ATOM 3769 N N . PRO A 1 466 ? -32.468 4.823 45.691 1.00 57.62 466 PRO A N 1
ATOM 3770 C CA . PRO A 1 466 ? -32.920 6.179 45.995 1.00 57.62 466 PRO A CA 1
ATOM 3771 C C . PRO A 1 466 ? -32.156 7.280 45.231 1.00 57.62 466 PRO A C 1
ATOM 3773 O O . PRO A 1 466 ? -32.524 8.445 45.295 1.00 57.62 466 PRO A O 1
ATOM 3776 N N . TYR A 1 467 ? -31.124 6.923 44.452 1.00 54.97 467 TYR A N 1
ATOM 3777 C CA . TYR A 1 467 ? -30.487 7.808 43.459 1.00 54.97 467 TYR A CA 1
ATOM 3778 C C . TYR A 1 467 ? -31.252 7.904 42.138 1.00 54.97 467 TYR A C 1
ATOM 3780 O O . TYR A 1 467 ? -30.937 8.748 41.299 1.00 54.97 467 TYR A O 1
ATOM 3788 N N . ARG A 1 468 ? -32.214 7.007 41.926 1.00 61.72 468 ARG A N 1
ATOM 3789 C CA . ARG A 1 468 ? -33.211 7.097 40.865 1.00 61.72 468 ARG A CA 1
ATOM 3790 C C . ARG A 1 468 ? -34.577 6.764 41.471 1.00 61.72 468 ARG A C 1
ATOM 3792 O O . ARG A 1 468 ? -35.110 5.695 41.173 1.00 61.72 468 ARG A O 1
ATOM 3799 N N . PRO A 1 469 ? -35.112 7.643 42.334 1.00 54.75 469 PRO A N 1
ATOM 3800 C CA . PRO A 1 469 ? -36.393 7.409 42.993 1.00 54.75 469 PRO A CA 1
ATOM 3801 C C . PRO A 1 469 ? -37.534 7.278 41.972 1.00 54.75 469 PRO A C 1
ATOM 3803 O O . PRO A 1 469 ? -38.444 6.489 42.182 1.00 54.75 469 PRO A O 1
ATOM 3806 N N . ASP A 1 470 ? -37.399 7.917 40.804 1.00 60.19 470 ASP A N 1
ATOM 3807 C CA . ASP A 1 470 ? -38.340 7.826 39.676 1.00 60.19 470 ASP A CA 1
ATOM 3808 C C . ASP A 1 470 ? -38.184 6.534 38.848 1.00 60.19 470 ASP A C 1
ATOM 3810 O O . ASP A 1 470 ? -38.606 6.457 37.693 1.00 60.19 470 ASP A O 1
ATOM 3814 N N . THR A 1 471 ? -37.495 5.512 39.371 1.00 69.44 471 THR A N 1
ATOM 3815 C CA . THR A 1 471 ? -37.384 4.233 38.662 1.00 69.44 471 THR A CA 1
ATOM 3816 C C . THR A 1 471 ? -38.719 3.511 38.740 1.00 69.44 471 THR A C 1
ATOM 3818 O O . THR A 1 471 ? -38.991 2.791 39.697 1.00 69.44 471 THR A O 1
ATOM 3821 N N . GLU A 1 472 ? -39.529 3.666 37.699 1.00 79.81 472 GLU A N 1
ATOM 3822 C CA . GLU A 1 472 ? -40.771 2.919 37.558 1.00 79.81 472 GLU A CA 1
ATOM 3823 C C . GLU A 1 472 ? -40.483 1.427 37.330 1.00 79.81 472 GLU A C 1
ATOM 3825 O O . GLU A 1 472 ? -39.715 1.028 36.436 1.00 79.81 472 GLU A O 1
ATOM 3830 N N . LEU A 1 473 ? -41.105 0.599 38.167 1.00 85.69 473 LEU A N 1
ATOM 3831 C CA . LEU A 1 473 ? -41.003 -0.852 38.130 1.00 85.69 473 LEU A CA 1
ATOM 3832 C C . LEU A 1 473 ? -42.306 -1.476 37.634 1.00 85.69 473 LEU A C 1
ATOM 3834 O O . LEU A 1 473 ? -43.395 -0.944 37.836 1.00 85.69 473 LEU A O 1
ATOM 3838 N N . GLN A 1 474 ? -42.171 -2.630 36.991 1.00 89.88 474 GLN A N 1
ATOM 3839 C CA . GLN A 1 474 ? -43.279 -3.509 36.653 1.00 89.88 474 GLN A CA 1
ATOM 3840 C C . GLN A 1 474 ? -43.111 -4.856 37.344 1.00 89.88 474 GLN A C 1
ATOM 3842 O O . GLN A 1 474 ? -42.016 -5.424 37.344 1.00 89.88 474 GLN A O 1
ATOM 3847 N N . PHE A 1 475 ? -44.223 -5.380 37.845 1.00 92.19 475 PHE A N 1
ATOM 3848 C CA . PHE A 1 475 ? -44.320 -6.604 38.628 1.00 92.19 475 PHE A CA 1
ATOM 3849 C C . PHE A 1 475 ? -45.225 -7.606 37.918 1.00 92.19 475 PHE A C 1
ATOM 3851 O O . PHE A 1 475 ? -46.267 -7.229 37.379 1.00 92.19 475 PHE A O 1
ATOM 3858 N N . VAL A 1 476 ? -44.827 -8.873 37.921 1.00 93.50 476 VAL A N 1
ATOM 3859 C CA . VAL A 1 476 ? -45.626 -10.014 37.454 1.00 93.50 476 VAL A CA 1
ATOM 3860 C C . VAL A 1 476 ? -45.640 -11.070 38.556 1.00 93.50 476 VAL A C 1
ATOM 3862 O O . VAL A 1 476 ? -44.610 -11.321 39.183 1.00 93.50 476 VAL A O 1
ATOM 3865 N N . PHE A 1 477 ? -46.801 -11.678 38.787 1.00 95.00 477 PHE A N 1
ATOM 3866 C CA . PHE A 1 477 ? -47.002 -12.696 39.819 1.00 95.00 477 PHE A CA 1
ATOM 3867 C C . PHE A 1 477 ? -47.260 -14.058 39.199 1.00 95.00 477 PHE A C 1
ATOM 3869 O O . PHE A 1 477 ? -47.966 -14.166 38.193 1.00 95.00 477 PHE A O 1
ATOM 3876 N N . TYR A 1 478 ? -46.729 -15.094 39.841 1.00 94.38 478 TYR A N 1
ATOM 3877 C CA . TYR A 1 478 ? -46.891 -16.474 39.420 1.00 94.38 478 TYR A CA 1
ATOM 3878 C C . TYR A 1 478 ? -47.349 -17.366 40.570 1.00 94.38 478 TYR A C 1
ATOM 3880 O O . TYR A 1 478 ? -46.947 -17.158 41.716 1.00 94.38 478 TYR A O 1
ATOM 3888 N N . ARG A 1 479 ? -48.119 -18.402 40.227 1.00 94.62 479 ARG A N 1
ATOM 3889 C CA . ARG A 1 479 ? -48.424 -19.562 41.073 1.00 94.62 479 ARG A CA 1
ATOM 3890 C C . ARG A 1 479 ? -48.173 -20.826 40.272 1.00 94.62 479 ARG A C 1
ATOM 3892 O O . ARG A 1 479 ? -48.710 -20.968 39.178 1.00 94.62 479 ARG A O 1
ATOM 3899 N N . ASP A 1 480 ? -47.313 -21.704 40.778 1.00 92.31 480 ASP A N 1
ATOM 3900 C CA . ASP A 1 480 ? -46.981 -22.987 40.140 1.00 92.31 480 ASP A CA 1
ATOM 3901 C C . ASP A 1 480 ? -46.594 -22.843 38.650 1.00 92.31 480 ASP A C 1
ATOM 3903 O O . ASP A 1 480 ? -46.987 -23.624 37.785 1.00 92.31 480 ASP A O 1
ATOM 3907 N N . ASN A 1 481 ? -45.796 -21.807 38.356 1.00 90.94 481 ASN A N 1
ATOM 3908 C CA . ASN A 1 481 ? -45.346 -21.379 37.022 1.00 90.94 481 ASN A CA 1
ATOM 3909 C C . ASN A 1 481 ? -46.427 -20.812 36.083 1.00 90.94 481 ASN A C 1
ATOM 3911 O O . ASN A 1 481 ? -46.124 -20.500 34.930 1.00 90.94 481 ASN A O 1
ATOM 3915 N N . GLN A 1 482 ? -47.661 -20.628 36.550 1.00 92.31 482 GLN A N 1
ATOM 3916 C CA . GLN A 1 482 ? -48.714 -19.936 35.807 1.00 92.31 482 GLN A CA 1
ATOM 3917 C C . GLN A 1 482 ? -48.743 -18.452 36.167 1.00 92.31 482 GLN A C 1
ATOM 3919 O O . GLN A 1 482 ? -48.576 -18.094 37.331 1.00 92.31 482 GLN A O 1
ATOM 3924 N N . ILE A 1 483 ? -48.950 -17.586 35.171 1.00 92.00 483 ILE A N 1
ATOM 3925 C CA . ILE A 1 483 ? -49.070 -16.137 35.377 1.00 92.00 483 ILE A CA 1
ATOM 3926 C C . ILE A 1 483 ? -50.429 -15.846 36.015 1.00 92.00 483 ILE A C 1
ATOM 3928 O O . ILE A 1 483 ? -51.462 -16.115 35.409 1.00 92.00 483 ILE A O 1
ATOM 3932 N N . LEU A 1 484 ? -50.411 -15.256 37.208 1.00 91.50 484 LEU A N 1
ATOM 3933 C CA . LEU A 1 484 ? -51.603 -14.763 37.900 1.00 91.50 484 LEU A CA 1
ATOM 3934 C C . LEU A 1 484 ? -51.949 -13.337 37.463 1.00 91.50 484 LEU A C 1
ATOM 3936 O O . LEU A 1 484 ? -53.097 -13.021 37.171 1.00 91.50 484 LEU A O 1
ATOM 3940 N N . GLN A 1 485 ? -50.928 -12.482 37.384 1.00 89.44 485 GLN A N 1
ATOM 3941 C CA . GLN A 1 485 ? -51.049 -11.086 36.974 1.00 89.44 485 GLN A CA 1
ATOM 3942 C C . GLN A 1 485 ? -49.864 -10.735 36.073 1.00 89.44 485 GLN A C 1
ATOM 3944 O O . GLN A 1 485 ? -48.726 -10.870 36.531 1.00 89.44 485 GLN A O 1
ATOM 3949 N N . PRO A 1 486 ? -50.091 -10.308 34.813 1.00 90.25 486 PRO A N 1
ATOM 3950 C CA . PRO A 1 486 ? -49.023 -9.895 33.906 1.00 90.25 486 PRO A CA 1
ATOM 3951 C C . PRO A 1 486 ? -48.328 -8.621 34.408 1.00 90.25 486 PRO A C 1
ATOM 3953 O O . PRO A 1 486 ? -48.802 -7.966 35.333 1.00 90.25 486 PRO A O 1
ATOM 3956 N N . PHE A 1 487 ? -47.214 -8.247 33.766 1.00 88.44 487 PHE A N 1
ATOM 3957 C CA . PHE A 1 487 ? -46.444 -7.056 34.138 1.00 88.44 487 PHE A CA 1
ATOM 3958 C C . PHE A 1 487 ? -47.323 -5.803 34.268 1.00 88.44 487 PHE A C 1
ATOM 3960 O O . PHE A 1 487 ? -47.864 -5.308 33.281 1.00 88.44 487 PHE A O 1
ATOM 3967 N N . SER A 1 488 ? -47.405 -5.274 35.486 1.00 89.06 488 SER A N 1
ATOM 3968 C CA . SER A 1 488 ? -48.180 -4.081 35.842 1.00 89.06 488 SER A CA 1
ATOM 3969 C C . SER A 1 488 ? -47.404 -3.207 36.830 1.00 89.06 488 SER A C 1
ATOM 3971 O O . SER A 1 488 ? -46.414 -3.661 37.395 1.00 89.06 488 SER A O 1
ATOM 3973 N N . SER A 1 489 ? -47.832 -1.965 37.051 1.00 87.81 489 SER A N 1
ATOM 3974 C CA . SER A 1 489 ? -47.225 -1.072 38.053 1.00 87.81 489 SER A CA 1
ATOM 3975 C C . SER A 1 489 ? -47.592 -1.425 39.500 1.00 87.81 489 SER A C 1
ATOM 3977 O O . SER A 1 489 ? -47.026 -0.842 40.419 1.00 87.81 489 SER A O 1
ATOM 3979 N N . SER A 1 490 ? -48.533 -2.351 39.713 1.00 90.31 490 SER A N 1
ATOM 3980 C CA . SER A 1 490 ? -48.950 -2.773 41.050 1.00 90.31 490 SER A CA 1
ATOM 3981 C C . SER A 1 490 ? -47.996 -3.825 41.605 1.00 90.31 490 SER A C 1
ATOM 3983 O O . SER A 1 490 ? -47.766 -4.855 40.975 1.00 90.31 490 SER A O 1
ATOM 3985 N N . ASP A 1 491 ? -47.478 -3.578 42.804 1.00 90.12 491 ASP A N 1
ATOM 3986 C CA . ASP A 1 491 ? -46.641 -4.494 43.576 1.00 90.12 491 ASP A CA 1
ATOM 3987 C C . ASP A 1 491 ? -47.464 -5.488 44.412 1.00 90.12 491 ASP A C 1
ATOM 3989 O O . ASP A 1 491 ? -46.910 -6.165 45.278 1.00 90.12 491 ASP A O 1
ATOM 3993 N N . GLN A 1 492 ? -48.776 -5.595 44.174 1.00 93.38 492 GLN A N 1
ATOM 3994 C CA . GLN A 1 492 ? -49.698 -6.431 44.941 1.00 93.38 492 GLN A CA 1
ATOM 3995 C C . GLN A 1 492 ? -50.604 -7.258 44.028 1.00 93.38 492 GLN A C 1
ATOM 3997 O O . GLN A 1 492 ? -51.075 -6.784 42.996 1.00 93.38 492 GLN A O 1
ATOM 4002 N N . TYR A 1 493 ? -50.884 -8.483 44.464 1.00 93.12 493 TYR A N 1
ATOM 4003 C CA . TYR A 1 493 ? -51.883 -9.375 43.891 1.00 93.12 493 TYR A CA 1
ATOM 4004 C C . TYR A 1 493 ? -52.869 -9.802 44.982 1.00 93.12 493 TYR A C 1
ATOM 4006 O O . TYR A 1 493 ? -52.464 -10.294 46.036 1.00 93.12 493 TYR A O 1
ATOM 4014 N N . GLY A 1 494 ? -54.162 -9.596 44.740 1.00 91.56 494 GLY A N 1
ATOM 4015 C CA . GLY A 1 494 ? -55.225 -9.947 45.681 1.00 91.56 494 GLY A CA 1
ATOM 4016 C C . GLY A 1 494 ? -55.898 -11.271 45.327 1.00 91.56 494 GLY A C 1
ATOM 4017 O O . GLY A 1 494 ? -56.287 -11.476 44.180 1.00 91.56 494 GLY A O 1
ATOM 4018 N N . VAL A 1 495 ? -56.105 -12.129 46.325 1.00 90.44 495 VAL A N 1
ATOM 4019 C CA . VAL A 1 495 ? -56.981 -13.307 46.259 1.00 90.44 495 VAL A CA 1
ATOM 4020 C C . VAL A 1 495 ? -58.199 -13.023 47.133 1.00 90.44 495 VAL A C 1
ATOM 4022 O O . VAL A 1 495 ? -58.070 -12.842 48.345 1.00 90.44 495 VAL A O 1
ATOM 4025 N N . GLN A 1 496 ? -59.381 -12.941 46.524 1.00 90.19 496 GLN A N 1
ATOM 4026 C CA . GLN A 1 496 ? -60.631 -12.739 47.259 1.00 90.19 496 GLN A CA 1
ATOM 4027 C C . GLN A 1 496 ? -61.219 -14.082 47.678 1.00 90.19 496 GLN A C 1
ATOM 4029 O O . GLN A 1 496 ? -61.333 -14.973 46.844 1.00 90.19 496 GLN A O 1
ATOM 4034 N N . SER A 1 497 ? -61.644 -14.195 48.940 1.00 90.50 497 SER A N 1
ATOM 4035 C CA . SER A 1 497 ? -62.254 -15.410 49.493 1.00 90.50 497 SER A CA 1
ATOM 4036 C C . SER A 1 497 ? -61.434 -16.680 49.210 1.00 90.50 497 SER A C 1
ATOM 4038 O O . SER A 1 497 ? -61.888 -17.597 48.528 1.00 90.50 497 SER A O 1
ATOM 4040 N N . ALA A 1 498 ? -60.208 -16.707 49.734 1.00 89.50 498 ALA A N 1
ATOM 4041 C CA . ALA A 1 498 ? -59.201 -17.724 49.447 1.00 89.50 498 ALA A CA 1
ATOM 4042 C C . ALA A 1 498 ? -59.730 -19.158 49.627 1.00 89.50 498 ALA A C 1
ATOM 4044 O O . ALA A 1 498 ? -60.279 -19.494 50.679 1.00 89.50 498 ALA A O 1
ATOM 4045 N N . GLN A 1 499 ? -59.542 -19.997 48.606 1.00 92.25 499 GLN A N 1
ATOM 4046 C CA . GLN A 1 499 ? -59.967 -21.400 48.576 1.00 92.25 499 GLN A CA 1
ATOM 4047 C C . GLN A 1 499 ? -58.771 -22.341 48.758 1.00 92.25 499 GLN A C 1
ATOM 4049 O O . GLN A 1 499 ? -57.627 -21.964 48.523 1.00 92.25 499 GLN A O 1
ATOM 4054 N N . LEU A 1 500 ? -59.002 -23.608 49.119 1.00 88.69 500 LEU A N 1
ATOM 4055 C CA . LEU A 1 500 ? -57.914 -24.595 49.260 1.00 88.69 500 LEU A CA 1
ATOM 4056 C C . LEU A 1 500 ? -57.047 -24.726 47.990 1.00 88.69 500 LEU A C 1
ATOM 4058 O O . LEU A 1 500 ? -55.831 -24.903 48.097 1.00 88.69 500 LEU A O 1
ATOM 4062 N N . GLU A 1 501 ? -57.658 -24.586 46.810 1.00 88.94 501 GLU A N 1
ATOM 4063 C CA . GLU A 1 501 ? -57.004 -24.607 45.491 1.00 88.94 501 GLU A CA 1
ATOM 4064 C C . GLU A 1 501 ? -56.079 -23.413 45.221 1.00 88.94 501 GLU A C 1
ATOM 4066 O O . GLU A 1 501 ? -55.242 -23.475 44.320 1.00 88.94 501 GLU A O 1
ATOM 4071 N N . ASP A 1 502 ? -56.175 -22.348 46.020 1.00 90.12 502 ASP A N 1
ATOM 4072 C CA . ASP A 1 502 ? -55.259 -21.215 45.937 1.00 90.12 502 ASP A CA 1
ATOM 4073 C C . ASP A 1 502 ? -53.928 -21.471 46.656 1.00 90.12 502 ASP A C 1
ATOM 4075 O O . ASP A 1 502 ? -53.007 -20.652 46.572 1.00 90.12 502 ASP A O 1
ATOM 4079 N N . SER A 1 503 ? -53.786 -22.611 47.336 1.00 91.31 503 SER A N 1
ATOM 4080 C CA . SER A 1 503 ? -52.503 -23.055 47.879 1.00 91.31 503 SER A CA 1
ATOM 4081 C C . SER A 1 503 ? -51.539 -23.392 46.746 1.00 91.31 503 SER A C 1
ATOM 4083 O O . SER A 1 503 ? -51.917 -24.005 45.754 1.00 91.31 503 SER A O 1
ATOM 4085 N N . GLY A 1 504 ? -50.269 -23.039 46.905 1.00 92.50 504 GLY A N 1
ATOM 4086 C CA . GLY A 1 504 ? -49.281 -23.303 45.868 1.00 92.50 504 GLY A CA 1
ATOM 4087 C C . GLY A 1 504 ? -47.978 -22.561 46.086 1.00 92.50 504 GLY A C 1
ATOM 4088 O O . GLY A 1 504 ? -47.738 -21.943 47.131 1.00 92.50 504 GLY A O 1
ATOM 4089 N N . LYS A 1 505 ? -47.120 -22.636 45.075 1.00 94.94 505 LYS A N 1
ATOM 4090 C CA . LYS A 1 505 ? -45.807 -22.005 45.071 1.00 94.94 505 LYS A CA 1
ATOM 4091 C C . LYS A 1 505 ? -45.881 -20.639 44.393 1.00 94.94 505 LYS A C 1
ATOM 4093 O O . LYS A 1 505 ? -45.978 -20.560 43.168 1.00 94.94 505 LYS A O 1
ATOM 4098 N N . TYR A 1 506 ? -45.808 -19.575 45.186 1.00 94.44 506 TYR A N 1
ATOM 4099 C CA . TYR A 1 506 ? -45.887 -18.194 44.716 1.00 94.44 506 TYR A CA 1
ATOM 4100 C C . TYR A 1 506 ? -44.498 -17.585 44.531 1.00 94.44 506 TYR A C 1
ATOM 4102 O O . TYR A 1 506 ? -43.617 -17.754 45.373 1.00 94.44 506 TYR A O 1
ATOM 4110 N N . TYR A 1 507 ? -44.305 -16.840 43.447 1.00 94.31 507 TYR A N 1
ATOM 4111 C CA . TYR A 1 507 ? -43.127 -15.997 43.236 1.00 94.31 507 TYR A CA 1
ATOM 4112 C C . TYR A 1 507 ? -43.480 -14.819 42.322 1.00 94.31 507 TYR A C 1
ATOM 4114 O O . TYR A 1 507 ? -44.506 -14.831 41.639 1.00 94.31 507 TYR A O 1
ATOM 4122 N N . CYS A 1 508 ? -42.638 -13.789 42.304 1.00 93.81 508 CYS A N 1
ATOM 4123 C CA . CYS A 1 508 ? -42.816 -12.629 41.439 1.00 93.81 508 CYS A CA 1
ATOM 4124 C C . CYS A 1 508 ? -41.532 -12.267 40.690 1.00 93.81 508 CYS A C 1
ATOM 4126 O O . CYS A 1 508 ? -40.428 -12.475 41.196 1.00 93.81 508 CYS A O 1
ATOM 4128 N N . ASP A 1 509 ? -41.686 -11.684 39.498 1.00 91.44 509 ASP A N 1
ATOM 4129 C CA . ASP A 1 509 ? -40.586 -11.037 38.782 1.00 91.44 509 ASP A CA 1
ATOM 4130 C C . ASP A 1 509 ? -40.797 -9.521 38.744 1.00 91.44 509 ASP A C 1
ATOM 4132 O O . ASP A 1 509 ? -41.902 -9.029 38.511 1.00 91.44 509 ASP A O 1
ATOM 4136 N N . VAL A 1 510 ? -39.706 -8.780 38.921 1.00 89.12 510 VAL A N 1
ATOM 4137 C CA . VAL A 1 510 ? -39.669 -7.317 38.884 1.00 89.12 510 VAL A CA 1
ATOM 4138 C C . VAL A 1 510 ? -38.724 -6.863 37.793 1.00 89.12 510 VAL A C 1
ATOM 4140 O O . VAL A 1 510 ? -37.587 -7.332 37.714 1.00 89.12 510 VAL A O 1
ATOM 4143 N N . LYS A 1 511 ? -39.157 -5.903 36.979 1.00 85.81 511 LYS A N 1
ATOM 4144 C CA . LYS A 1 511 ? -38.309 -5.270 35.966 1.00 85.81 511 LYS A CA 1
ATOM 4145 C C . LYS A 1 511 ? -38.460 -3.759 35.961 1.00 85.81 511 LYS A C 1
ATOM 4147 O O . LYS A 1 511 ? -39.501 -3.231 36.333 1.00 85.81 511 LYS A O 1
ATOM 4152 N N . LYS A 1 512 ? -37.442 -3.065 35.458 1.00 83.88 512 LYS A N 1
ATOM 4153 C CA . LYS A 1 512 ? -37.529 -1.630 35.160 1.00 83.88 512 LYS A CA 1
ATOM 4154 C C . LYS A 1 512 ? -38.282 -1.399 33.845 1.00 83.88 512 LYS A C 1
ATOM 4156 O O . LYS A 1 512 ? -38.017 -2.100 32.865 1.00 83.88 512 LYS A O 1
ATOM 4161 N N . ILE A 1 513 ? -39.143 -0.382 33.784 1.00 77.94 513 ILE A N 1
ATOM 4162 C CA . ILE A 1 513 ? -39.796 0.033 32.531 1.00 77.94 513 ILE A CA 1
ATOM 4163 C C . ILE A 1 513 ? -38.738 0.405 31.474 1.00 77.94 513 ILE A C 1
ATOM 4165 O O . ILE A 1 513 ? -37.807 1.167 31.738 1.00 77.94 513 ILE A O 1
ATOM 4169 N N . GLY A 1 514 ? -38.840 -0.199 30.283 1.00 65.81 514 GLY A N 1
ATOM 4170 C CA . GLY A 1 514 ? -37.887 -0.028 29.175 1.00 65.81 514 GLY A CA 1
ATOM 4171 C C . GLY A 1 514 ? -36.527 -0.727 29.348 1.00 65.81 514 GLY A C 1
ATOM 4172 O O . GLY A 1 514 ? -35.683 -0.642 28.460 1.00 65.81 514 GLY A O 1
ATOM 4173 N N . GLY A 1 515 ? -36.289 -1.419 30.469 1.00 64.19 515 GLY A N 1
ATOM 4174 C CA . GLY A 1 515 ? -35.037 -2.124 30.750 1.00 64.19 515 GLY A CA 1
ATOM 4175 C C . GLY A 1 515 ? -35.100 -3.631 30.474 1.00 64.19 515 GLY A C 1
ATOM 4176 O O . GLY A 1 515 ? -36.160 -4.246 30.535 1.00 64.19 515 GLY A O 1
ATOM 4177 N N . LYS A 1 516 ? -33.933 -4.248 30.233 1.00 58.16 516 LYS A N 1
ATOM 4178 C CA . LYS A 1 516 ? -33.773 -5.716 30.125 1.00 58.16 516 LYS A CA 1
ATOM 4179 C C . LYS A 1 516 ? -33.566 -6.422 31.477 1.00 58.16 516 LYS A C 1
ATOM 4181 O O . LYS A 1 516 ? -33.490 -7.644 31.519 1.00 58.16 516 LYS A O 1
ATOM 4186 N N . ILE A 1 517 ? -33.436 -5.670 32.573 1.00 62.56 517 ILE A N 1
ATOM 4187 C CA . ILE A 1 517 ? -33.123 -6.212 33.903 1.00 62.56 517 ILE A CA 1
ATOM 4188 C C . ILE A 1 517 ? -34.412 -6.718 34.555 1.00 62.56 517 ILE A C 1
ATOM 4190 O O . ILE A 1 517 ? -35.283 -5.911 34.882 1.00 62.56 517 ILE A O 1
ATOM 4194 N N . VAL A 1 518 ? -34.499 -8.033 34.763 1.00 76.19 518 VAL A N 1
ATOM 4195 C CA . VAL A 1 518 ? -35.586 -8.720 35.476 1.00 76.19 518 VAL A CA 1
ATOM 4196 C C . VAL A 1 518 ? -34.986 -9.449 36.682 1.00 76.19 518 VAL A C 1
ATOM 4198 O O . VAL A 1 518 ? -34.021 -10.194 36.518 1.00 76.19 518 VAL A O 1
ATOM 4201 N N . LYS A 1 519 ? -35.526 -9.243 37.887 1.00 82.88 519 LYS A N 1
ATOM 4202 C CA . LYS A 1 519 ? -35.141 -9.981 39.104 1.00 82.88 519 LYS A CA 1
ATOM 4203 C C . LYS A 1 519 ? -36.328 -10.792 39.610 1.00 82.88 519 LYS A C 1
ATOM 4205 O O . LYS A 1 519 ? -37.434 -10.267 39.668 1.00 82.88 519 LYS A O 1
ATOM 4210 N N . ARG A 1 520 ? -36.077 -12.044 39.987 1.00 89.06 520 ARG A N 1
ATOM 4211 C CA . ARG A 1 520 ? -37.075 -12.999 40.486 1.00 89.06 520 ARG A CA 1
ATOM 4212 C C . ARG A 1 520 ? -36.994 -13.130 42.003 1.00 89.06 520 ARG A C 1
ATOM 4214 O O . ARG A 1 520 ? -35.887 -13.162 42.545 1.00 89.06 520 ARG A O 1
ATOM 4221 N N . SER A 1 521 ? -38.138 -13.224 42.676 1.00 92.06 521 SER A N 1
ATOM 4222 C CA . SER A 1 521 ? -38.196 -13.503 44.111 1.00 92.06 521 SER A CA 1
ATOM 4223 C C . SER A 1 521 ? -37.845 -14.956 44.402 1.00 92.06 521 SER A C 1
ATOM 4225 O O . SER A 1 521 ? -37.936 -15.823 43.535 1.00 92.06 521 SER A O 1
ATOM 4227 N N . LYS A 1 522 ? -37.494 -15.259 45.654 1.00 89.19 522 LYS A N 1
ATOM 4228 C CA . LYS A 1 522 ? -37.531 -16.655 46.100 1.00 89.19 522 LYS A CA 1
ATOM 4229 C C . LYS A 1 522 ? -38.965 -17.171 46.055 1.00 89.19 522 LYS A C 1
ATOM 4231 O O . LYS A 1 522 ? -39.924 -16.403 46.165 1.00 89.19 522 LYS A O 1
ATOM 4236 N N . ASP A 1 523 ? -39.067 -18.480 45.920 1.00 90.88 523 ASP A N 1
ATOM 4237 C CA . ASP A 1 523 ? -40.332 -19.183 45.968 1.00 90.88 523 ASP A CA 1
ATOM 4238 C C . ASP A 1 523 ? -40.898 -19.180 47.389 1.00 90.88 523 ASP A C 1
ATOM 4240 O O . ASP A 1 523 ? -40.186 -19.494 48.347 1.00 90.88 523 ASP A O 1
ATOM 4244 N N . TRP A 1 524 ? -42.183 -18.861 47.519 1.00 91.06 524 TRP A N 1
ATOM 4245 C CA . TRP A 1 524 ? -42.909 -18.872 48.780 1.00 91.06 524 TRP A CA 1
ATOM 4246 C C . TRP A 1 524 ? -44.087 -19.839 48.702 1.00 91.06 524 TRP A C 1
ATOM 4248 O O . TRP A 1 524 ? -45.010 -19.656 47.911 1.00 91.06 524 TRP A O 1
ATOM 4258 N N . ASN A 1 525 ? -44.070 -20.875 49.539 1.00 91.06 525 ASN A N 1
ATOM 4259 C CA . ASN A 1 525 ? -45.167 -21.836 49.601 1.00 91.06 525 ASN A CA 1
ATOM 4260 C C . ASN A 1 525 ? -46.284 -21.272 50.477 1.00 91.06 525 ASN A C 1
ATOM 4262 O O . ASN A 1 525 ? -46.129 -21.144 51.692 1.00 91.06 525 ASN A O 1
ATOM 4266 N N . ILE A 1 526 ? -47.409 -20.941 49.852 1.00 89.94 526 ILE A N 1
ATOM 4267 C CA . ILE A 1 526 ? -48.612 -20.501 50.547 1.00 89.94 526 ILE A CA 1
ATOM 4268 C C . ILE A 1 526 ? -49.510 -21.720 50.751 1.00 89.94 526 ILE A C 1
ATOM 4270 O O . ILE A 1 526 ? -49.846 -22.417 49.794 1.00 89.94 526 ILE A O 1
ATOM 4274 N N . LYS A 1 527 ? -49.893 -21.976 52.006 1.00 90.00 527 LYS A N 1
ATOM 4275 C CA . LYS A 1 527 ? -50.848 -23.022 52.380 1.00 90.00 527 LYS A CA 1
ATOM 4276 C C . LYS A 1 527 ? -52.055 -22.379 53.047 1.00 90.00 527 LYS A C 1
ATOM 4278 O O . LYS A 1 527 ? -51.896 -21.671 54.041 1.00 90.00 527 LYS A O 1
ATOM 4283 N N . ILE A 1 528 ? -53.233 -22.649 52.504 1.00 89.81 528 ILE A N 1
ATOM 4284 C CA . ILE A 1 528 ? -54.508 -22.196 53.056 1.00 89.81 528 ILE A CA 1
ATOM 4285 C C . ILE A 1 528 ? -55.049 -23.305 53.949 1.00 89.81 528 ILE A C 1
ATOM 4287 O O . ILE A 1 528 ? -55.076 -24.475 53.561 1.00 89.81 528 ILE A O 1
ATOM 4291 N N . ASN A 1 529 ? -55.425 -22.948 55.172 1.00 86.44 529 ASN A N 1
ATOM 4292 C CA . ASN A 1 529 ? -56.006 -23.894 56.112 1.00 86.44 529 ASN A CA 1
ATOM 4293 C C . ASN A 1 529 ? -57.524 -23.936 55.911 1.00 86.44 529 ASN A C 1
ATOM 4295 O O . ASN A 1 529 ? -58.174 -22.890 55.921 1.00 86.44 529 ASN A O 1
ATOM 4299 N N . GLY A 1 530 ? -58.072 -25.141 55.732 1.00 81.12 530 GLY A N 1
ATOM 4300 C CA . GLY A 1 530 ? -59.520 -25.349 55.730 1.00 81.12 530 GLY A CA 1
ATOM 4301 C C . GLY A 1 530 ? -60.123 -24.934 57.070 1.00 81.12 530 GLY A C 1
ATOM 4302 O O . GLY A 1 530 ? -59.440 -24.998 58.099 1.00 81.12 530 GLY A O 1
ATOM 4303 N N . LYS A 1 531 ? -61.371 -24.468 57.034 1.00 65.94 531 LYS A N 1
ATOM 4304 C CA . LYS A 1 531 ? -62.116 -24.104 58.245 1.00 65.94 531 LYS A CA 1
ATOM 4305 C C . LYS A 1 531 ? -62.473 -25.296 59.122 1.00 65.94 531 LYS A C 1
ATOM 4307 O O . LYS A 1 531 ? -62.774 -26.378 58.568 1.00 65.94 531 LYS A O 1
#

Foldseek 3Di:
DDQPQFAAWDKAKVVQWQEDEFQDKIKIFTHTDDPDPDDKKKWKDFPNHTDDIDRMDMDRGHDPVCPVFGWMWMDIDRHDIHDTQTHHYDHDQWDWIWGSDDDAQDWTKIFTDGDPQWDKFFKFKDKQNHTPDTGGHDGIDIDGGDDPPDDIDMDMDIDIGHDQKDFWAWDKPPPPAAAQDWIKIFTDMGGRPVCNVFQKWKWKDFPRHTPGPTDSGRIDIDGRDDQVSWGWMKMKMATPVRPDIHIYHTDGRGYHYQKDFWAWDKPPPLAAAQDWIKIFTDMGGDPVCNVFQKWKWKDFPRDTPGDTDSGRIDIDGRDDQVSFGKIKMKMATPVRSDIHIYDIDGHGHHYQKDAKDWDWPDPDDDQQDKIKIAIDIGGDPVDDLQQKWKWKDFPQDTPGDTDSDRMDIDGRDDPVNDGDMWMKMDGNVGPDIHTDQKDQWAWDKPPPPAAAQDKIKTFGDMGGHNVPPVFQKWKWKDFPNHTPGPTDSGRIDIDGRDDQVNFGWIKMWMDTVVDPDIHIYDIDGRGYHYD

Solvent-accessible surface area (backbone atoms only — not comparable to full-atom values): 29672 Å² total; per-residue (Å²): 135,86,80,80,69,40,52,61,22,47,72,46,52,48,68,55,49,30,41,46,50,51,61,43,60,43,37,35,39,56,45,64,75,63,99,71,91,86,79,82,50,30,42,31,28,46,74,85,41,82,75,51,74,48,60,60,51,73,43,73,55,35,51,86,82,44,80,70,38,45,37,36,31,34,29,40,67,64,18,52,68,21,74,74,47,58,37,42,60,42,86,60,66,63,47,68,27,38,57,72,73,86,57,76,60,39,72,46,61,38,31,53,42,61,45,87,95,50,44,69,35,50,27,34,37,27,50,71,85,38,79,77,45,79,34,63,71,61,46,67,47,79,43,74,56,39,68,78,92,59,92,78,53,75,49,62,50,62,50,74,46,80,61,67,48,50,75,34,43,77,44,64,40,64,74,85,38,42,42,55,37,66,35,38,41,32,52,48,61,53,64,25,88,92,45,72,87,66,60,54,32,25,30,36,30,46,72,87,40,79,78,40,71,78,34,78,54,51,63,48,77,41,77,53,31,48,65,82,73,36,41,42,33,34,36,40,41,26,36,81,84,61,82,49,74,43,58,28,67,77,43,78,48,66,44,38,68,47,50,52,75,30,43,65,46,61,42,64,72,87,40,39,49,13,37,65,34,39,40,33,49,47,64,54,66,22,87,91,49,73,86,66,62,55,32,25,30,36,33,44,73,88,39,81,78,40,71,77,33,76,53,52,62,47,79,40,77,46,33,47,64,84,74,37,42,42,33,32,35,37,40,24,37,82,87,59,81,47,72,43,59,27,63,77,43,81,45,66,43,38,73,48,53,52,71,39,43,79,46,60,92,65,98,75,82,59,79,56,39,74,48,54,42,33,54,46,58,57,70,27,98,88,49,66,78,85,43,39,28,24,28,35,30,43,76,60,42,78,78,36,71,74,33,79,54,48,60,49,78,43,71,53,30,49,80,86,69,62,72,57,74,48,40,36,41,28,44,78,86,38,73,38,72,39,58,50,62,50,54,71,30,41,78,45,65,40,65,74,85,42,46,54,57,39,66,36,38,44,29,52,47,61,53,68,28,55,92,48,72,84,64,56,52,30,26,29,36,30,44,74,88,41,79,76,39,71,78,33,77,54,51,62,48,78,42,76,53,31,46,69,83,71,37,42,44,34,37,35,40,39,28,42,71,99,52,90,59,70,39,62,25,63,80,42,79,46,68,47,37,79,126

Sequence (531 aa):
MVYIVGSRPVLTFNPNLEKIFTTESLTMTCNVRSPASSDLSYIWYKDGTKIHTGQNFVIRFARRDNKNSGNYQCEGTNTGRSDPARLDVSHDWVILQAPLYVHEGDNVTLRCHHYPNYSSRRTIFYKDNSVINNWEYSSDLHIENINLKKYHLFKCTKEVYRELFTPPEIKVTPFPVTEGDNVTVTCHTNVSPYRPDTELQFVFYRDGQIVQRFSSSDQYGVQSAQLEDSGKYYCEVRTISGKIVKRSKELNIKINELFTPPEIKVTPFPVTEGDNVTVTCHTNVSPYRPDTELQFVFYRDGQIIQRFSSSDQYGVQSAQLEDSGTYYCEVRTISGKIVKRSKELNVKINEPFTEPEIIMISNAIQEGDNQTLTCQTKLSPFIPSTDLQFAFYRDGWNVQKYSLSHQYRVQSAKFEDSGNYLCHVRSSTKSITKRKLFTTPEIKVTPFPITEGDNVTVTCHTNVSPYRPDTELQFVFYRDNQILQPFSSSDQYGVQSAQLEDSGKYYCDVKKIGGKIVKRSKDWNIKINGK

pLDDT: mean 88.62, std 9.28, range [35.12, 98.44]

Secondary structure (DSSP, 8-state):
----PPPPPEEEEES--SEEETT--EEEEEE---S--S---EEEEETTEEEEESSEEEESS--TTSTT-EEEEEEETTTEEPPPEEEEEE-SSEEEE--S---TT--EEEEEEE-TT-EEEEEEEEETTEEEEEESS--EEEE-S--TTS---EEEEEEEE--SBPPPEEEEESSSEETT--EEEEEE--B-TT-TT--EEEEEEETTEEEEEEES-SEEEESS--GGG-EEEEEEEEETTSS-EEEPPPEEE-EEPSBPPPEEEEESSS-BTT--EEEEEE--B-TT-TT--EEEEEEETTEEEEEEES-SEEEESS--GGG-EEEEEEEEETTSS-EEEPPPEEE-PBPSBPPPEEE-S-SS--TT--EEEEEE-PBPTTS-GGGEEEEEEETTEEEEEEES--EEEE-S--GGG-S-EEEEEEESSSS-EEE-SBPPPEEEEESSSEETT--EEEEEE-PBPTTSTT--EEEEEEETTEEEEEEES-SEEEESS--GGG-EEEEEEEEETT-S-EEEPPPEEE-EEP-

Radius of gyration: 51.97 Å; Cα contacts (8 Å, |Δi|>4): 1231; chains: 1; bounding box: 139×54×126 Å